Protein AF-A0A6P7G5J9-F1 (afdb_monomer_lite)

Radius of gyration: 32.7 Å; chains: 1; bounding box: 78×94×92 Å

Foldseek 3Di:
DVVCCVVCVVVVVVVVVVVVVVCVVVVVVVVVPPDDDDDDDDDDDDPPDDDDPDPVPPPPDDDPVQWDADPPPRDIDGDDPPDDDPVPPDDQFQDQAPVQRDGHSCNPVCCCPVVVPPDDPAPPLVAPVVVVVDPADWFQQQPPRDTHRCQLVVCVPPVCVPPLNVVLVVDDPPDPVNVVSSVLRRLNRQLVVLLVSHHDAPDDDPDAHWFAQLQSSHTDGPVCNVVCCVPPVPPDPDPDPRQLSRQLSNDDAAPLADPCCSRPQLSPDDSDQLSVQQRHFPLLRLLLVVVCVVQVVDSVCSVVNNVLSSLLSQLLVLLCVVDVQRDHSLSCLQLVNLVSSLVSQCVSQVPDPLAGPNLPSLVSSLVSLLSSLVSQLVVCVVVVVVVSNVSSVNSNVCSVPPSVPSHNVSSVVNVVVCVVPDDDDDDDPVVVVVLQVVLLVLLLVLLVVLLVPNDPVSLVVNVVSLLVNQCVVVVHDSVQRVQFDVVQVVPKAADDPVVLVVDDPVSNVVSVFKIWTWTQDDPRDTDITIDGPSSVSRPDDCVSVD

Organism: NCBI:txid50390

Sequence (546 aa):
MVLETALVANLASRDFVYRSRLSDVEEKYTEVTEGQRKEPDEYMLPSNIIMHHSFAERNADIDIDEYQLCVSCNFLYKNEAGHICEHFQNTAINDLCCVCGILTEDLENHLKNAHNQCSDLGIIVQQSEISHKYSTKHHYCFYCGKLQTKLARHLERQHSDENEVKEALEFVKGSSDRRKIFYGIQKQGDFINAKNGNVVGVRRSSMGNKIPCPYCKGFYSKNNLRTHVKKYCSQVHREQNVQLLSRRILSNYHENACEILREEIFPSMRDDDITANITHDNLVIAYANQLATKYSSSRHHYNMIRNRMRHISRVLTKMKKISNTISDTQSIFDPQHFDFFIQAVHRIAGFTNGKFSVPSFGPSSVTLFSQLGDVLETEAIKRKDIVLEQNVQRFLKLLRTTSNSLINKVAIANRTQIQRTQKVMLPFTHDVRLLFTKLEEKIASLANKIKLKFTKNTWVELTKLMLVKLMVYNRKRPGDVEKAQIIEYRNLQIIDETSVRQLDETEQIYAQNYGRFITRGKLNSPASVLVSKLDMESIPNRSWCK

pLDDT: mean 74.74, std 23.93, range [23.45, 98.44]

Structure (mmCIF, N/CA/C/O backbone):
data_AF-A0A6P7G5J9-F1
#
_entry.id   AF-A0A6P7G5J9-F1
#
loop_
_atom_site.group_PDB
_atom_site.id
_atom_site.type_symbol
_atom_site.label_atom_id
_atom_site.label_alt_id
_atom_site.label_comp_id
_atom_site.label_asym_id
_atom_site.label_entity_id
_atom_site.label_seq_id
_atom_site.pdbx_PDB_ins_code
_atom_site.Cartn_x
_atom_site.Cartn_y
_atom_site.Cartn_z
_atom_site.occupancy
_atom_site.B_iso_or_equiv
_atom_site.auth_seq_id
_atom_site.auth_comp_id
_atom_site.auth_asym_id
_atom_site.auth_atom_id
_atom_site.pdbx_PDB_model_num
ATOM 1 N N . MET A 1 1 ? -5.760 -2.734 44.493 1.00 25.33 1 MET A N 1
ATOM 2 C CA . MET A 1 1 ? -4.994 -1.466 44.474 1.00 25.33 1 MET A CA 1
ATOM 3 C C . MET A 1 1 ? -4.680 -0.901 43.083 1.00 25.33 1 MET A C 1
ATOM 5 O O . MET A 1 1 ? -5.258 0.125 42.762 1.00 25.33 1 MET A O 1
ATOM 9 N N . VAL A 1 2 ? -3.830 -1.500 42.224 1.00 26.70 2 VAL A N 1
ATOM 10 C CA . VAL A 1 2 ? -3.481 -0.917 40.885 1.00 26.70 2 VAL A CA 1
ATOM 11 C C . VAL A 1 2 ? -4.652 -0.951 39.876 1.00 26.70 2 VAL A C 1
ATOM 13 O O . VAL A 1 2 ? -4.775 -0.087 39.010 1.00 26.70 2 VAL A O 1
ATOM 16 N N . LEU A 1 3 ? -5.548 -1.937 40.004 1.00 29.89 3 LEU A N 1
ATOM 17 C CA . LEU A 1 3 ? -6.787 -2.055 39.219 1.00 29.89 3 LEU A CA 1
ATOM 18 C C . LEU A 1 3 ? -7.848 -1.023 39.638 1.00 29.89 3 LEU A C 1
ATOM 20 O O . LEU A 1 3 ? -8.469 -0.419 38.767 1.00 29.89 3 LEU A O 1
ATOM 24 N N . GLU A 1 4 ? -7.984 -0.771 40.942 1.00 30.89 4 GLU A N 1
ATOM 25 C CA . GLU A 1 4 ? -8.872 0.260 41.504 1.00 30.89 4 GLU A CA 1
ATOM 26 C C . GLU A 1 4 ? -8.406 1.657 41.097 1.00 30.89 4 GLU A C 1
ATOM 28 O O . GLU A 1 4 ? -9.198 2.431 40.575 1.00 30.89 4 GLU A O 1
ATOM 33 N N . THR A 1 5 ? -7.104 1.956 41.188 1.00 28.61 5 THR A N 1
ATOM 34 C CA . THR A 1 5 ? -6.581 3.271 40.770 1.00 28.61 5 THR A CA 1
ATOM 35 C C . THR A 1 5 ? -6.750 3.527 39.273 1.00 28.61 5 THR A C 1
ATOM 37 O O . THR A 1 5 ? -6.959 4.669 38.886 1.00 28.61 5 THR A O 1
ATOM 40 N N . ALA A 1 6 ? -6.718 2.507 38.409 1.00 30.70 6 ALA A N 1
ATOM 41 C CA . ALA A 1 6 ? -6.893 2.686 36.963 1.00 30.70 6 ALA A CA 1
ATOM 42 C C . ALA A 1 6 ? -8.366 2.801 36.518 1.00 30.70 6 ALA A C 1
ATOM 44 O O . ALA A 1 6 ? -8.647 3.443 35.497 1.00 30.70 6 ALA A O 1
ATOM 45 N N . LEU A 1 7 ? -9.295 2.172 37.250 1.00 32.47 7 LEU A N 1
ATOM 46 C CA . LEU A 1 7 ? -10.739 2.297 37.022 1.00 32.47 7 LEU A CA 1
ATOM 47 C C . LEU A 1 7 ? -11.252 3.628 37.583 1.00 32.47 7 LEU A C 1
ATOM 49 O O . LEU A 1 7 ? -11.865 4.394 36.841 1.00 32.47 7 LEU A O 1
ATOM 53 N N . VAL A 1 8 ? -10.871 3.956 38.821 1.00 30.95 8 VAL A N 1
ATOM 54 C CA . VAL A 1 8 ? -11.158 5.242 39.465 1.00 30.95 8 VAL A CA 1
ATOM 55 C C . VAL A 1 8 ? -10.492 6.385 38.699 1.00 30.95 8 VAL A C 1
ATOM 57 O O . VAL A 1 8 ? -11.146 7.382 38.451 1.00 30.95 8 VAL A O 1
ATOM 60 N N . ALA A 1 9 ? -9.266 6.254 38.172 1.00 29.17 9 ALA A N 1
ATOM 61 C CA . ALA A 1 9 ? -8.671 7.312 37.338 1.00 29.17 9 ALA A CA 1
ATOM 62 C C . ALA A 1 9 ? -9.374 7.501 35.978 1.00 29.17 9 ALA A C 1
ATOM 64 O O . ALA A 1 9 ? -9.425 8.622 35.470 1.00 29.17 9 ALA A O 1
ATOM 65 N N . ASN A 1 10 ? -9.943 6.451 35.370 1.00 33.97 10 ASN A N 1
ATOM 66 C CA . ASN A 1 10 ? -10.743 6.590 34.139 1.00 33.97 10 ASN A CA 1
ATOM 67 C C . ASN A 1 10 ? -12.134 7.190 34.399 1.00 33.97 10 ASN A C 1
ATOM 69 O O . ASN A 1 10 ? -12.691 7.835 33.512 1.00 33.97 10 ASN A O 1
ATOM 73 N N . LEU A 1 11 ? -12.693 6.984 35.591 1.00 35.09 11 LEU A N 1
ATOM 74 C CA . LEU A 1 11 ? -13.977 7.552 36.006 1.00 35.09 11 LEU A CA 1
ATOM 75 C C . LEU A 1 11 ? -13.805 8.988 36.539 1.00 35.09 11 LEU A C 1
ATOM 77 O O . LEU A 1 11 ? -14.493 9.896 36.080 1.00 35.09 11 LEU A O 1
ATOM 81 N N . ALA A 1 12 ? -12.794 9.242 37.369 1.00 27.94 12 ALA A N 1
ATOM 82 C CA . ALA A 1 12 ? -12.431 10.559 37.892 1.00 27.94 12 ALA A CA 1
ATOM 83 C C . ALA A 1 12 ? -11.918 11.516 36.804 1.00 27.94 12 ALA A C 1
ATOM 85 O O . ALA A 1 12 ? -12.222 12.702 36.848 1.00 27.94 12 ALA A O 1
ATOM 86 N N . SER A 1 13 ? -11.215 11.034 35.768 1.00 30.17 13 SER A N 1
ATOM 87 C CA . SER A 1 13 ? -10.865 11.880 34.609 1.00 30.17 13 SER A CA 1
ATOM 88 C C . SER A 1 13 ? -12.082 12.282 33.765 1.00 30.17 13 SER A C 1
ATOM 90 O O . SER A 1 13 ? -12.022 13.295 33.066 1.00 30.17 13 SER A O 1
ATOM 92 N N . ARG A 1 14 ? -13.200 11.542 33.842 1.00 41.03 14 ARG A N 1
ATOM 93 C CA . ARG A 1 14 ? -14.474 11.930 33.215 1.00 41.03 14 ARG A CA 1
ATOM 94 C C . ARG A 1 14 ? -15.211 12.980 34.043 1.00 41.03 14 ARG A C 1
ATOM 96 O O . ARG A 1 14 ? -15.737 13.910 33.440 1.00 41.03 14 ARG A O 1
ATOM 103 N N . ASP A 1 15 ? -15.194 12.872 35.371 1.00 30.28 15 ASP A N 1
ATOM 104 C CA . ASP A 1 15 ? -15.881 13.822 36.257 1.00 30.28 15 ASP A CA 1
ATOM 105 C C . ASP A 1 15 ? -15.082 15.127 36.452 1.00 30.28 15 ASP A C 1
ATOM 107 O O . ASP A 1 15 ? -15.649 16.215 36.421 1.00 30.28 15 ASP A O 1
ATOM 111 N N . PHE A 1 16 ? -13.746 15.064 36.507 1.00 27.28 16 PHE A N 1
ATOM 112 C CA . PHE A 1 16 ? -12.875 16.240 36.644 1.00 27.28 16 PHE A CA 1
ATOM 113 C C . PHE A 1 16 ? -12.896 17.146 35.405 1.00 27.28 16 PHE A C 1
ATOM 115 O O . PHE A 1 16 ? -12.942 18.363 35.543 1.00 27.28 16 PHE A O 1
ATOM 122 N N . VAL A 1 17 ? -12.929 16.591 34.185 1.00 31.56 17 VAL A N 1
ATOM 123 C CA . VAL A 1 17 ? -12.989 17.386 32.936 1.00 31.56 17 VAL A CA 1
ATOM 124 C C . VAL A 1 17 ? -14.381 17.992 32.714 1.00 31.56 17 VAL A C 1
ATOM 126 O O . VAL A 1 17 ? -14.508 19.019 32.047 1.00 31.56 17 VAL A O 1
ATOM 129 N N . TYR A 1 18 ? -15.423 17.373 33.274 1.00 29.59 18 TYR A N 1
ATOM 130 C CA . TYR A 1 18 ? -16.791 17.883 33.211 1.00 29.59 18 TYR A CA 1
ATOM 131 C C . TYR A 1 18 ? -17.035 18.968 34.271 1.00 29.59 18 TYR A C 1
ATOM 133 O O . TYR A 1 18 ? -17.567 20.022 33.936 1.00 29.59 18 TYR A O 1
ATOM 141 N N . ARG A 1 19 ? -16.561 18.770 35.513 1.00 29.03 19 ARG A N 1
ATOM 142 C CA . ARG A 1 19 ? -16.667 19.760 36.600 1.00 29.03 19 ARG A CA 1
ATOM 143 C C . ARG A 1 19 ? -15.769 20.981 36.402 1.00 29.03 19 ARG A C 1
ATOM 145 O O . ARG A 1 19 ? -16.263 22.083 36.575 1.00 29.03 19 ARG A O 1
ATOM 152 N N . SER A 1 20 ? -14.519 20.818 35.954 1.00 28.30 20 SER A N 1
ATOM 153 C CA . SER A 1 20 ? -13.619 21.965 35.696 1.00 28.30 20 SER A CA 1
ATOM 154 C C . SER A 1 20 ? -14.135 22.896 34.593 1.00 28.30 20 SER A C 1
ATOM 156 O O . SER A 1 20 ? -13.982 24.104 34.679 1.00 28.30 20 SER A O 1
ATOM 158 N N . ARG A 1 21 ? -14.820 22.362 33.572 1.00 30.83 21 ARG A N 1
ATOM 159 C CA . ARG A 1 21 ? -15.440 23.185 32.518 1.00 30.83 21 ARG A CA 1
ATOM 160 C C . ARG A 1 21 ? -16.740 23.867 32.934 1.00 30.83 21 ARG A C 1
ATOM 162 O O . ARG A 1 21 ? -17.117 24.826 32.274 1.00 30.83 21 ARG A O 1
ATOM 169 N N . LEU A 1 22 ? -17.434 23.359 33.949 1.00 29.91 22 LEU A N 1
ATOM 170 C CA . LEU A 1 22 ? -18.639 23.988 34.494 1.00 29.91 22 LEU A CA 1
ATOM 171 C C . LEU A 1 22 ? -18.270 25.059 35.527 1.00 29.91 22 LEU A C 1
ATOM 173 O O . LEU A 1 22 ? -18.801 26.160 35.441 1.00 29.91 22 LEU A O 1
ATOM 177 N N . SER A 1 23 ? -17.284 24.800 36.394 1.00 29.84 23 SER A N 1
ATOM 178 C CA . SER A 1 23 ? -16.774 25.795 37.346 1.00 29.84 23 SER A CA 1
ATOM 179 C C . SER A 1 23 ? -16.110 26.985 36.647 1.00 29.84 23 SER A C 1
ATOM 181 O O . SER A 1 23 ? -16.425 28.119 36.977 1.00 29.84 23 SER A O 1
ATOM 183 N N . ASP A 1 24 ? -15.297 26.753 35.605 1.00 32.69 24 ASP A N 1
ATOM 184 C CA . ASP A 1 24 ? -14.649 27.830 34.828 1.00 32.69 24 ASP A CA 1
ATOM 185 C C . ASP A 1 24 ? -15.654 28.703 34.045 1.00 32.69 24 ASP A C 1
ATOM 187 O O . ASP A 1 24 ? -15.318 29.804 33.597 1.00 32.69 24 ASP A O 1
ATOM 191 N N . VAL A 1 25 ? -16.868 28.192 33.810 1.00 34.28 25 VAL A N 1
ATOM 192 C CA . VAL A 1 25 ? -17.956 28.910 33.132 1.00 34.28 25 VAL A CA 1
ATOM 193 C C . VAL A 1 25 ? -18.819 29.655 34.147 1.00 34.28 25 VAL A C 1
ATOM 195 O O . VAL A 1 25 ? -19.170 30.799 33.887 1.00 34.28 25 VAL A O 1
ATOM 198 N N . GLU A 1 26 ? -19.112 29.065 35.304 1.00 33.50 26 GLU A N 1
ATOM 199 C CA . GLU A 1 26 ? -19.877 29.724 36.368 1.00 33.50 26 GLU A CA 1
ATOM 200 C C . GLU A 1 26 ? -19.078 30.852 37.043 1.00 33.50 26 GLU A C 1
ATOM 202 O O . GLU A 1 26 ? -19.619 31.941 37.209 1.00 33.50 26 GLU A O 1
ATOM 207 N N . GLU A 1 27 ? -17.780 30.659 37.310 1.00 34.12 27 GLU A N 1
ATOM 208 C CA . GLU A 1 27 ? -16.900 31.658 37.947 1.00 34.12 27 GLU A CA 1
ATOM 209 C C . GLU A 1 27 ? -16.652 32.879 37.035 1.00 34.12 27 GLU A C 1
ATOM 211 O O . GLU A 1 27 ? -16.650 34.023 37.485 1.00 34.12 27 GLU A O 1
ATOM 216 N N . LYS A 1 28 ? -16.584 32.668 35.710 1.00 36.25 28 LYS A N 1
ATOM 217 C CA . LYS A 1 28 ? -16.512 33.759 34.718 1.00 36.25 28 LYS A CA 1
ATOM 218 C C . LYS A 1 28 ? -17.828 34.501 34.508 1.00 36.25 28 LYS A C 1
ATOM 220 O O . LYS A 1 28 ? -17.805 35.619 34.000 1.00 36.25 28 LYS A O 1
ATOM 225 N N . TYR A 1 29 ? -18.965 33.891 34.838 1.00 31.86 29 TYR A N 1
ATOM 226 C CA . TYR A 1 29 ? -20.268 34.548 34.739 1.00 31.86 29 TYR A CA 1
ATOM 227 C C . TYR A 1 29 ? -20.590 35.372 35.990 1.00 31.86 29 TYR A C 1
ATOM 229 O O . TYR A 1 29 ? -21.236 36.410 35.861 1.00 31.86 29 TYR A O 1
ATOM 237 N N . THR A 1 30 ? -20.102 34.975 37.170 1.00 33.25 30 THR A N 1
ATOM 238 C CA . THR A 1 30 ? -20.261 35.742 38.416 1.00 33.25 30 THR A CA 1
ATOM 239 C C . THR A 1 30 ? -19.283 36.915 38.530 1.00 33.25 30 THR A C 1
ATOM 241 O O . THR A 1 30 ? -19.698 37.990 38.962 1.00 33.25 30 THR A O 1
ATOM 244 N N . GLU A 1 31 ? -18.034 36.785 38.060 1.00 34.66 31 GLU A N 1
ATOM 245 C CA . GLU A 1 31 ? -17.060 37.898 38.061 1.00 34.66 31 GLU A CA 1
ATOM 246 C C . GLU A 1 31 ? -17.440 39.056 37.116 1.00 34.66 31 GLU A C 1
ATOM 248 O O . GLU A 1 31 ? -17.003 40.189 37.309 1.00 34.66 31 GLU A O 1
ATOM 253 N N . VAL A 1 32 ? -18.285 38.811 36.107 1.00 36.47 32 VAL A N 1
ATOM 254 C CA . VAL A 1 32 ? -18.705 39.835 35.126 1.00 36.47 32 VAL A CA 1
ATOM 255 C C . VAL A 1 32 ? -19.954 40.609 35.584 1.00 36.47 32 VAL A C 1
ATOM 257 O O . VAL A 1 32 ? -20.278 41.653 35.017 1.00 36.47 32 VAL A O 1
ATOM 260 N N . THR A 1 33 ? -20.645 40.163 36.639 1.00 35.53 33 THR A N 1
ATOM 261 C CA . THR A 1 33 ? -21.880 40.809 37.131 1.00 35.53 33 THR A CA 1
ATOM 262 C C . THR A 1 33 ? -21.692 41.811 38.275 1.00 35.53 33 THR A C 1
ATOM 264 O O . THR A 1 33 ? -22.635 42.535 38.593 1.00 35.53 33 THR A O 1
ATOM 267 N N . GLU A 1 34 ? -20.491 41.949 38.842 1.00 36.06 34 GLU A N 1
ATOM 268 C CA . GLU A 1 34 ? -20.187 42.936 39.892 1.00 36.06 34 GLU A CA 1
ATOM 269 C C . GLU A 1 34 ? -19.208 44.011 39.396 1.00 36.06 34 GLU A C 1
ATOM 271 O O . GLU A 1 34 ? -18.063 44.101 39.827 1.00 36.06 34 GLU A O 1
ATOM 276 N N . GLY A 1 35 ? -19.640 44.863 38.463 1.00 32.00 35 GLY A N 1
ATOM 277 C CA . GLY A 1 35 ? -18.758 45.935 38.002 1.00 32.00 35 GLY A CA 1
ATOM 278 C C . GLY A 1 35 ? -19.313 46.848 36.921 1.00 32.00 35 GLY A C 1
ATOM 279 O O . GLY A 1 35 ? -18.953 46.726 35.762 1.00 32.00 35 GLY A O 1
ATOM 280 N N . GLN A 1 36 ? -20.079 47.849 37.356 1.00 31.75 36 GLN A N 1
ATOM 281 C CA . GLN A 1 36 ? -20.297 49.140 36.686 1.00 31.75 36 GLN A CA 1
ATOM 282 C C . GLN A 1 36 ? -21.256 49.203 35.479 1.00 31.75 36 GLN A C 1
ATOM 284 O O . GLN A 1 36 ? -20.957 48.851 34.343 1.00 31.75 36 GLN A O 1
ATOM 289 N N . ARG A 1 37 ? -22.400 49.846 35.755 1.00 32.28 37 ARG A N 1
ATOM 290 C CA . ARG A 1 37 ? -23.293 50.511 34.798 1.00 32.28 37 ARG A CA 1
ATOM 291 C C . ARG A 1 37 ? -22.551 51.593 34.000 1.00 32.28 37 ARG A C 1
ATOM 293 O O . ARG A 1 37 ? -22.003 52.507 34.616 1.00 32.28 37 ARG A O 1
ATOM 300 N N . LYS A 1 38 ? -22.688 51.581 32.670 1.00 28.38 38 LYS A N 1
ATOM 301 C CA . LYS A 1 38 ? -22.804 52.783 31.821 1.00 28.38 38 LYS A CA 1
ATOM 302 C C . LYS A 1 38 ? -23.778 52.510 30.668 1.00 28.38 38 LYS A C 1
ATOM 304 O O . LYS A 1 38 ? -23.776 51.428 30.094 1.00 28.38 38 LYS A O 1
ATOM 309 N N . GLU A 1 39 ? -24.626 53.498 30.417 1.00 27.94 39 GLU A N 1
ATOM 310 C CA . GLU A 1 39 ? -25.693 53.557 29.409 1.00 27.94 39 GLU A CA 1
ATOM 311 C C . GLU A 1 39 ? -25.165 54.176 28.080 1.00 27.94 39 GLU A C 1
ATOM 313 O O . GLU A 1 39 ? -23.980 54.517 28.029 1.00 27.94 39 GLU A O 1
ATOM 318 N N . PRO A 1 40 ? -25.949 54.252 26.982 1.00 39.34 40 PRO A N 1
ATOM 319 C CA . PRO A 1 40 ? -25.679 53.486 25.764 1.00 39.34 40 PRO A CA 1
ATOM 320 C C . PRO A 1 40 ? -25.424 54.367 24.531 1.00 39.34 40 PRO A C 1
ATOM 322 O O . PRO A 1 40 ? -26.175 55.300 24.308 1.00 39.34 40 PRO A O 1
ATOM 325 N N . ASP A 1 41 ? -24.457 54.013 23.680 1.00 27.33 41 ASP A N 1
ATOM 326 C CA . ASP A 1 41 ? -24.485 54.374 22.255 1.00 27.33 41 ASP A CA 1
ATOM 327 C C . ASP A 1 41 ? -23.618 53.393 21.437 1.00 27.33 41 ASP A C 1
ATOM 329 O O . ASP A 1 41 ? -22.476 53.095 21.785 1.00 27.33 41 ASP A O 1
ATOM 333 N N . GLU A 1 42 ? -24.233 52.853 20.381 1.00 33.66 42 GLU A N 1
ATOM 334 C CA . GLU A 1 42 ? -23.673 52.064 19.269 1.00 33.66 42 GLU A CA 1
ATOM 335 C C . GLU A 1 42 ? -22.773 50.849 19.582 1.00 33.66 42 GLU A C 1
ATOM 337 O O . GLU A 1 42 ? -21.563 50.865 19.374 1.00 33.66 42 GLU A O 1
ATOM 342 N N . TYR A 1 43 ? -23.395 49.705 19.894 1.00 26.80 43 TYR A N 1
ATOM 343 C CA . TYR A 1 43 ? -22.827 48.394 19.549 1.00 26.80 43 TYR A CA 1
ATOM 344 C C . TYR A 1 43 ? -23.906 47.479 18.962 1.00 26.80 43 TYR A C 1
ATOM 346 O O . TYR A 1 43 ? -24.894 47.146 19.616 1.00 26.80 43 TYR A O 1
ATOM 354 N N . MET A 1 44 ? -23.701 47.054 17.711 1.00 25.59 44 MET A N 1
ATOM 355 C CA . MET A 1 44 ? -24.477 45.988 17.080 1.00 25.59 44 MET A CA 1
ATOM 356 C C . MET A 1 44 ? -24.366 44.695 17.899 1.00 25.59 44 MET A C 1
ATOM 358 O O . MET A 1 44 ? -23.289 44.113 18.033 1.00 25.59 44 MET A O 1
ATOM 362 N N . LEU A 1 45 ? -25.505 44.231 18.410 1.00 24.92 45 LEU A N 1
ATOM 363 C CA . LEU A 1 45 ? -25.679 42.903 18.992 1.00 24.92 45 LEU A CA 1
ATOM 364 C C . LEU A 1 45 ? -25.407 41.804 17.943 1.00 24.92 45 LEU A C 1
ATOM 366 O O . LEU A 1 45 ? -25.917 41.894 16.824 1.00 24.92 45 LEU A O 1
ATOM 370 N N . PRO A 1 46 ? -24.690 40.718 18.289 1.00 25.41 46 PRO A N 1
ATOM 371 C CA . PRO A 1 46 ? -24.696 39.488 17.506 1.00 25.41 46 PRO A CA 1
ATOM 372 C C . PRO A 1 46 ? -26.079 38.830 17.605 1.00 25.41 46 PRO A C 1
ATOM 374 O O . PRO A 1 46 ? -26.530 38.468 18.691 1.00 25.41 46 PRO A O 1
ATOM 377 N N . SER A 1 47 ? -26.734 38.649 16.462 1.00 27.33 47 SER A N 1
ATOM 378 C CA . SER A 1 47 ? -28.113 38.171 16.273 1.00 27.33 47 SER A CA 1
ATOM 379 C C . SER A 1 47 ? -28.397 36.708 16.676 1.00 27.33 47 SER A C 1
ATOM 381 O O . SER A 1 47 ? -29.160 36.031 15.996 1.00 27.33 47 SER A O 1
ATOM 383 N N . ASN A 1 48 ? -27.814 36.188 17.759 1.00 26.70 48 ASN A N 1
ATOM 384 C CA . ASN A 1 48 ? -27.892 34.762 18.115 1.00 26.70 48 ASN A CA 1
ATOM 385 C C . ASN A 1 48 ? -28.612 34.435 19.430 1.00 26.70 48 ASN A C 1
ATOM 387 O O . ASN A 1 48 ? -28.432 33.333 19.940 1.00 26.70 48 ASN A O 1
ATOM 391 N N . ILE A 1 49 ? -29.453 35.320 19.972 1.00 28.86 49 ILE A N 1
ATOM 392 C CA . ILE A 1 49 ? -30.372 34.954 21.064 1.00 28.86 49 ILE A CA 1
ATOM 393 C C . ILE A 1 49 ? -31.697 35.712 20.906 1.00 28.86 49 ILE A C 1
ATOM 395 O O . ILE A 1 49 ? -31.964 36.658 21.634 1.00 28.86 49 ILE A O 1
ATOM 399 N N . ILE A 1 50 ? -32.544 35.294 19.961 1.00 23.45 50 ILE A N 1
ATOM 400 C CA . ILE A 1 50 ? -34.000 35.473 20.067 1.00 23.45 50 ILE A CA 1
ATOM 401 C C . ILE A 1 50 ? -34.668 34.176 19.602 1.00 23.45 50 ILE A C 1
ATOM 403 O O . ILE A 1 50 ? -34.539 33.764 18.456 1.00 23.45 50 ILE A O 1
ATOM 407 N N . MET A 1 51 ? -35.326 33.534 20.568 1.00 23.80 51 MET A N 1
ATOM 408 C CA . MET A 1 51 ? -36.478 32.633 20.479 1.00 23.80 51 MET A CA 1
ATOM 409 C C . MET A 1 51 ? -36.788 31.944 19.140 1.00 23.80 51 MET A C 1
ATOM 411 O O . MET A 1 51 ? -37.261 32.572 18.205 1.00 23.80 51 MET A O 1
ATOM 415 N N . HIS A 1 52 ? -36.805 30.610 19.168 1.00 23.91 52 HIS A N 1
ATOM 416 C CA . HIS A 1 52 ? -38.011 29.878 18.762 1.00 23.91 52 HIS A CA 1
ATOM 417 C C . HIS A 1 52 ? -38.190 28.637 19.642 1.00 23.91 52 HIS A C 1
ATOM 419 O O . HIS A 1 52 ? -37.938 27.500 19.258 1.00 23.91 52 HIS A O 1
ATOM 425 N N . HIS A 1 53 ? -38.686 28.887 20.852 1.00 24.97 53 HIS A N 1
ATOM 426 C CA . HIS A 1 53 ? -39.240 27.882 21.757 1.00 24.97 53 HIS A CA 1
ATOM 427 C C . HIS A 1 53 ? -40.667 27.442 21.337 1.00 24.97 53 HIS A C 1
ATOM 429 O O . HIS A 1 53 ? -41.420 26.955 22.167 1.00 24.97 53 HIS A O 1
ATOM 435 N N . SER A 1 54 ? -41.065 27.608 20.064 1.00 26.06 54 SER A N 1
ATOM 436 C CA . SER A 1 54 ? -42.451 27.378 19.597 1.00 26.06 54 SER A CA 1
ATOM 437 C C . SER A 1 54 ? -42.609 26.460 18.376 1.00 26.06 54 SER A C 1
ATOM 439 O O . SER A 1 54 ? -43.693 26.390 17.798 1.00 26.06 54 SER A O 1
ATOM 441 N N . PHE A 1 55 ? -41.566 25.724 17.974 1.00 25.36 55 PHE A N 1
ATOM 442 C CA . PHE A 1 55 ? -41.684 24.739 16.883 1.00 25.36 55 PHE A CA 1
ATOM 443 C C . PHE A 1 55 ? -41.763 23.280 17.363 1.00 25.36 55 PHE A C 1
ATOM 445 O O . PHE A 1 55 ? -42.160 22.402 16.602 1.00 25.36 55 PHE A O 1
ATOM 452 N N . ALA A 1 56 ? -41.431 23.022 18.633 1.00 26.08 56 ALA A N 1
ATOM 453 C CA . ALA A 1 56 ? -41.388 21.677 19.213 1.00 26.08 56 ALA A CA 1
ATOM 454 C C . ALA A 1 56 ? -42.771 21.091 19.569 1.00 26.08 56 ALA A C 1
ATOM 456 O O . ALA A 1 56 ? -42.853 19.917 19.909 1.00 26.08 56 ALA A O 1
ATOM 457 N N . GLU A 1 57 ? -43.854 21.864 19.451 1.00 26.27 57 GLU A N 1
ATOM 458 C CA . GLU A 1 57 ? -45.209 21.416 19.816 1.00 26.27 57 GLU A CA 1
ATOM 459 C C . GLU A 1 57 ? -46.118 21.096 18.617 1.00 26.27 57 GLU A C 1
ATOM 461 O O . GLU A 1 57 ? -47.308 20.870 18.803 1.00 26.27 57 GLU A O 1
ATOM 466 N N . ARG A 1 58 ? -45.603 21.049 17.377 1.00 30.78 58 ARG A N 1
ATOM 467 C CA . ARG A 1 58 ? -46.464 20.840 16.191 1.00 30.78 58 ARG A CA 1
ATOM 468 C C . ARG A 1 58 ? -46.230 19.603 15.331 1.00 30.78 58 ARG A C 1
ATOM 470 O O . ARG A 1 58 ? -46.914 19.475 14.329 1.00 30.78 58 ARG A O 1
ATOM 477 N N . ASN A 1 59 ? -45.365 18.667 15.714 1.00 30.77 59 ASN A N 1
ATOM 478 C CA . ASN A 1 59 ? -45.116 17.474 14.892 1.00 30.77 59 ASN A CA 1
ATOM 479 C C . ASN A 1 59 ? -45.049 16.184 15.722 1.00 30.77 59 ASN A C 1
ATOM 481 O O . ASN A 1 59 ? -44.026 15.504 15.749 1.00 30.77 59 ASN A O 1
ATOM 485 N N . ALA A 1 60 ? -46.144 15.869 16.415 1.00 31.27 60 ALA A N 1
ATOM 486 C CA . ALA A 1 60 ? -46.290 14.622 17.165 1.00 31.27 60 ALA A CA 1
ATOM 487 C C . ALA A 1 60 ? -46.583 13.387 16.286 1.00 31.27 60 ALA A C 1
ATOM 489 O O . ALA A 1 60 ? -46.507 12.282 16.801 1.00 31.27 60 ALA A O 1
ATOM 490 N N . ASP A 1 61 ? -46.816 13.537 14.978 1.00 34.91 61 ASP A N 1
ATOM 491 C CA . ASP A 1 61 ? -47.128 12.418 14.077 1.00 34.91 61 ASP A CA 1
ATOM 492 C C . ASP A 1 61 ? -46.401 12.580 12.731 1.00 34.91 61 ASP A C 1
ATOM 494 O O . ASP A 1 61 ? -46.984 13.014 11.739 1.00 34.91 61 ASP A O 1
ATOM 498 N N . ILE A 1 62 ? -45.098 12.276 12.685 1.00 37.94 62 ILE A N 1
ATOM 499 C CA . ILE A 1 62 ? -44.364 12.182 11.413 1.00 37.94 62 ILE A CA 1
ATOM 500 C C . ILE A 1 62 ? -44.132 10.708 11.090 1.00 37.94 62 ILE A C 1
ATOM 502 O O . ILE A 1 62 ? -43.302 10.048 11.717 1.00 37.94 62 ILE A O 1
ATOM 506 N N . ASP A 1 63 ? -44.853 10.217 10.085 1.00 40.03 63 ASP A N 1
ATOM 507 C CA . ASP A 1 63 ? -44.616 8.916 9.472 1.00 40.03 63 ASP A CA 1
ATOM 508 C C . ASP A 1 63 ? -43.332 8.971 8.622 1.00 40.03 63 ASP A C 1
ATOM 510 O O . ASP A 1 63 ? -43.211 9.750 7.672 1.00 40.03 63 ASP A O 1
ATOM 514 N N . ILE A 1 64 ? -42.325 8.184 9.010 1.00 38.59 64 ILE A N 1
ATOM 515 C CA . ILE A 1 64 ? -40.976 8.193 8.414 1.00 38.59 64 ILE A CA 1
ATOM 516 C C . ILE A 1 64 ? -40.997 7.689 6.962 1.00 38.59 64 ILE A C 1
ATOM 518 O O . ILE A 1 64 ? -40.095 8.019 6.188 1.00 38.59 64 ILE A O 1
ATOM 522 N N . ASP A 1 65 ? -42.041 6.961 6.566 1.00 44.00 65 ASP A N 1
ATOM 523 C CA . ASP A 1 65 ? -42.183 6.427 5.213 1.00 44.00 65 ASP A CA 1
ATOM 524 C C . ASP A 1 65 ? -42.554 7.508 4.167 1.00 44.00 65 ASP A C 1
ATOM 526 O O . ASP A 1 65 ? -42.426 7.272 2.963 1.00 44.00 65 ASP A O 1
ATOM 530 N N . GLU A 1 66 ? -42.912 8.731 4.593 1.00 37.84 66 GLU A N 1
ATOM 531 C CA . GLU A 1 66 ? -43.183 9.879 3.707 1.00 37.84 66 GLU A CA 1
ATOM 532 C C . GLU A 1 66 ? -41.934 10.713 3.347 1.00 37.84 66 GLU A C 1
ATOM 534 O O . GLU A 1 66 ? -42.058 11.722 2.648 1.00 37.84 66 GLU A O 1
ATOM 539 N N . TYR A 1 67 ? -40.728 10.335 3.795 1.00 46.41 67 TYR A N 1
ATOM 540 C CA . TYR A 1 67 ? -39.507 11.140 3.622 1.00 46.41 67 TYR A CA 1
ATOM 541 C C . TYR A 1 67 ? -38.401 10.409 2.849 1.00 46.41 67 TYR A C 1
ATOM 543 O O . TYR A 1 67 ? -38.112 9.236 3.076 1.00 46.41 67 TYR A O 1
ATOM 551 N N . GLN A 1 68 ? -37.725 11.126 1.947 1.00 44.31 68 GLN A N 1
ATOM 552 C CA . GLN A 1 68 ? -36.633 10.610 1.122 1.00 44.31 68 GLN A CA 1
ATOM 553 C C . GLN A 1 68 ? -35.332 11.396 1.354 1.00 44.31 68 GLN A C 1
ATOM 555 O O . GLN A 1 68 ? -35.341 12.601 1.603 1.00 44.31 68 GLN A O 1
ATOM 560 N N . LEU A 1 69 ? -34.189 10.701 1.289 1.00 40.50 69 LEU A N 1
ATOM 561 C CA . LEU A 1 69 ? -32.858 11.286 1.485 1.00 40.50 69 LEU A CA 1
ATOM 562 C C . LEU A 1 69 ? -32.254 11.714 0.140 1.00 40.50 69 LEU A C 1
ATOM 564 O O . LEU A 1 69 ? -32.072 10.891 -0.760 1.00 40.50 69 LEU A O 1
ATOM 568 N N . CYS A 1 70 ? -31.885 12.988 0.010 1.00 42.12 70 CYS A N 1
ATOM 569 C CA . CYS A 1 70 ? -31.183 13.486 -1.171 1.00 42.12 70 CYS A CA 1
ATOM 570 C C . CYS A 1 70 ? -29.719 13.012 -1.178 1.00 42.12 70 CYS A C 1
ATOM 572 O O . CYS A 1 70 ? -28.936 13.389 -0.309 1.00 42.12 70 CYS A O 1
ATOM 574 N N . VAL A 1 71 ? -29.320 12.214 -2.175 1.00 37.56 71 VAL A N 1
ATOM 575 C CA . VAL A 1 71 ? -27.988 11.569 -2.232 1.00 37.56 71 VAL A CA 1
ATOM 576 C C . VAL A 1 71 ? -26.839 12.572 -2.434 1.00 37.56 71 VAL A C 1
ATOM 578 O O . VAL A 1 71 ? -25.688 12.268 -2.132 1.00 37.56 71 VAL A O 1
ATOM 581 N N . SER A 1 72 ? -27.138 13.769 -2.937 1.00 38.66 72 SER A N 1
ATOM 582 C CA . SER A 1 72 ? -26.153 14.813 -3.241 1.00 38.66 72 SER A CA 1
ATOM 583 C C . SER A 1 72 ? -25.886 15.767 -2.072 1.00 38.66 72 SER A C 1
ATOM 585 O O . SER A 1 72 ? -24.735 16.150 -1.877 1.00 38.66 72 SER A O 1
ATOM 587 N N . CYS A 1 73 ? -26.896 16.132 -1.271 1.00 42.97 73 CYS A N 1
ATOM 588 C CA . CYS A 1 73 ? -26.735 17.062 -0.136 1.00 42.97 73 CYS A CA 1
ATOM 589 C C . CYS A 1 73 ? -27.012 16.446 1.247 1.00 42.97 73 CYS A C 1
ATOM 591 O O . CYS A 1 73 ? -26.771 17.097 2.260 1.00 42.97 73 CYS A O 1
ATOM 593 N N . ASN A 1 74 ? -27.463 15.188 1.303 1.00 36.84 74 ASN A N 1
ATOM 594 C CA . ASN A 1 74 ? -27.725 14.430 2.530 1.00 36.84 74 ASN A CA 1
ATOM 595 C C . ASN A 1 74 ? -28.836 15.010 3.437 1.00 36.84 74 ASN A C 1
ATOM 597 O O . ASN A 1 74 ? -28.849 14.749 4.639 1.00 36.84 74 ASN A O 1
ATOM 601 N N . PHE A 1 75 ? -29.775 15.773 2.865 1.00 40.19 75 PHE A N 1
ATOM 602 C CA . PHE A 1 75 ? -30.942 16.335 3.558 1.00 40.19 75 PHE A CA 1
ATOM 603 C C . PHE A 1 75 ? -32.201 15.473 3.327 1.00 40.19 75 PHE A C 1
ATOM 605 O O . PHE A 1 75 ? -32.366 14.902 2.243 1.00 40.19 75 PHE A O 1
ATOM 612 N N . LEU A 1 76 ? -33.071 15.365 4.339 1.00 35.69 76 LEU A N 1
ATOM 613 C CA . LEU A 1 76 ? -34.355 14.645 4.287 1.00 35.69 76 LEU A CA 1
ATOM 614 C C . LEU A 1 76 ? -35.471 15.590 3.825 1.00 35.69 76 LEU A C 1
ATOM 616 O O . LEU A 1 76 ? -35.631 16.666 4.396 1.00 35.69 76 LEU A O 1
ATOM 620 N N . TYR A 1 77 ? -36.251 15.187 2.823 1.00 49.00 77 TYR A N 1
ATOM 621 C CA . TYR A 1 77 ? -37.392 15.958 2.314 1.00 49.00 77 TYR A CA 1
ATOM 622 C C . TYR A 1 77 ? -38.632 15.075 2.153 1.00 49.00 77 TYR A C 1
ATOM 624 O O . TYR A 1 77 ? -38.520 13.853 2.047 1.00 49.00 77 TYR A O 1
ATOM 632 N N . LYS A 1 78 ? -39.814 15.698 2.171 1.00 45.91 78 LYS A N 1
ATOM 633 C CA . LYS A 1 78 ? -41.107 15.013 2.088 1.00 45.91 78 LYS A CA 1
ATOM 634 C C . LYS A 1 78 ? -41.413 14.629 0.636 1.00 45.91 78 LYS A C 1
ATOM 636 O O . LYS A 1 78 ? -41.148 15.407 -0.279 1.00 45.91 78 LYS A O 1
ATOM 641 N N . ASN A 1 79 ? -41.907 13.417 0.421 1.00 46.12 79 ASN A N 1
ATOM 642 C CA . ASN A 1 79 ? -41.975 12.772 -0.886 1.00 46.12 79 ASN A CA 1
ATOM 643 C C . ASN A 1 79 ? -43.212 13.234 -1.683 1.00 46.12 79 ASN A C 1
ATOM 645 O O . ASN A 1 79 ? -44.162 12.482 -1.879 1.00 46.12 79 ASN A O 1
ATOM 649 N N . GLU A 1 80 ? -43.217 14.492 -2.125 1.00 44.34 80 GLU A N 1
ATOM 650 C CA . GLU A 1 80 ? -44.227 15.020 -3.047 1.00 44.34 80 GLU A CA 1
ATOM 651 C C . GLU A 1 80 ? -43.704 14.957 -4.489 1.00 44.34 80 GLU A C 1
ATOM 653 O O . GLU A 1 80 ? -42.550 15.295 -4.779 1.00 44.34 80 GLU A O 1
ATOM 658 N N . ALA A 1 81 ? -44.545 14.477 -5.409 1.00 38.31 81 ALA A N 1
ATOM 659 C CA . ALA A 1 81 ? -44.174 14.269 -6.804 1.00 38.31 81 ALA A CA 1
ATOM 660 C C . ALA A 1 81 ? -43.726 15.592 -7.453 1.00 38.31 81 ALA A C 1
ATOM 662 O O . ALA A 1 81 ? -44.547 16.458 -7.743 1.00 38.31 81 ALA A O 1
ATOM 663 N N . GLY A 1 82 ? -42.418 15.724 -7.700 1.00 47.78 82 GLY A N 1
ATOM 664 C CA . GLY A 1 82 ? -41.825 16.880 -8.380 1.00 47.78 82 GLY A CA 1
ATOM 665 C C . GLY A 1 82 ? -40.887 17.758 -7.544 1.00 47.78 82 GLY A C 1
ATOM 666 O O . GLY A 1 82 ? -40.532 18.836 -8.014 1.00 47.78 82 GLY A O 1
ATOM 667 N N . HIS A 1 83 ? -40.451 17.339 -6.349 1.00 43.12 83 HIS A N 1
ATOM 668 C CA . HIS A 1 83 ? -39.530 18.149 -5.542 1.00 43.12 83 HIS A CA 1
ATOM 669 C C . HIS A 1 83 ? -38.151 18.337 -6.215 1.00 43.12 83 HIS A C 1
ATOM 671 O O . HIS A 1 83 ? -37.402 17.382 -6.431 1.00 43.12 83 HIS A O 1
ATOM 677 N N . ILE A 1 84 ? -37.802 19.591 -6.523 1.00 45.62 84 ILE A N 1
ATOM 678 C CA . ILE A 1 84 ? -36.478 20.018 -6.995 1.00 45.62 84 ILE A CA 1
ATOM 679 C C . ILE A 1 84 ? -35.778 20.699 -5.816 1.00 45.62 84 ILE A C 1
ATOM 681 O O . ILE A 1 84 ? -36.278 21.673 -5.266 1.00 45.62 84 ILE A O 1
ATOM 685 N N . CYS A 1 85 ? -34.620 20.175 -5.417 1.00 40.53 85 CYS A N 1
ATOM 686 C CA . CYS A 1 85 ? -33.849 20.666 -4.274 1.00 40.53 85 CYS A CA 1
ATOM 687 C C . CYS A 1 85 ? -33.385 22.123 -4.486 1.00 40.53 85 CYS A C 1
ATOM 689 O O . CYS A 1 85 ? -32.503 22.382 -5.305 1.00 40.53 85 CYS A O 1
ATOM 691 N N . GLU A 1 86 ? -33.921 23.071 -3.712 1.00 40.38 86 GLU A N 1
ATOM 692 C CA . GLU A 1 86 ? -33.591 24.507 -3.813 1.00 40.38 86 GLU A CA 1
ATOM 693 C C . GLU A 1 86 ? -32.119 24.834 -3.479 1.00 40.38 86 GLU A C 1
ATOM 695 O O . GLU A 1 86 ? -31.593 25.856 -3.919 1.00 40.38 86 GLU A O 1
ATOM 700 N N . HIS A 1 87 ? -31.390 23.939 -2.792 1.00 40.75 87 HIS A N 1
ATOM 701 C CA . HIS A 1 87 ? -29.936 24.083 -2.582 1.00 40.75 87 HIS A CA 1
ATOM 702 C C . HIS A 1 87 ? -29.115 23.984 -3.878 1.00 40.75 87 HIS A C 1
ATOM 704 O O . HIS A 1 87 ? -27.923 24.290 -3.871 1.00 40.75 87 HIS A O 1
ATOM 710 N N . PHE A 1 88 ? -29.728 23.571 -4.990 1.00 32.53 88 PHE A N 1
ATOM 711 C CA . PHE A 1 88 ? -29.060 23.469 -6.284 1.00 32.53 88 PHE A CA 1
ATOM 712 C C . PHE A 1 88 ? -28.986 24.799 -7.049 1.00 32.53 88 PHE A C 1
ATOM 714 O O . PHE A 1 88 ? -28.308 24.857 -8.070 1.00 32.53 88 PHE A O 1
ATOM 721 N N . GLN A 1 89 ? -29.651 25.870 -6.593 1.00 35.28 89 GLN A N 1
ATOM 722 C CA . GLN A 1 89 ? -29.754 27.091 -7.401 1.00 35.28 89 GLN A CA 1
ATOM 723 C C . GLN A 1 89 ? -28.776 28.222 -7.070 1.00 35.28 89 GLN A C 1
ATOM 725 O O . GLN A 1 89 ? -28.709 29.138 -7.876 1.00 35.28 89 GLN A O 1
ATOM 730 N N . ASN A 1 90 ? -27.995 28.209 -5.977 1.00 35.59 90 ASN A N 1
ATOM 731 C CA . ASN A 1 90 ? -27.215 29.418 -5.636 1.00 35.59 90 ASN A CA 1
ATOM 732 C C . ASN A 1 90 ? -25.920 29.240 -4.821 1.00 35.59 90 ASN A C 1
ATOM 734 O O . ASN A 1 90 ? -25.598 30.068 -3.972 1.00 35.59 90 ASN A O 1
ATOM 738 N N . THR A 1 91 ? -25.104 28.223 -5.102 1.00 32.12 91 THR A N 1
ATOM 739 C CA . THR A 1 91 ? -23.692 28.268 -4.671 1.00 32.12 91 THR A CA 1
ATOM 740 C C . THR A 1 91 ? -22.781 27.795 -5.795 1.00 32.12 91 THR A C 1
ATOM 742 O O . THR A 1 91 ? -23.044 26.768 -6.409 1.00 32.12 91 THR A O 1
ATOM 745 N N . ALA A 1 92 ? -21.732 28.562 -6.099 1.00 40.28 92 ALA A N 1
ATOM 746 C CA . ALA A 1 92 ? -20.672 28.138 -7.006 1.00 40.28 92 ALA A CA 1
ATOM 747 C C . ALA A 1 92 ? -19.981 26.909 -6.390 1.00 40.28 92 ALA A C 1
ATOM 749 O O . ALA A 1 92 ? -19.218 27.023 -5.428 1.00 40.28 92 ALA A O 1
ATOM 750 N N . ILE A 1 93 ? -20.350 25.717 -6.860 1.00 41.81 93 ILE A N 1
ATOM 751 C CA . ILE A 1 93 ? -19.832 24.448 -6.351 1.00 41.81 93 ILE A CA 1
ATOM 752 C C . ILE A 1 93 ? -18.490 24.193 -7.031 1.00 41.81 93 ILE A C 1
ATOM 754 O O . ILE A 1 93 ? -18.422 23.941 -8.230 1.00 41.81 93 ILE A O 1
ATOM 758 N N . ASN A 1 94 ? -17.418 24.233 -6.242 1.00 45.06 94 ASN A N 1
ATOM 759 C CA . ASN A 1 94 ? -16.136 23.692 -6.669 1.00 45.06 94 ASN A CA 1
ATOM 760 C C . ASN A 1 94 ? -16.238 22.164 -6.670 1.00 45.06 94 ASN A C 1
ATOM 762 O O . ASN A 1 94 ? -16.362 21.543 -5.613 1.00 45.06 94 ASN A O 1
ATOM 766 N N . ASP A 1 95 ? -16.138 21.559 -7.842 1.00 45.97 95 ASP A N 1
ATOM 767 C CA . ASP A 1 95 ? -16.137 20.120 -8.036 1.00 45.97 95 ASP A CA 1
ATOM 768 C C . ASP A 1 95 ? -14.762 19.517 -7.720 1.00 45.97 95 ASP A C 1
ATOM 770 O O . ASP A 1 95 ? -13.709 20.044 -8.088 1.00 45.97 95 ASP A O 1
ATOM 774 N N . LEU A 1 96 ? -14.749 18.375 -7.028 1.00 40.53 96 LEU A N 1
ATOM 775 C CA . LEU A 1 96 ? -13.521 17.668 -6.669 1.00 40.53 96 LEU A CA 1
ATOM 776 C C . LEU A 1 96 ? -13.072 16.752 -7.814 1.00 40.53 96 LEU A C 1
ATOM 778 O O . LEU A 1 96 ? -13.678 15.711 -8.074 1.00 40.53 96 LEU A O 1
ATOM 782 N N . CYS A 1 97 ? -11.942 17.068 -8.443 1.00 44.09 97 CYS A N 1
ATOM 783 C CA . CYS A 1 97 ? -11.351 16.205 -9.455 1.00 44.09 97 CYS A CA 1
ATOM 784 C C . CYS A 1 97 ? -10.937 14.853 -8.857 1.00 44.09 97 CYS A C 1
ATOM 786 O O . CYS A 1 97 ? -10.025 14.760 -8.037 1.00 44.09 97 CYS A O 1
ATOM 788 N N . CYS A 1 98 ? -11.553 13.762 -9.312 1.00 39.31 98 CYS A N 1
ATOM 789 C CA . CYS A 1 98 ? -11.275 12.411 -8.816 1.00 39.31 98 CYS A CA 1
ATOM 790 C C . CYS A 1 98 ? -9.881 11.872 -9.204 1.00 39.31 98 CYS A C 1
ATOM 792 O O . CYS A 1 98 ? -9.441 10.843 -8.682 1.00 39.31 98 CYS A O 1
ATOM 794 N N . VAL A 1 99 ? -9.183 12.552 -10.121 1.00 40.22 99 VAL A N 1
ATOM 795 C CA . VAL A 1 99 ? -7.853 12.164 -10.613 1.00 40.22 99 VAL A CA 1
ATOM 796 C C . VAL A 1 99 ? -6.742 12.776 -9.758 1.00 40.22 99 VAL A C 1
ATOM 798 O O . VAL A 1 99 ? -5.786 12.076 -9.414 1.00 40.22 99 VAL A O 1
ATOM 801 N N . CYS A 1 100 ? -6.863 14.053 -9.382 1.00 45.66 100 CYS A N 1
ATOM 802 C CA . CYS A 1 100 ? -5.826 14.779 -8.638 1.00 45.66 100 CYS A CA 1
ATOM 803 C C . CYS A 1 100 ? -6.273 15.356 -7.284 1.00 45.66 100 CYS A C 1
ATOM 805 O O . CYS A 1 100 ? -5.420 15.781 -6.508 1.00 45.66 100 CYS A O 1
ATOM 807 N N . GLY A 1 101 ? -7.566 15.320 -6.959 1.00 37.72 101 GLY A N 1
ATOM 808 C CA . GLY A 1 101 ? -8.121 15.802 -5.691 1.00 37.72 101 GLY A CA 1
ATOM 809 C C . GLY A 1 101 ? -8.201 17.326 -5.567 1.00 37.72 101 GLY A C 1
ATOM 810 O O . GLY A 1 101 ? -8.302 17.825 -4.450 1.00 37.72 101 GLY A O 1
ATOM 811 N N . ILE A 1 102 ? -8.119 18.060 -6.681 1.00 47.94 102 ILE A N 1
ATOM 812 C CA . ILE A 1 102 ? -8.249 19.524 -6.721 1.00 47.94 102 ILE A CA 1
ATOM 813 C C . ILE A 1 102 ? -9.733 19.894 -6.803 1.00 47.94 102 ILE A C 1
ATOM 815 O O . ILE A 1 102 ? -10.455 19.329 -7.619 1.00 47.94 102 ILE A O 1
ATOM 819 N N . LEU A 1 103 ? -10.167 20.829 -5.957 1.00 43.34 103 LEU A N 1
ATOM 820 C CA . LEU A 1 103 ? -11.478 21.480 -6.038 1.00 43.34 103 LEU A CA 1
ATOM 821 C C . LEU A 1 103 ? -11.416 22.580 -7.106 1.00 43.34 103 LEU A C 1
ATOM 823 O O . LEU A 1 103 ? -10.542 23.443 -7.029 1.00 43.34 103 LEU A O 1
ATOM 827 N N . THR A 1 104 ? -12.295 22.537 -8.104 1.00 53.78 104 THR A N 1
ATOM 828 C CA . THR A 1 104 ? -12.291 23.456 -9.252 1.00 53.78 104 THR A CA 1
ATOM 829 C C . THR A 1 104 ? -13.712 23.800 -9.694 1.00 53.78 104 THR A C 1
ATOM 831 O O . THR A 1 104 ? -14.580 22.939 -9.677 1.00 53.78 104 THR A O 1
ATOM 834 N N . GLU A 1 105 ? -13.948 25.053 -10.084 1.00 60.69 105 GLU A N 1
ATOM 835 C CA . GLU A 1 105 ? -15.256 25.548 -10.559 1.00 60.69 105 GLU A CA 1
ATOM 836 C C . GLU A 1 105 ? -15.657 24.982 -11.933 1.00 60.69 105 GLU A C 1
ATOM 838 O O . GLU A 1 105 ? -16.834 24.959 -12.271 1.00 60.69 105 GLU A O 1
ATOM 843 N N . ASP A 1 106 ? -14.687 24.502 -12.720 1.00 68.81 106 ASP A N 1
ATOM 844 C CA . ASP A 1 106 ? -14.900 23.956 -14.063 1.00 68.81 106 ASP A CA 1
ATOM 845 C C . ASP A 1 106 ? -14.151 22.625 -14.199 1.00 68.81 106 ASP A C 1
ATOM 847 O O . ASP A 1 106 ? -13.033 22.529 -14.726 1.00 68.81 106 ASP A O 1
ATOM 851 N N . LEU A 1 107 ? -14.771 21.576 -13.650 1.00 53.19 107 LEU A N 1
ATOM 852 C CA . LEU A 1 107 ? -14.213 20.227 -13.642 1.00 53.19 107 LEU A CA 1
ATOM 853 C C . LEU A 1 107 ? -13.963 19.709 -15.057 1.00 53.19 107 LEU A C 1
ATOM 855 O O . LEU A 1 107 ? -12.988 18.992 -15.274 1.00 53.19 107 LEU A O 1
ATOM 859 N N . GLU A 1 108 ? -14.806 20.060 -16.024 1.00 52.91 108 GLU A N 1
ATOM 860 C CA . GLU A 1 108 ? -14.694 19.540 -17.381 1.00 52.91 108 GLU A CA 1
ATOM 861 C C . GLU A 1 108 ? -13.491 20.144 -18.116 1.00 52.91 108 GLU A C 1
ATOM 863 O O . GLU A 1 108 ? -12.705 19.416 -18.731 1.00 52.91 108 GLU A O 1
ATOM 868 N N . ASN A 1 109 ? -13.277 21.455 -17.990 1.00 63.31 109 ASN A N 1
ATOM 869 C CA . ASN A 1 109 ? -12.110 22.132 -18.548 1.00 63.31 109 ASN A CA 1
ATOM 870 C C . ASN A 1 109 ? -10.823 21.783 -17.787 1.00 63.31 109 ASN A C 1
ATOM 872 O O . ASN A 1 109 ? -9.758 21.660 -18.391 1.00 63.31 109 ASN A O 1
ATOM 876 N N . HIS A 1 110 ? -10.903 21.545 -16.474 1.00 63.31 110 HIS A N 1
ATOM 877 C CA . HIS A 1 110 ? -9.795 20.997 -15.693 1.00 63.31 110 HIS A CA 1
ATOM 878 C C . HIS A 1 110 ? -9.433 19.571 -16.142 1.00 63.31 110 HIS A C 1
ATOM 880 O O . HIS A 1 110 ? -8.258 19.272 -16.356 1.00 63.31 110 HIS A O 1
ATOM 886 N N . LEU A 1 111 ? -10.419 18.688 -16.333 1.00 48.91 111 LEU A N 1
ATOM 887 C CA . LEU A 1 111 ? -10.209 17.332 -16.850 1.00 48.91 111 LEU A CA 1
ATOM 888 C C . LEU A 1 111 ? -9.646 17.357 -18.274 1.00 48.91 111 LEU A C 1
ATOM 890 O O . LEU A 1 111 ? -8.751 16.572 -18.577 1.00 48.91 111 LEU A O 1
ATOM 894 N N . LYS A 1 112 ? -10.092 18.289 -19.121 1.00 54.84 112 LYS A N 1
ATOM 895 C CA . LYS A 1 112 ? -9.472 18.528 -20.426 1.00 54.84 112 LYS A CA 1
ATOM 896 C C . LYS A 1 112 ? -8.046 19.050 -20.230 1.00 54.84 112 LYS A C 1
ATOM 898 O O . LYS A 1 112 ? -7.099 18.311 -20.411 1.00 54.84 112 LYS A O 1
ATOM 903 N N . ASN A 1 113 ? -7.806 20.251 -19.734 1.00 60.50 113 ASN A N 1
ATOM 904 C CA . ASN A 1 113 ? -6.463 20.846 -19.783 1.00 60.50 113 ASN A CA 1
ATOM 905 C C . ASN A 1 113 ? -5.415 20.190 -18.862 1.00 60.50 113 ASN A C 1
ATOM 907 O O . ASN A 1 113 ? -4.239 20.130 -19.225 1.00 60.50 113 ASN A O 1
ATOM 911 N N . ALA A 1 114 ? -5.806 19.679 -17.690 1.00 54.78 114 ALA A N 1
ATOM 912 C CA . ALA A 1 114 ? -4.888 19.045 -16.736 1.00 54.78 114 ALA A CA 1
ATOM 913 C C . ALA A 1 114 ? -4.796 17.515 -16.895 1.00 54.78 114 ALA A C 1
ATOM 915 O O . ALA A 1 114 ? -3.807 16.913 -16.460 1.00 54.78 114 ALA A O 1
ATOM 916 N N . HIS A 1 115 ? -5.799 16.882 -17.519 1.00 60.91 115 HIS A N 1
ATOM 917 C CA . HIS A 1 115 ? -5.897 15.428 -17.680 1.00 60.91 115 HIS A CA 1
ATOM 918 C C . HIS A 1 115 ? -6.161 14.972 -19.133 1.00 60.91 115 HIS A C 1
ATOM 920 O O . HIS A 1 115 ? -6.575 13.827 -19.318 1.00 60.91 115 HIS A O 1
ATOM 926 N N . ASN A 1 116 ? -5.841 15.804 -20.145 1.00 42.34 116 ASN A N 1
ATOM 927 C CA . ASN A 1 116 ? -6.091 15.628 -21.601 1.00 42.34 116 ASN A CA 1
ATOM 928 C C . ASN A 1 116 ? -5.478 14.384 -22.282 1.00 42.34 116 ASN A C 1
ATOM 930 O O . ASN A 1 116 ? -5.319 14.343 -23.498 1.00 42.34 116 ASN A O 1
ATOM 934 N N . GLN A 1 117 ? -5.131 13.346 -21.527 1.00 39.75 117 GLN A N 1
ATOM 935 C CA . GLN A 1 117 ? -4.711 12.042 -22.036 1.00 39.75 117 GLN A CA 1
ATOM 936 C C . GLN A 1 117 ? -5.372 10.891 -21.268 1.00 39.75 117 GLN A C 1
ATOM 938 O O . GLN A 1 117 ? -4.747 9.870 -21.005 1.00 39.75 117 GLN A O 1
ATOM 943 N N . CYS A 1 118 ? -6.646 11.030 -20.898 1.00 31.55 118 CYS A N 1
ATOM 944 C CA . CYS A 1 118 ? -7.443 9.901 -20.413 1.00 31.55 118 CYS A CA 1
ATOM 945 C C . CYS A 1 118 ? -8.434 9.418 -21.484 1.00 31.55 118 CYS A C 1
ATOM 947 O O . CYS A 1 118 ? -9.603 9.172 -21.208 1.00 31.55 118 CYS A O 1
ATOM 949 N N . SER A 1 119 ? -7.968 9.300 -22.728 1.00 26.91 119 SER A N 1
ATOM 950 C CA . SER A 1 119 ? -8.614 8.458 -23.732 1.00 26.91 119 SER A CA 1
ATOM 951 C C . SER A 1 119 ? -8.128 7.026 -23.522 1.00 26.91 119 SER A C 1
ATOM 953 O O . SER A 1 119 ? -6.947 6.747 -23.709 1.00 26.91 119 SER A O 1
ATOM 955 N N . ASP A 1 120 ? -9.034 6.150 -23.093 1.00 30.52 120 ASP A N 1
ATOM 956 C CA . ASP A 1 120 ? -8.925 4.693 -23.178 1.00 30.52 120 ASP A CA 1
ATOM 957 C C . ASP A 1 120 ? -7.545 4.094 -22.868 1.00 30.52 120 ASP A C 1
ATOM 959 O O . ASP A 1 120 ? -6.823 3.615 -23.742 1.00 30.52 120 ASP A O 1
ATOM 963 N N . LEU A 1 121 ? -7.237 4.003 -21.570 1.00 33.12 121 LEU A N 1
ATOM 964 C CA . LEU A 1 121 ? -6.216 3.102 -21.028 1.00 33.12 121 LEU A CA 1
ATOM 965 C C . LEU A 1 121 ? -6.692 1.643 -21.162 1.00 33.12 121 LEU A C 1
ATOM 967 O O . LEU A 1 121 ? -7.082 0.949 -20.214 1.00 33.12 121 LEU A O 1
ATOM 971 N N . GLY A 1 122 ? -6.688 1.194 -22.415 1.00 29.86 122 GLY A N 1
ATOM 972 C CA . GLY A 1 122 ? -6.245 -0.132 -22.779 1.00 29.86 122 GLY A CA 1
ATOM 973 C C . GLY A 1 122 ? -4.842 -0.346 -22.226 1.00 29.86 122 GLY A C 1
ATOM 974 O O . GLY A 1 122 ? -4.069 0.604 -22.223 1.00 29.86 122 GLY A O 1
ATOM 975 N N . ILE A 1 123 ? -4.488 -1.547 -21.775 1.00 31.48 123 ILE A N 1
ATOM 976 C CA . ILE A 1 123 ? -3.094 -1.984 -21.668 1.00 31.48 123 ILE A CA 1
ATOM 977 C C . ILE A 1 123 ? -2.334 -1.315 -22.828 1.00 31.48 123 ILE A C 1
ATOM 979 O O . ILE A 1 123 ? -2.769 -1.472 -23.976 1.00 31.48 123 ILE A O 1
ATOM 983 N N . ILE A 1 124 ? -1.236 -0.591 -22.578 1.00 30.89 124 ILE A N 1
ATOM 984 C CA . ILE A 1 124 ? -0.259 -0.351 -23.646 1.00 30.89 124 ILE A CA 1
ATOM 985 C C . ILE A 1 124 ? 0.379 -1.721 -23.910 1.00 30.89 124 ILE A C 1
ATOM 987 O O . ILE A 1 124 ? 1.502 -2.019 -23.526 1.00 30.89 124 ILE A O 1
ATOM 991 N N . VAL A 1 125 ? -0.407 -2.613 -24.518 1.00 34.91 125 VAL A N 1
ATOM 992 C CA . VAL A 1 125 ? 0.093 -3.610 -25.433 1.00 34.91 125 VAL A CA 1
ATOM 993 C C . VAL A 1 125 ? 0.454 -2.686 -26.565 1.00 34.91 125 VAL A C 1
ATOM 995 O O . VAL A 1 125 ? -0.442 -2.194 -27.257 1.00 34.91 125 VAL A O 1
ATOM 998 N N . GLN A 1 126 ? 1.741 -2.360 -26.705 1.00 30.83 126 GLN A N 1
ATOM 999 C CA . GLN A 1 126 ? 2.209 -1.957 -28.019 1.00 30.83 126 GLN A CA 1
ATOM 1000 C C . GLN A 1 126 ? 1.554 -2.955 -28.958 1.00 30.83 126 GLN A C 1
ATOM 1002 O O . GLN A 1 126 ? 1.711 -4.163 -28.752 1.00 30.83 126 GLN A O 1
ATOM 1007 N N . GLN A 1 127 ? 0.721 -2.485 -29.894 1.00 33.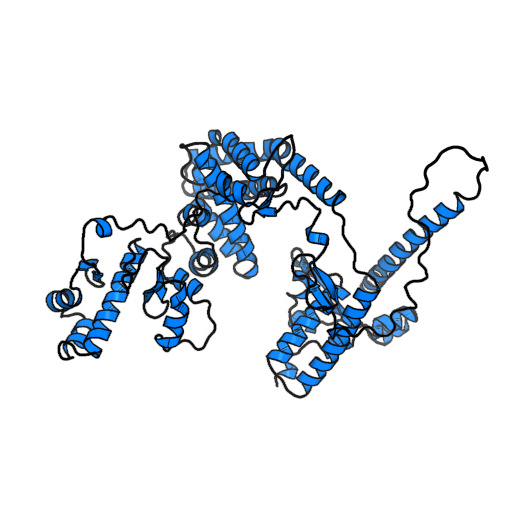97 127 GLN A N 1
ATOM 1008 C CA . GLN A 1 127 ? 0.366 -3.331 -31.017 1.00 33.97 127 GLN A CA 1
ATOM 1009 C C . GLN A 1 127 ? 1.668 -3.997 -31.401 1.00 33.97 127 GLN A C 1
ATOM 1011 O O . GLN A 1 127 ? 2.637 -3.300 -31.698 1.00 33.97 127 GLN A O 1
ATOM 1016 N N . SER A 1 128 ? 1.719 -5.326 -31.330 1.00 36.22 128 SER A N 1
ATOM 1017 C CA . SER A 1 128 ? 2.798 -6.024 -31.996 1.00 36.22 128 SER A CA 1
ATOM 1018 C C . SER A 1 128 ? 2.849 -5.376 -33.379 1.00 36.22 128 SER A C 1
ATOM 1020 O O . SER A 1 128 ? 1.802 -5.327 -34.043 1.00 36.22 128 SER A O 1
ATOM 1022 N N . GLU A 1 129 ? 3.992 -4.838 -33.798 1.00 36.38 129 GLU A N 1
ATOM 1023 C CA . GLU A 1 129 ? 4.172 -4.293 -35.154 1.00 36.38 129 GLU A CA 1
ATOM 1024 C C . GLU A 1 129 ? 3.684 -5.314 -36.211 1.00 36.38 129 GLU A C 1
ATOM 1026 O O . GLU A 1 129 ? 3.242 -4.981 -37.306 1.00 36.38 129 GLU A O 1
ATOM 1031 N N . ILE A 1 130 ? 3.638 -6.587 -35.811 1.00 38.53 130 ILE A N 1
ATOM 1032 C CA . ILE A 1 130 ? 3.047 -7.756 -36.461 1.00 38.53 130 ILE A CA 1
ATOM 1033 C C . ILE A 1 130 ? 1.568 -7.570 -36.865 1.00 38.53 130 ILE A C 1
ATOM 1035 O O . ILE A 1 130 ? 1.176 -8.028 -37.935 1.00 38.53 130 ILE A O 1
ATOM 1039 N N . SER A 1 131 ? 0.736 -6.893 -36.064 1.00 39.09 131 SER A N 1
ATOM 1040 C CA . SER A 1 131 ? -0.694 -6.685 -36.366 1.00 39.09 131 SER A CA 1
ATOM 1041 C C . SER A 1 131 ? -0.936 -5.683 -37.499 1.00 39.09 131 SER A C 1
ATOM 1043 O O . SER A 1 131 ? -1.958 -5.774 -38.173 1.00 39.09 131 SER A O 1
ATOM 1045 N N . HIS A 1 132 ? 0.029 -4.792 -37.753 1.00 40.59 132 HIS A N 1
ATOM 1046 C CA . HIS A 1 132 ? 0.053 -3.925 -38.932 1.00 40.59 132 HIS A CA 1
ATOM 1047 C C . HIS A 1 132 ? 0.759 -4.574 -40.134 1.00 40.59 132 HIS A C 1
ATOM 1049 O O . HIS A 1 132 ? 0.528 -4.159 -41.265 1.00 40.59 132 HIS A O 1
ATOM 1055 N N . LYS A 1 133 ? 1.571 -5.619 -39.915 1.00 38.12 133 LYS A N 1
ATOM 1056 C CA . LYS A 1 133 ? 2.323 -6.321 -40.970 1.00 38.12 133 LYS A CA 1
ATOM 1057 C C . LYS A 1 133 ? 1.545 -7.447 -41.668 1.00 38.12 133 LYS A C 1
ATOM 1059 O O . LYS A 1 133 ? 1.897 -7.802 -42.788 1.00 38.12 133 LYS A O 1
ATOM 1064 N N . TYR A 1 134 ? 0.501 -8.014 -41.049 1.00 39.44 134 TYR A N 1
ATOM 1065 C CA . TYR A 1 134 ? -0.214 -9.174 -41.605 1.00 39.44 134 TYR A CA 1
ATOM 1066 C C . TYR A 1 134 ? -1.746 -9.096 -41.465 1.00 39.44 134 TYR A C 1
ATOM 1068 O O . TYR A 1 134 ? -2.286 -8.988 -40.368 1.00 39.44 134 TYR A O 1
ATOM 1076 N N . SER A 1 135 ? -2.463 -9.277 -42.582 1.00 50.41 135 SER A N 1
ATOM 1077 C CA . SER A 1 135 ? -3.941 -9.287 -42.677 1.00 50.41 135 SER A CA 1
ATOM 1078 C C . SER A 1 135 ? -4.625 -10.461 -41.926 1.00 50.41 135 SER A C 1
ATOM 1080 O O . SER A 1 135 ? -5.810 -10.419 -41.573 1.00 50.41 135 SER A O 1
ATOM 1082 N N . THR A 1 136 ? -3.882 -11.530 -41.611 1.00 60.16 136 THR A N 1
ATOM 1083 C CA . THR A 1 136 ? -4.399 -12.759 -40.978 1.00 60.16 136 THR A CA 1
ATOM 1084 C C . THR A 1 136 ? -3.917 -12.944 -39.537 1.00 60.16 136 THR A C 1
ATOM 1086 O O . THR A 1 136 ? -2.760 -12.675 -39.220 1.00 60.16 136 THR A O 1
ATOM 1089 N N . LYS A 1 137 ? -4.788 -13.473 -38.657 1.00 70.31 137 LYS A N 1
ATOM 1090 C CA . LYS A 1 137 ? -4.427 -13.804 -37.266 1.00 70.31 137 LYS A CA 1
ATOM 1091 C C . LYS A 1 137 ? -3.329 -14.869 -37.235 1.00 70.31 137 LYS A C 1
ATOM 1093 O O . LYS A 1 137 ? -3.466 -15.903 -37.882 1.00 70.31 137 LYS A O 1
ATOM 1098 N N . HIS A 1 138 ? -2.291 -14.613 -36.450 1.00 81.88 138 HIS A N 1
ATOM 1099 C CA . HIS A 1 138 ? -1.233 -15.569 -36.148 1.00 81.88 138 HIS A CA 1
ATOM 1100 C C . HIS A 1 138 ? -1.368 -16.020 -34.694 1.00 81.88 138 HIS A C 1
ATOM 1102 O O . HIS A 1 138 ? -1.615 -15.196 -33.816 1.00 81.88 138 HIS A O 1
ATOM 1108 N N . HIS A 1 139 ? -1.212 -17.317 -34.463 1.00 85.44 139 HIS A N 1
ATOM 1109 C CA . HIS A 1 139 ? -1.243 -17.941 -33.147 1.00 85.44 139 HIS A CA 1
ATOM 1110 C C . HIS A 1 139 ? 0.144 -18.429 -32.771 1.00 85.44 139 HIS A C 1
ATOM 1112 O O . HIS A 1 139 ? 0.882 -18.926 -33.623 1.00 85.44 139 HIS A O 1
ATOM 1118 N N . TYR A 1 140 ? 0.499 -18.286 -31.503 1.00 89.00 140 TYR A N 1
ATOM 1119 C CA . TYR A 1 140 ? 1.798 -18.719 -31.009 1.00 89.00 140 TYR A CA 1
ATOM 1120 C C . TYR A 1 140 ? 1.766 -20.223 -30.738 1.00 89.00 140 TYR A C 1
ATOM 1122 O O . TYR A 1 140 ? 0.888 -20.708 -30.026 1.00 89.00 140 TYR A O 1
ATOM 1130 N N . CYS A 1 141 ? 2.684 -20.982 -31.336 1.00 92.19 141 CYS A N 1
ATOM 1131 C CA . CYS A 1 141 ? 2.787 -22.411 -31.069 1.00 92.19 141 CYS A CA 1
ATOM 1132 C C . CYS A 1 141 ? 3.381 -22.641 -29.677 1.00 92.19 141 CYS A C 1
ATOM 1134 O O . CYS A 1 141 ? 4.482 -22.177 -29.394 1.00 92.19 141 CYS A O 1
ATOM 1136 N N . PHE A 1 142 ? 2.666 -23.385 -28.832 1.00 89.50 142 PHE A N 1
ATOM 1137 C CA . PHE A 1 142 ? 3.103 -23.717 -27.476 1.00 89.50 142 PHE A CA 1
ATOM 1138 C C . PHE A 1 142 ? 4.426 -24.507 -27.447 1.00 89.50 142 PHE A C 1
ATOM 1140 O O . PHE A 1 142 ? 5.252 -24.255 -26.578 1.00 89.50 142 PHE A O 1
ATOM 1147 N N . TYR A 1 143 ? 4.651 -25.402 -28.416 1.00 92.38 143 TYR A N 1
ATOM 1148 C CA . TYR A 1 143 ? 5.804 -26.312 -28.421 1.00 92.38 143 TYR A CA 1
ATOM 1149 C C . TYR A 1 143 ? 7.077 -25.703 -29.023 1.00 92.38 143 TYR A C 1
ATOM 1151 O O . TYR A 1 143 ? 8.153 -25.842 -28.456 1.00 92.38 143 TYR A O 1
ATOM 1159 N N . CYS A 1 144 ? 6.983 -25.018 -30.171 1.00 90.88 144 CYS A N 1
ATOM 1160 C CA . CYS A 1 144 ? 8.164 -24.468 -30.857 1.00 90.88 144 CYS A CA 1
ATOM 1161 C C . CYS A 1 144 ? 8.301 -22.942 -30.786 1.00 90.88 144 CYS A C 1
ATOM 1163 O O . CYS A 1 144 ? 9.236 -22.391 -31.365 1.00 90.88 144 CYS A O 1
ATOM 1165 N N . GLY A 1 145 ? 7.349 -22.241 -30.165 1.00 87.00 145 GLY A N 1
ATOM 1166 C CA . GLY A 1 145 ? 7.380 -20.785 -30.020 1.00 87.00 145 GLY A CA 1
ATOM 1167 C C . GLY A 1 145 ? 7.240 -19.986 -31.324 1.00 87.00 145 GLY A C 1
ATOM 1168 O O . GLY A 1 145 ? 7.489 -18.782 -31.342 1.00 87.00 145 GLY A O 1
ATOM 1169 N N . LYS A 1 146 ? 6.859 -20.626 -32.439 1.00 88.88 146 LYS A N 1
ATOM 1170 C CA . LYS A 1 146 ? 6.691 -19.962 -33.745 1.00 88.88 146 LYS A CA 1
ATOM 1171 C C . LYS A 1 146 ? 5.261 -19.451 -33.932 1.00 88.88 146 LYS A C 1
ATOM 1173 O O . LYS A 1 146 ? 4.300 -20.142 -33.595 1.00 88.88 146 LYS A O 1
ATOM 1178 N N . LEU A 1 147 ? 5.113 -18.272 -34.539 1.00 87.50 147 LEU A N 1
ATOM 1179 C CA . LEU A 1 147 ? 3.814 -17.723 -34.944 1.00 87.50 147 LEU A CA 1
ATOM 1180 C C . LEU A 1 147 ? 3.291 -18.425 -36.205 1.00 87.50 147 LEU A C 1
ATOM 1182 O O . LEU A 1 147 ? 4.003 -18.544 -37.198 1.00 87.50 147 LEU A O 1
ATOM 1186 N N . GLN A 1 148 ? 2.037 -18.877 -36.176 1.00 88.94 148 GLN A N 1
ATOM 1187 C CA . GLN A 1 148 ? 1.426 -19.686 -37.233 1.00 88.94 148 GLN A CA 1
ATOM 1188 C C . GLN A 1 148 ? 0.015 -19.201 -37.573 1.00 88.94 148 GLN A C 1
ATOM 1190 O O . GLN A 1 148 ? -0.815 -18.997 -36.691 1.00 88.94 148 GLN A O 1
ATOM 1195 N N . THR A 1 149 ? -0.307 -19.086 -38.863 1.00 84.88 149 THR A N 1
ATOM 1196 C CA . THR A 1 149 ? -1.673 -18.758 -39.320 1.00 84.88 149 THR A CA 1
ATOM 1197 C C . THR A 1 149 ? -2.624 -19.953 -39.247 1.00 84.88 149 THR A C 1
ATOM 1199 O O . THR A 1 149 ? -3.815 -19.795 -38.992 1.00 84.88 149 THR A O 1
ATOM 1202 N N . LYS A 1 150 ? -2.109 -21.169 -39.464 1.00 88.81 150 LYS A N 1
ATOM 1203 C CA . LYS A 1 150 ? -2.870 -22.430 -39.444 1.00 88.81 150 LYS A CA 1
ATOM 1204 C C . LYS A 1 150 ? -2.290 -23.378 -38.396 1.00 88.81 150 LYS A C 1
ATOM 1206 O O . LYS A 1 150 ? -1.728 -24.414 -38.746 1.00 88.81 150 LYS A O 1
ATOM 1211 N N . LEU A 1 151 ? -2.431 -23.013 -37.118 1.00 88.06 151 LEU A N 1
ATOM 1212 C CA . LEU A 1 151 ? -1.790 -23.716 -36.000 1.00 88.06 151 LEU A CA 1
ATOM 1213 C C . LEU A 1 151 ? -2.100 -25.221 -35.970 1.00 88.06 151 LEU A C 1
ATOM 1215 O O . LEU A 1 151 ? -1.172 -26.006 -35.857 1.00 88.06 151 LEU A O 1
ATOM 1219 N N . ALA A 1 152 ? -3.354 -25.640 -36.172 1.00 87.88 152 ALA A N 1
ATOM 1220 C CA . ALA A 1 152 ? -3.710 -27.066 -36.198 1.00 87.88 152 ALA A CA 1
ATOM 1221 C C . ALA A 1 152 ? -2.896 -27.862 -37.238 1.00 87.88 152 ALA A C 1
ATOM 1223 O O . ALA A 1 152 ? -2.313 -28.889 -36.922 1.00 87.88 152 ALA A O 1
ATOM 1224 N N . ARG A 1 153 ? -2.760 -27.339 -38.465 1.00 90.56 153 ARG A N 1
ATOM 1225 C CA . ARG A 1 153 ? -1.950 -27.974 -39.519 1.00 90.56 153 ARG A CA 1
ATOM 1226 C C . ARG A 1 153 ? -0.465 -28.009 -39.162 1.00 90.56 153 ARG A C 1
ATOM 1228 O O . ARG A 1 153 ? 0.234 -28.935 -39.552 1.00 90.56 153 ARG A O 1
ATOM 1235 N N . HIS A 1 154 ? 0.022 -26.971 -38.490 1.00 93.44 154 HIS A N 1
ATOM 1236 C CA . HIS A 1 154 ? 1.399 -26.924 -38.018 1.00 93.44 154 HIS A CA 1
ATOM 1237 C C . HIS A 1 154 ? 1.652 -27.992 -36.944 1.00 93.44 154 HIS A C 1
ATOM 1239 O O . HIS A 1 154 ? 2.619 -28.738 -37.073 1.00 93.44 154 HIS A O 1
ATOM 1245 N N . LEU A 1 155 ? 0.754 -28.122 -35.961 1.00 92.75 155 LEU A N 1
ATOM 1246 C CA . LEU A 1 155 ? 0.826 -29.147 -34.917 1.00 92.75 155 LEU A CA 1
ATOM 1247 C C . LEU A 1 155 ? 0.847 -30.557 -35.521 1.00 92.75 155 LEU A C 1
ATOM 1249 O O . LEU A 1 155 ? 1.735 -31.335 -35.205 1.00 92.75 155 LEU A O 1
ATOM 1253 N N . GLU A 1 156 ? -0.038 -30.842 -36.481 1.00 92.25 156 GLU A N 1
ATOM 1254 C CA . GLU A 1 156 ? -0.085 -32.142 -37.171 1.00 92.25 156 GLU A CA 1
ATOM 1255 C C . GLU A 1 156 ? 1.211 -32.499 -37.917 1.00 92.25 156 GLU A C 1
ATOM 1257 O O . GLU A 1 156 ? 1.507 -33.673 -38.095 1.00 92.25 156 GLU A O 1
ATOM 1262 N N . ARG A 1 157 ? 1.963 -31.503 -38.401 1.00 92.88 157 ARG A N 1
ATOM 1263 C CA . ARG A 1 157 ? 3.148 -31.719 -39.250 1.00 92.88 157 ARG A CA 1
ATOM 1264 C C . ARG A 1 157 ? 4.470 -31.691 -38.501 1.00 92.88 157 ARG A C 1
ATOM 1266 O O . ARG A 1 157 ? 5.456 -32.184 -39.032 1.00 92.88 157 ARG A O 1
ATOM 1273 N N . GLN A 1 158 ? 4.535 -30.973 -37.388 1.00 93.00 158 GLN A N 1
ATOM 1274 C CA . GLN A 1 158 ? 5.792 -30.666 -36.692 1.00 93.00 158 GLN A CA 1
ATOM 1275 C C . GLN A 1 158 ? 5.791 -31.156 -35.245 1.00 93.00 158 GLN A C 1
ATOM 1277 O O . GLN A 1 158 ? 6.851 -31.240 -34.640 1.00 93.00 158 GLN A O 1
ATOM 1282 N N . HIS A 1 159 ? 4.611 -31.455 -34.700 1.00 94.94 159 HIS A N 1
ATOM 1283 C CA . HIS A 1 159 ? 4.401 -31.823 -33.304 1.00 94.94 159 HIS A CA 1
ATOM 1284 C C . HIS A 1 159 ? 3.465 -33.035 -33.186 1.00 94.94 159 HIS A C 1
ATOM 1286 O O . HIS A 1 159 ? 2.752 -33.164 -32.199 1.00 94.94 159 HIS A O 1
ATOM 1292 N N . SER A 1 160 ? 3.445 -33.924 -34.189 1.00 92.00 160 SER A N 1
ATOM 1293 C CA . SER A 1 160 ? 2.618 -35.142 -34.183 1.00 92.00 160 SER A CA 1
ATOM 1294 C C . SER A 1 160 ? 2.959 -36.096 -33.042 1.00 92.00 160 SER A C 1
ATOM 1296 O O . SER A 1 160 ? 2.133 -36.927 -32.683 1.00 92.00 160 SER A O 1
ATOM 1298 N N . ASP A 1 161 ? 4.164 -35.976 -32.485 1.00 92.75 161 ASP A N 1
ATOM 1299 C CA . ASP A 1 161 ? 4.648 -36.838 -31.414 1.00 92.75 161 ASP A CA 1
ATOM 1300 C C . ASP A 1 161 ? 4.240 -36.383 -30.010 1.00 92.75 161 ASP A C 1
ATOM 1302 O O . ASP A 1 161 ? 4.336 -37.175 -29.071 1.00 92.75 161 ASP A O 1
ATOM 1306 N N . GLU A 1 162 ? 3.738 -35.155 -29.870 1.00 94.31 162 GLU A N 1
ATOM 1307 C CA . GLU A 1 162 ? 3.285 -34.599 -28.596 1.00 94.31 162 GLU A CA 1
ATOM 1308 C C . GLU A 1 162 ? 1.991 -35.273 -28.130 1.00 94.31 162 GLU A C 1
ATOM 1310 O O . GLU A 1 162 ? 1.060 -35.450 -28.916 1.00 94.31 162 GLU A O 1
ATOM 1315 N N . ASN A 1 163 ? 1.892 -35.601 -26.839 1.00 94.00 163 ASN A N 1
ATOM 1316 C CA . ASN A 1 163 ? 0.773 -36.384 -26.295 1.00 94.00 163 ASN A CA 1
ATOM 1317 C C . ASN A 1 163 ? -0.606 -35.758 -26.583 1.00 94.00 163 ASN A C 1
ATOM 1319 O O . ASN A 1 163 ? -1.492 -36.448 -27.080 1.00 94.00 163 ASN A O 1
ATOM 1323 N N . GLU A 1 164 ? -0.778 -34.449 -26.352 1.00 91.88 164 GLU A N 1
ATOM 1324 C CA . GLU A 1 164 ? -2.048 -33.754 -26.638 1.00 91.88 164 GLU A CA 1
ATOM 1325 C C . GLU A 1 164 ? -2.357 -33.715 -28.151 1.00 91.88 164 GLU A C 1
ATOM 1327 O O . GLU A 1 164 ? -3.516 -33.712 -28.565 1.00 91.88 164 GLU A O 1
ATOM 1332 N N . VAL A 1 165 ? -1.332 -33.698 -29.013 1.00 92.56 165 VAL A N 1
ATOM 1333 C CA . VAL A 1 165 ? -1.522 -33.726 -30.472 1.00 92.56 165 VAL A CA 1
ATOM 1334 C C . VAL A 1 165 ? -1.891 -35.134 -30.934 1.00 92.56 165 VAL A C 1
ATOM 1336 O O . VAL A 1 165 ? -2.796 -35.258 -31.756 1.00 92.56 165 VAL A O 1
ATOM 1339 N N . LYS A 1 166 ? -1.266 -36.182 -30.382 1.00 94.69 166 LYS A N 1
ATOM 1340 C CA . LYS A 1 166 ? -1.636 -37.587 -30.622 1.00 94.69 166 LYS A CA 1
ATOM 1341 C C . LYS A 1 166 ? -3.089 -37.850 -30.250 1.00 94.69 166 LYS A C 1
ATOM 1343 O O . LYS A 1 166 ? -3.841 -38.320 -31.097 1.00 94.69 166 LYS A O 1
ATOM 1348 N N . GLU A 1 167 ? -3.504 -37.430 -29.056 1.00 93.88 167 GLU A N 1
ATOM 1349 C CA . GLU A 1 167 ? -4.898 -37.522 -28.605 1.00 93.88 167 GLU A CA 1
ATOM 1350 C C . GLU A 1 167 ? -5.844 -36.821 -29.594 1.00 93.88 167 GLU A C 1
ATOM 1352 O O . GLU A 1 167 ? -6.851 -37.376 -30.025 1.00 93.88 167 GLU A O 1
ATOM 1357 N N . ALA A 1 168 ? -5.498 -35.614 -30.057 1.00 91.31 168 ALA A N 1
ATOM 1358 C CA . ALA A 1 168 ? -6.301 -34.911 -31.057 1.00 91.31 168 ALA A CA 1
ATOM 1359 C C . ALA A 1 168 ? -6.358 -35.631 -32.420 1.00 91.31 168 ALA A C 1
ATOM 1361 O O . ALA A 1 168 ? -7.345 -35.485 -33.151 1.00 91.31 168 ALA A O 1
ATOM 1362 N N . LEU A 1 169 ? -5.304 -36.363 -32.790 1.00 91.06 169 LEU A N 1
ATOM 1363 C CA . LEU A 1 169 ? -5.196 -37.104 -34.047 1.00 91.06 169 LEU A CA 1
ATOM 1364 C C . LEU A 1 169 ? -6.020 -38.400 -34.055 1.00 91.06 169 LEU A C 1
ATOM 1366 O O . LEU A 1 169 ? -6.437 -38.802 -35.142 1.00 91.06 169 LEU A O 1
ATOM 1370 N N . GLU A 1 170 ? -6.311 -38.990 -32.890 1.00 93.62 170 GLU A N 1
ATOM 1371 C CA . GLU A 1 170 ? -7.214 -40.148 -32.744 1.00 93.62 170 GLU A CA 1
ATOM 1372 C C . GLU A 1 170 ? -8.650 -39.816 -33.175 1.00 93.62 170 GLU A C 1
ATOM 1374 O O . GLU A 1 170 ? -9.377 -40.655 -33.708 1.00 93.62 170 GLU A O 1
ATOM 1379 N N . PHE A 1 171 ? -9.058 -38.557 -33.017 1.00 91.12 171 PHE A N 1
ATOM 1380 C CA . PHE A 1 171 ? -10.364 -38.087 -33.456 1.00 91.12 171 PHE A CA 1
ATOM 1381 C C . PHE A 1 171 ? -10.394 -37.747 -34.955 1.00 91.12 171 PHE A C 1
ATOM 1383 O O . PHE A 1 171 ? -9.491 -37.115 -35.520 1.00 91.12 171 PHE A O 1
ATOM 1390 N N . VAL A 1 172 ? -11.526 -38.042 -35.603 1.00 88.56 172 VAL A N 1
ATOM 1391 C CA . VAL A 1 172 ? -11.766 -37.716 -37.019 1.00 88.56 172 VAL A CA 1
ATOM 1392 C C . VAL A 1 172 ? -11.581 -36.213 -37.281 1.00 88.56 172 VAL A C 1
ATOM 1394 O O . VAL A 1 172 ? -11.971 -35.359 -36.470 1.00 88.56 172 VAL A O 1
ATOM 1397 N N . LYS A 1 173 ? -10.985 -35.867 -38.432 1.00 86.44 173 LYS A N 1
ATOM 1398 C CA . LYS A 1 173 ? -10.801 -34.474 -38.873 1.00 86.44 173 LYS A CA 1
ATOM 1399 C C . LYS A 1 173 ? -12.138 -33.724 -38.856 1.00 86.44 173 LYS A C 1
ATOM 1401 O O . LYS A 1 173 ? -13.122 -34.182 -39.419 1.00 86.44 173 LYS A O 1
ATOM 1406 N N . GLY A 1 174 ? -12.161 -32.554 -38.213 1.00 75.81 174 GLY A N 1
ATOM 1407 C CA . GLY A 1 174 ? -13.355 -31.699 -38.105 1.00 75.81 174 GLY A CA 1
ATOM 1408 C C . GLY A 1 174 ? -14.279 -31.995 -36.915 1.00 75.81 174 GLY A C 1
ATOM 1409 O O . GLY A 1 174 ? -15.148 -31.171 -36.611 1.00 75.81 174 GLY A O 1
ATOM 1410 N N . SER A 1 175 ? -14.065 -33.098 -36.190 1.00 84.81 175 SER A N 1
ATOM 1411 C CA . SER A 1 175 ? -14.838 -33.428 -34.985 1.00 84.81 175 SER A CA 1
ATOM 1412 C C . SER A 1 175 ? -14.768 -32.322 -33.921 1.00 84.81 175 SER A C 1
ATOM 1414 O O . SER A 1 175 ? -13.859 -31.480 -33.896 1.00 84.81 175 SER A O 1
ATOM 1416 N N . SER A 1 176 ? -15.782 -32.265 -33.051 1.00 78.62 176 SER A N 1
ATOM 1417 C CA . SER A 1 176 ? -15.803 -31.271 -31.974 1.00 78.62 176 SER A CA 1
ATOM 1418 C C . SER A 1 176 ? -14.667 -31.489 -30.976 1.00 78.62 176 SER A C 1
ATOM 1420 O O . SER A 1 176 ? -14.117 -30.503 -30.490 1.00 78.62 176 SER A O 1
ATOM 1422 N N . ASP A 1 177 ? -14.320 -32.735 -30.666 1.00 82.81 177 ASP A N 1
ATOM 1423 C CA . ASP A 1 177 ? -13.346 -33.049 -29.616 1.00 82.81 177 ASP A CA 1
ATOM 1424 C C . ASP A 1 177 ? -11.912 -32.782 -30.075 1.00 82.81 177 ASP A C 1
ATOM 1426 O O . ASP A 1 177 ? -11.185 -32.062 -29.389 1.00 82.81 177 ASP A O 1
ATOM 1430 N N . ARG A 1 178 ? -11.575 -33.126 -31.327 1.00 87.06 178 ARG A N 1
ATOM 1431 C CA . ARG A 1 178 ? -10.325 -32.684 -31.972 1.00 87.06 178 ARG A CA 1
ATOM 1432 C C . ARG A 1 178 ? -10.140 -31.171 -31.920 1.00 87.06 178 ARG A C 1
ATOM 1434 O O . ARG A 1 178 ? -9.060 -30.666 -31.619 1.00 87.06 178 ARG A O 1
ATOM 1441 N N . ARG A 1 179 ? -11.208 -30.420 -32.219 1.00 83.94 179 ARG A N 1
ATOM 1442 C CA . ARG A 1 179 ? -11.179 -28.951 -32.171 1.00 83.94 179 ARG A CA 1
ATOM 1443 C C . ARG A 1 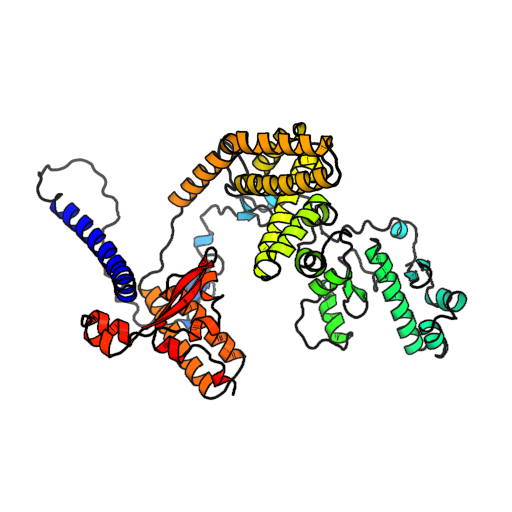179 ? -10.962 -28.432 -30.754 1.00 83.94 179 ARG A C 1
ATOM 1445 O O . ARG A 1 179 ? -10.242 -27.450 -30.602 1.00 83.94 179 ARG A O 1
ATOM 1452 N N . LYS A 1 180 ? -11.557 -29.056 -29.731 1.00 83.69 180 LYS A N 1
ATOM 1453 C CA . LYS A 1 180 ? -11.369 -28.653 -28.327 1.00 83.69 180 LYS A CA 1
ATOM 1454 C C . LYS A 1 180 ? -9.907 -28.793 -27.898 1.00 83.69 180 LYS A C 1
ATOM 1456 O O . LYS A 1 180 ? -9.390 -27.839 -27.320 1.00 83.69 180 LYS A O 1
ATOM 1461 N N . ILE A 1 181 ? -9.251 -29.909 -28.229 1.00 84.81 181 ILE A N 1
ATOM 1462 C CA . ILE A 1 181 ? -7.853 -30.170 -27.846 1.00 84.81 181 ILE A CA 1
ATOM 1463 C C . ILE A 1 181 ? -6.909 -29.160 -28.511 1.00 84.81 181 ILE A C 1
ATOM 1465 O O . ILE A 1 181 ? -6.218 -28.409 -27.823 1.00 84.81 181 ILE A O 1
ATOM 1469 N N . PHE A 1 182 ? -6.972 -29.013 -29.841 1.00 87.31 182 PHE A N 1
ATOM 1470 C CA . PHE A 1 182 ? -6.157 -28.014 -30.550 1.00 87.31 182 PHE A CA 1
ATOM 1471 C C . PHE A 1 182 ? -6.425 -26.580 -30.090 1.00 87.31 182 PHE A C 1
ATOM 1473 O O . PHE A 1 182 ? -5.508 -25.761 -30.036 1.00 87.31 182 PHE A O 1
ATOM 1480 N N . TYR A 1 183 ? -7.667 -26.260 -29.726 1.00 87.25 183 TYR A N 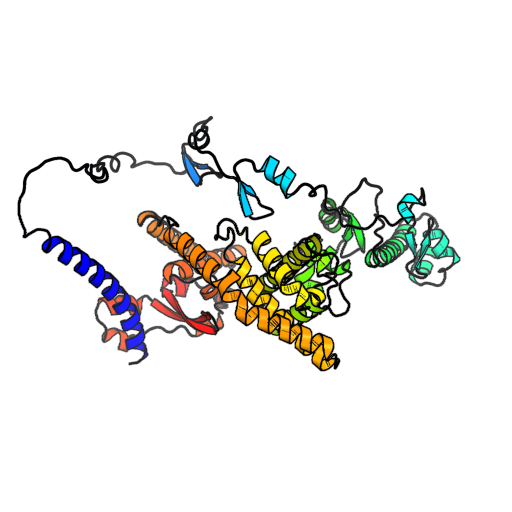1
ATOM 1481 C CA . TYR A 1 183 ? -8.000 -24.950 -29.181 1.00 87.25 183 TYR A CA 1
ATOM 1482 C C . TYR A 1 183 ? -7.453 -24.743 -27.759 1.00 87.25 183 TYR A C 1
ATOM 1484 O O . TYR A 1 183 ? -7.138 -23.612 -27.386 1.00 87.25 183 TYR A O 1
ATOM 1492 N N . GLY A 1 184 ? -7.305 -25.814 -26.976 1.00 85.12 184 GLY A N 1
ATOM 1493 C CA . GLY A 1 184 ? -6.575 -25.822 -25.710 1.00 85.12 184 GLY A CA 1
ATOM 1494 C C . GLY A 1 184 ? -5.109 -25.438 -25.907 1.00 85.12 184 GLY A C 1
ATOM 1495 O O . GLY A 1 184 ? -4.677 -24.424 -25.355 1.00 85.12 184 GLY A O 1
ATOM 1496 N N . ILE A 1 185 ? -4.397 -26.165 -26.774 1.00 88.81 185 ILE A N 1
ATOM 1497 C CA . ILE A 1 185 ? -2.990 -25.896 -27.132 1.00 88.81 185 ILE A CA 1
ATOM 1498 C C . ILE A 1 185 ? -2.826 -24.457 -27.640 1.00 88.81 185 ILE A C 1
ATOM 1500 O O . ILE A 1 185 ? -1.932 -23.728 -27.208 1.00 88.81 185 ILE A O 1
ATOM 1504 N N . GLN A 1 186 ? -3.736 -24.003 -28.508 1.00 88.25 186 GLN A N 1
ATOM 1505 C CA . GLN A 1 186 ? -3.730 -22.635 -29.026 1.00 88.25 186 GLN A CA 1
ATOM 1506 C C . GLN A 1 186 ? -3.798 -21.591 -27.905 1.00 88.25 186 GLN A C 1
ATOM 1508 O O . GLN A 1 186 ? -3.005 -20.653 -27.891 1.00 88.25 186 GLN A O 1
ATOM 1513 N N . LYS A 1 187 ? -4.732 -21.736 -26.953 1.00 86.56 187 LYS A N 1
ATOM 1514 C CA . LYS A 1 187 ? -4.853 -20.796 -25.827 1.00 86.56 187 LYS A CA 1
ATOM 1515 C C . LYS A 1 187 ? -3.607 -20.792 -24.951 1.00 86.56 187 LYS A C 1
ATOM 1517 O O . LYS A 1 187 ? -3.244 -19.732 -24.454 1.00 86.56 187 LYS A O 1
ATOM 1522 N N . GLN A 1 188 ? -2.978 -21.949 -24.741 1.00 87.75 188 GLN A N 1
ATOM 1523 C CA . GLN A 1 188 ? -1.741 -22.035 -23.967 1.00 87.75 188 GLN A CA 1
ATOM 1524 C C . GLN A 1 188 ? -0.603 -21.276 -24.657 1.00 87.75 188 GLN A C 1
ATOM 1526 O O . GLN A 1 188 ? 0.053 -20.457 -24.017 1.00 87.75 188 GLN A O 1
ATOM 1531 N N . GLY A 1 189 ? -0.415 -21.490 -25.960 1.00 87.62 189 GLY A N 1
ATOM 1532 C CA . GLY A 1 189 ? 0.593 -20.779 -26.740 1.00 87.62 189 GLY A CA 1
ATOM 1533 C C . GLY A 1 189 ? 0.338 -19.270 -26.787 1.00 87.62 189 GLY A C 1
ATOM 1534 O O . GLY A 1 189 ? 1.218 -18.484 -26.438 1.00 87.62 189 GLY A O 1
ATOM 1535 N N . ASP A 1 190 ? -0.887 -18.847 -27.111 1.00 85.38 190 ASP A N 1
ATOM 1536 C CA . ASP A 1 190 ? -1.264 -17.426 -27.135 1.00 85.38 190 ASP A CA 1
ATOM 1537 C C . ASP A 1 190 ? -1.086 -16.755 -25.755 1.00 85.38 190 ASP A C 1
ATOM 1539 O O . ASP A 1 190 ? -0.744 -15.575 -25.672 1.00 85.38 190 ASP A O 1
ATOM 1543 N N . PHE A 1 191 ? -1.276 -17.498 -24.661 1.00 85.25 191 PHE A N 1
ATOM 1544 C CA . PHE A 1 191 ? -1.031 -17.023 -23.298 1.00 85.25 191 PHE A CA 1
ATOM 1545 C C . PHE A 1 191 ? 0.453 -16.830 -22.971 1.00 85.25 191 PHE A C 1
ATOM 1547 O O . PHE A 1 191 ? 0.795 -15.841 -22.325 1.00 85.25 191 PHE A O 1
ATOM 1554 N N . ILE A 1 192 ? 1.339 -17.711 -23.444 1.00 84.06 192 ILE A N 1
ATOM 1555 C CA . ILE A 1 192 ? 2.792 -17.507 -23.325 1.00 84.06 192 ILE A CA 1
ATOM 1556 C C . ILE A 1 192 ? 3.214 -16.262 -24.108 1.00 84.06 192 ILE A C 1
ATOM 1558 O O . ILE A 1 192 ? 3.913 -15.405 -23.573 1.00 84.06 192 ILE A O 1
ATOM 1562 N N . ASN A 1 193 ? 2.726 -16.113 -25.341 1.00 83.00 193 ASN A N 1
ATOM 1563 C CA . ASN A 1 193 ? 3.025 -14.946 -26.171 1.00 83.00 193 ASN A CA 1
ATOM 1564 C C . ASN A 1 193 ? 2.597 -13.630 -25.503 1.00 83.00 193 ASN A C 1
ATOM 1566 O O . ASN A 1 193 ? 3.307 -12.627 -25.553 1.00 83.00 193 ASN A O 1
ATOM 1570 N N . ALA A 1 194 ? 1.455 -13.655 -24.815 1.00 78.81 194 ALA A N 1
ATOM 1571 C CA . ALA A 1 194 ? 0.934 -12.506 -24.092 1.00 78.81 194 ALA A CA 1
ATOM 1572 C C . ALA A 1 194 ? 1.783 -12.104 -22.879 1.00 78.81 194 ALA A C 1
ATOM 1574 O O . ALA A 1 194 ? 1.892 -10.911 -22.605 1.00 78.81 194 ALA A O 1
ATOM 1575 N N . LYS A 1 195 ? 2.428 -13.053 -22.185 1.00 73.50 195 LYS A N 1
ATOM 1576 C CA . LYS A 1 195 ? 3.400 -12.730 -21.122 1.00 73.50 195 LYS A CA 1
ATOM 1577 C C . LYS A 1 195 ? 4.613 -11.968 -21.658 1.00 73.50 195 LYS A C 1
ATOM 1579 O O . LYS A 1 195 ? 5.155 -11.116 -20.963 1.00 73.50 195 LYS A O 1
ATOM 1584 N N . ASN A 1 196 ? 4.965 -12.207 -22.918 1.00 69.69 196 ASN A N 1
ATOM 1585 C CA . ASN A 1 196 ? 6.033 -11.503 -23.628 1.00 69.69 196 ASN A CA 1
ATOM 1586 C C . ASN A 1 196 ? 5.551 -10.201 -24.298 1.00 69.69 196 ASN A C 1
ATOM 1588 O O . ASN A 1 196 ? 6.246 -9.653 -25.147 1.00 69.69 196 ASN A O 1
ATOM 1592 N N . GLY A 1 197 ? 4.356 -9.711 -23.946 1.00 65.56 197 GLY A N 1
ATOM 1593 C CA . GLY A 1 197 ? 3.810 -8.443 -24.435 1.00 65.56 197 GLY A CA 1
ATOM 1594 C C . GLY A 1 197 ? 2.912 -8.543 -25.672 1.00 65.56 197 GLY A C 1
ATOM 1595 O O . GLY A 1 197 ? 2.408 -7.518 -26.112 1.00 65.56 197 GLY A O 1
ATOM 1596 N N . ASN A 1 198 ? 2.643 -9.737 -26.219 1.00 68.56 198 ASN A N 1
ATOM 1597 C CA . ASN A 1 198 ? 1.878 -9.902 -27.466 1.00 68.56 198 ASN A CA 1
ATOM 1598 C C . ASN A 1 198 ? 0.542 -10.639 -27.257 1.00 68.56 198 ASN A C 1
ATOM 1600 O O . ASN A 1 198 ? 0.481 -11.869 -27.233 1.00 68.56 198 ASN A O 1
ATOM 1604 N N . VAL A 1 199 ? -0.566 -9.898 -27.143 1.00 64.94 199 VAL A N 1
ATOM 1605 C CA . VAL A 1 199 ? -1.892 -10.472 -26.842 1.00 64.94 199 VAL A CA 1
ATOM 1606 C C . VAL A 1 199 ? -2.673 -10.846 -28.108 1.00 64.94 199 VAL A C 1
ATOM 1608 O O . VAL A 1 199 ? -3.084 -9.980 -28.882 1.00 64.94 199 VAL A O 1
ATOM 1611 N N . VAL A 1 200 ? -3.005 -12.132 -28.272 1.00 60.50 200 VAL A N 1
ATOM 1612 C CA . VAL A 1 200 ? -3.888 -12.616 -29.351 1.00 60.50 200 VAL A CA 1
ATOM 1613 C C . VAL A 1 200 ? -5.280 -12.943 -28.798 1.00 60.50 200 VAL A C 1
ATOM 1615 O O . VAL A 1 200 ? -5.485 -13.870 -28.020 1.00 60.50 200 VAL A O 1
ATOM 1618 N N . GLY A 1 201 ? -6.283 -12.156 -29.198 1.00 55.62 201 GLY A N 1
ATOM 1619 C CA . GLY A 1 201 ? -7.661 -12.315 -28.725 1.00 55.62 201 GLY A CA 1
ATOM 1620 C C . GLY A 1 201 ? -8.462 -13.416 -29.434 1.00 55.62 201 GLY A C 1
ATOM 1621 O O . GLY A 1 201 ? -8.460 -13.502 -30.668 1.00 55.62 201 GLY A O 1
ATOM 1622 N N . VAL A 1 202 ? -9.275 -14.156 -28.666 1.00 54.16 202 VAL A N 1
ATOM 1623 C CA . VAL A 1 202 ? -10.153 -15.237 -29.160 1.00 54.16 202 VAL A CA 1
ATOM 1624 C C . VAL A 1 202 ? -11.110 -14.765 -30.268 1.00 54.16 202 VAL A C 1
ATOM 1626 O O . VAL A 1 202 ? -11.160 -15.362 -31.341 1.00 54.16 202 VAL A O 1
ATOM 1629 N N . ARG A 1 203 ? -11.828 -13.650 -30.071 1.00 53.34 203 ARG A N 1
ATOM 1630 C CA . ARG A 1 203 ? -12.700 -13.034 -31.098 1.00 53.34 203 ARG A CA 1
ATOM 1631 C C . ARG A 1 203 ? -12.034 -11.806 -31.729 1.00 53.34 203 ARG A C 1
ATOM 1633 O O . ARG A 1 203 ? -11.262 -11.112 -31.060 1.00 53.34 203 ARG A O 1
ATOM 1640 N N . ARG A 1 204 ? -12.276 -11.563 -33.030 1.00 48.25 204 ARG A N 1
ATOM 1641 C CA . ARG A 1 204 ? -11.985 -10.262 -33.669 1.00 48.25 204 ARG A CA 1
ATOM 1642 C C . ARG A 1 204 ? -13.001 -9.273 -33.103 1.00 48.25 204 ARG A C 1
ATOM 1644 O O . ARG A 1 204 ? -14.195 -9.491 -33.234 1.00 48.25 204 ARG A O 1
ATOM 1651 N N . SER A 1 205 ? -12.523 -8.260 -32.410 1.00 41.50 205 SER A N 1
ATOM 1652 C CA . SER A 1 205 ? -13.324 -7.135 -31.940 1.00 41.50 205 SER A CA 1
ATOM 1653 C C . SER A 1 205 ? -12.421 -5.914 -31.995 1.00 41.50 205 SER A C 1
ATOM 1655 O O . SER A 1 205 ? -11.204 -6.071 -31.829 1.00 41.50 205 SER A O 1
ATOM 1657 N N . SER A 1 206 ? -13.019 -4.749 -32.232 1.00 42.53 206 SER A N 1
ATOM 1658 C CA . SER A 1 206 ? -12.391 -3.436 -32.092 1.00 42.53 206 SER A CA 1
ATOM 1659 C C . SER A 1 206 ? -11.705 -3.287 -30.727 1.00 42.53 206 SER A C 1
ATOM 1661 O O . SER A 1 206 ? -11.983 -4.056 -29.796 1.00 42.53 206 SER A O 1
ATOM 1663 N N . MET A 1 207 ? -10.745 -2.357 -30.680 1.00 43.94 207 MET A N 1
ATOM 1664 C CA . MET A 1 207 ? -9.845 -2.067 -29.560 1.00 43.94 207 MET A CA 1
ATOM 1665 C C . MET A 1 207 ? -10.506 -2.268 -28.191 1.00 43.94 207 MET A C 1
ATOM 1667 O O . MET A 1 207 ? -11.592 -1.764 -27.922 1.00 43.94 207 MET A O 1
ATOM 1671 N N . GLY A 1 208 ? -9.849 -3.034 -27.319 1.00 50.97 208 GLY A N 1
ATOM 1672 C CA . GLY A 1 208 ? -10.324 -3.219 -25.955 1.00 50.97 208 GLY A CA 1
ATOM 1673 C C . GLY A 1 208 ? -9.452 -4.154 -25.125 1.00 50.97 208 GLY A C 1
ATOM 1674 O O . GLY A 1 208 ? -8.941 -5.157 -25.625 1.00 50.97 208 GLY A O 1
ATOM 1675 N N . ASN A 1 209 ? -9.350 -3.824 -23.835 1.00 69.19 209 ASN A N 1
ATOM 1676 C CA . ASN A 1 209 ? -8.683 -4.563 -22.760 1.00 69.19 209 ASN A CA 1
ATOM 1677 C C . ASN A 1 209 ? -9.101 -6.043 -22.701 1.00 69.19 209 ASN A C 1
ATOM 1679 O O . ASN A 1 209 ? -10.086 -6.407 -22.040 1.00 69.19 209 ASN A O 1
ATOM 1683 N N . LYS A 1 210 ? -8.358 -6.908 -23.402 1.00 78.44 210 LYS A N 1
ATOM 1684 C CA . LYS A 1 210 ? -8.504 -8.364 -23.319 1.00 78.44 210 LYS A CA 1
ATOM 1685 C C . LYS A 1 210 ? -7.609 -8.903 -22.217 1.00 78.44 210 LYS A C 1
ATOM 1687 O O . LYS A 1 210 ? -6.431 -8.583 -22.158 1.00 78.44 210 LYS A O 1
ATOM 1692 N N . ILE A 1 211 ? -8.178 -9.753 -21.376 1.00 83.19 211 ILE A N 1
ATOM 1693 C CA . ILE A 1 211 ? -7.502 -10.354 -20.230 1.00 83.19 211 ILE A CA 1
ATOM 1694 C C . ILE A 1 211 ? -7.735 -11.876 -20.243 1.00 83.19 211 ILE A C 1
ATOM 1696 O O . ILE A 1 211 ? -8.781 -12.330 -20.731 1.00 83.19 211 ILE A O 1
ATOM 1700 N N . PRO A 1 212 ? -6.774 -12.693 -19.780 1.00 87.06 212 PRO A N 1
ATOM 1701 C CA . PRO A 1 212 ? -6.877 -14.141 -19.867 1.00 87.06 212 PRO A CA 1
ATOM 1702 C C . PRO A 1 212 ? -7.847 -14.692 -18.828 1.00 87.06 212 PRO A C 1
ATOM 1704 O O . PRO A 1 212 ? -7.911 -14.235 -17.688 1.00 87.06 212 PRO A O 1
ATOM 1707 N N . CYS A 1 213 ? -8.585 -15.730 -19.183 1.00 86.69 213 CYS A N 1
ATOM 1708 C CA . CYS A 1 213 ? -9.315 -16.504 -18.197 1.00 86.69 213 CYS A CA 1
ATOM 1709 C C . CYS A 1 213 ? -8.329 -17.261 -17.291 1.00 86.69 213 CYS A C 1
ATOM 1711 O O . CYS A 1 213 ? -7.502 -17.999 -17.827 1.00 86.69 213 CYS A O 1
ATOM 1713 N N . PRO A 1 214 ? -8.429 -17.150 -15.951 1.00 85.75 214 PRO A N 1
ATOM 1714 C CA . PRO A 1 214 ? -7.541 -17.862 -15.027 1.00 85.75 214 PRO A CA 1
ATOM 1715 C C . PRO A 1 214 ? -7.607 -19.390 -15.151 1.00 85.75 214 PRO A C 1
ATOM 1717 O O . PRO A 1 214 ? -6.663 -20.066 -14.766 1.00 85.75 214 PRO A O 1
ATOM 1720 N N . TYR A 1 215 ? -8.687 -19.928 -15.728 1.00 85.56 215 TYR A N 1
ATOM 1721 C CA . TYR A 1 215 ? -8.908 -21.371 -15.848 1.00 85.56 215 TYR A CA 1
ATOM 1722 C C . TYR A 1 215 ? -8.548 -21.906 -17.235 1.00 85.56 215 TYR A C 1
ATOM 1724 O O . TYR A 1 215 ? -7.802 -22.869 -17.353 1.00 85.56 215 TYR A O 1
ATOM 1732 N N . CYS A 1 216 ? -9.046 -21.276 -18.307 1.00 85.94 216 CYS A N 1
ATOM 1733 C CA . CYS A 1 216 ? -8.814 -21.773 -19.668 1.00 85.94 216 CYS A CA 1
ATOM 1734 C C . CYS A 1 216 ? -7.705 -21.038 -20.433 1.00 85.94 216 CYS A C 1
ATOM 1736 O O . CYS A 1 216 ? -7.480 -21.361 -21.596 1.00 85.94 216 CYS A O 1
ATOM 1738 N N . LYS A 1 217 ? -7.068 -20.019 -19.834 1.00 85.94 217 LYS A N 1
ATOM 1739 C CA . LYS A 1 217 ? -5.998 -19.175 -20.413 1.00 85.94 217 LYS A CA 1
ATOM 1740 C C . LYS A 1 217 ? -6.365 -18.403 -21.694 1.00 85.94 217 LYS A C 1
ATOM 1742 O O . LYS A 1 217 ? -5.571 -17.615 -22.190 1.00 85.94 217 LYS A O 1
ATOM 1747 N N . GLY A 1 218 ? -7.587 -18.554 -22.209 1.00 84.69 218 GLY A N 1
ATOM 1748 C CA . GLY A 1 218 ? -8.074 -17.807 -23.372 1.00 84.69 218 GLY A CA 1
ATOM 1749 C C . GLY A 1 218 ? -8.328 -16.331 -23.059 1.00 84.69 218 GLY A C 1
ATOM 1750 O O . GLY A 1 218 ? -8.762 -15.999 -21.958 1.00 84.69 218 GLY A O 1
ATOM 1751 N N . PHE A 1 219 ? -8.103 -15.451 -24.036 1.00 84.00 219 PHE A N 1
ATOM 1752 C CA . PHE A 1 219 ? -8.284 -14.003 -23.892 1.00 84.00 219 PHE A CA 1
ATOM 1753 C C . PHE A 1 219 ? -9.700 -13.549 -24.240 1.00 84.00 219 PHE A C 1
ATOM 1755 O O . PHE A 1 219 ? -10.160 -13.705 -25.377 1.00 84.00 219 PHE A O 1
ATOM 1762 N N . TYR A 1 220 ? -10.355 -12.907 -23.275 1.00 83.88 220 TYR A N 1
ATOM 1763 C CA . TYR A 1 220 ? -11.710 -12.367 -23.393 1.00 83.88 220 TYR A CA 1
ATOM 1764 C C . TYR A 1 220 ? -11.714 -10.887 -23.016 1.00 83.88 220 TYR A C 1
ATOM 1766 O O . TYR A 1 220 ? -10.826 -10.422 -22.306 1.00 83.88 220 TYR A O 1
ATOM 1774 N N . SER A 1 221 ? -12.712 -10.127 -23.470 1.00 84.12 221 SER A N 1
ATOM 1775 C CA . SER A 1 221 ? -12.866 -8.750 -22.995 1.00 84.12 221 SER A CA 1
ATOM 1776 C C . SER A 1 221 ? -13.132 -8.731 -21.487 1.00 84.12 221 SER A C 1
ATOM 1778 O O . SER A 1 221 ? -13.838 -9.597 -20.959 1.00 84.12 221 SER A O 1
ATOM 1780 N N . LYS A 1 222 ? -12.599 -7.717 -20.794 1.00 81.06 222 LYS A N 1
ATOM 1781 C CA . LYS A 1 222 ? -12.752 -7.531 -19.340 1.00 81.06 222 LYS A CA 1
ATOM 1782 C C . LYS A 1 222 ? -14.206 -7.650 -18.855 1.00 81.06 222 LYS A C 1
ATOM 1784 O O . LYS A 1 222 ? -14.458 -8.274 -17.823 1.00 81.06 222 LYS A O 1
ATOM 1789 N N . ASN A 1 223 ? -15.151 -7.118 -19.632 1.00 82.44 223 ASN A N 1
ATOM 1790 C CA . ASN A 1 223 ? -16.585 -7.132 -19.316 1.00 82.44 223 ASN A CA 1
ATOM 1791 C C . ASN A 1 223 ? -17.218 -8.524 -19.485 1.00 82.44 223 ASN A C 1
ATOM 1793 O O . ASN A 1 223 ? -18.095 -8.903 -18.714 1.00 82.44 223 ASN A O 1
ATOM 1797 N N . ASN A 1 224 ? -16.738 -9.325 -20.441 1.00 84.44 224 ASN A N 1
ATOM 1798 C CA . ASN A 1 224 ? -17.315 -10.638 -20.740 1.00 84.44 224 ASN A CA 1
ATOM 1799 C C . ASN A 1 224 ? -16.649 -11.785 -19.975 1.00 84.44 224 ASN A C 1
ATOM 1801 O O . ASN A 1 224 ? -17.176 -12.899 -19.976 1.00 84.44 224 ASN A O 1
ATOM 1805 N N . LEU A 1 225 ? -15.512 -11.543 -19.313 1.00 85.25 225 LEU A N 1
ATOM 1806 C CA . LEU A 1 225 ? -14.760 -12.595 -18.633 1.00 85.25 225 LEU A CA 1
ATOM 1807 C C . LEU A 1 225 ? -15.582 -13.291 -17.534 1.00 85.25 225 LEU A C 1
ATOM 1809 O O . LEU A 1 225 ? -15.561 -14.517 -17.443 1.00 85.25 225 LEU A O 1
ATOM 1813 N N . ARG A 1 226 ? -16.353 -12.537 -16.735 1.00 85.06 226 ARG A N 1
ATOM 1814 C CA . ARG A 1 226 ? -17.201 -13.109 -15.671 1.00 85.06 226 ARG A CA 1
ATOM 1815 C C . ARG A 1 226 ? -18.252 -14.060 -16.246 1.00 85.06 226 ARG A C 1
ATOM 1817 O O . ARG A 1 226 ? -18.417 -15.173 -15.753 1.00 85.06 226 ARG A O 1
ATOM 1824 N N . THR A 1 227 ? -18.925 -13.637 -17.315 1.00 85.31 227 THR A N 1
ATOM 1825 C CA . THR A 1 227 ? -19.924 -14.450 -18.019 1.00 85.31 227 THR A CA 1
ATOM 1826 C C . THR A 1 227 ? -19.289 -15.678 -18.660 1.00 85.31 227 THR A C 1
ATOM 1828 O O . THR A 1 227 ? -19.869 -16.760 -18.600 1.00 85.31 227 THR A O 1
ATOM 1831 N N . HIS A 1 228 ? -18.088 -15.535 -19.233 1.00 86.25 228 HIS A N 1
ATOM 1832 C CA . HIS A 1 228 ? -17.339 -16.656 -19.789 1.00 86.25 228 HIS A CA 1
ATOM 1833 C C . HIS A 1 228 ? -17.040 -17.713 -18.723 1.00 86.25 228 HIS A C 1
ATOM 1835 O O . HIS A 1 228 ? -17.388 -18.874 -18.923 1.00 86.25 228 HIS A O 1
ATOM 1841 N N . VAL A 1 229 ? -16.456 -17.309 -17.590 1.00 85.19 229 VAL A N 1
ATOM 1842 C CA . VAL A 1 229 ? -16.126 -18.236 -16.502 1.00 85.19 229 VAL A CA 1
ATOM 1843 C C . VAL A 1 229 ? -17.377 -18.949 -16.002 1.00 85.19 229 VAL A C 1
ATOM 1845 O O . VAL A 1 229 ? -17.378 -20.171 -15.936 1.00 85.19 229 VAL A O 1
ATOM 1848 N N . LYS A 1 230 ? -18.466 -18.210 -15.750 1.00 82.38 230 LYS A N 1
ATOM 1849 C CA . LYS A 1 230 ? -19.724 -18.788 -15.254 1.00 82.38 230 LYS A CA 1
ATOM 1850 C C . LYS A 1 230 ? -20.333 -19.822 -16.211 1.00 82.38 230 LYS A C 1
ATOM 1852 O O . LYS A 1 230 ? -20.910 -20.795 -15.747 1.00 82.38 230 LYS A O 1
ATOM 1857 N N . LYS A 1 231 ? -20.261 -19.592 -17.527 1.00 82.50 231 LYS A N 1
ATOM 1858 C CA . LYS A 1 231 ? -20.925 -20.444 -18.531 1.00 82.50 231 LYS A CA 1
ATOM 1859 C C . LYS A 1 231 ? -20.058 -21.592 -19.046 1.00 82.50 231 LYS A C 1
ATOM 1861 O O . LYS A 1 231 ? -20.601 -22.628 -19.403 1.00 82.50 231 LYS A O 1
ATOM 1866 N N . TYR A 1 232 ? -18.742 -21.395 -19.144 1.00 81.38 232 TYR A N 1
ATOM 1867 C CA . TYR A 1 232 ? -17.857 -22.281 -19.912 1.00 81.38 232 TYR A CA 1
ATOM 1868 C C . TYR A 1 232 ? -16.637 -22.790 -19.133 1.00 81.38 232 TYR A C 1
ATOM 1870 O O . TYR A 1 232 ? -15.875 -23.587 -19.674 1.00 81.38 232 TYR A O 1
ATOM 1878 N N . CYS A 1 233 ? -16.409 -22.333 -17.897 1.00 81.00 233 CYS A N 1
ATOM 1879 C CA . CYS A 1 233 ? -15.345 -22.849 -17.034 1.00 81.00 233 CYS A CA 1
ATOM 1880 C C . CYS A 1 233 ? -15.981 -23.517 -15.812 1.00 81.00 233 CYS A C 1
ATOM 1882 O O . CYS A 1 233 ? -16.240 -22.881 -14.795 1.00 81.00 233 CYS A O 1
ATOM 1884 N N . SER A 1 234 ? -16.254 -24.813 -15.940 1.00 56.78 234 SER A N 1
ATOM 1885 C CA . SER A 1 234 ? -17.071 -25.656 -15.054 1.00 56.78 234 SER A CA 1
ATOM 1886 C C . SER A 1 234 ? -16.449 -25.979 -13.678 1.00 56.78 234 SER A C 1
ATOM 1888 O O . SER A 1 234 ? -16.714 -27.031 -13.112 1.00 56.78 234 SER A O 1
ATOM 1890 N N . GLN A 1 235 ? -15.638 -25.085 -13.100 1.00 57.75 235 GLN A N 1
ATOM 1891 C CA . GLN A 1 235 ? -14.929 -25.329 -11.830 1.00 57.75 235 GLN A CA 1
ATOM 1892 C C . GLN A 1 235 ? -15.128 -24.244 -10.753 1.00 57.75 235 GLN A C 1
ATOM 1894 O O . GLN A 1 235 ? -14.383 -24.205 -9.777 1.00 57.75 235 GLN A O 1
ATOM 1899 N N . VAL A 1 236 ? -16.112 -23.340 -10.879 1.00 54.78 236 VAL A N 1
ATOM 1900 C CA . VAL A 1 236 ? -16.182 -22.161 -9.990 1.00 54.78 236 VAL A CA 1
ATOM 1901 C C . VAL A 1 236 ? -17.587 -21.905 -9.442 1.00 54.78 236 VAL A C 1
ATOM 1903 O O . VAL A 1 236 ? -18.402 -21.233 -10.065 1.00 54.78 236 VAL A O 1
ATOM 1906 N N . HIS A 1 237 ? -17.835 -22.372 -8.216 1.00 50.81 237 HIS A N 1
ATOM 1907 C CA . HIS A 1 237 ? -19.011 -22.009 -7.407 1.00 50.81 237 HIS A CA 1
ATOM 1908 C C . HIS A 1 237 ? -18.760 -20.829 -6.449 1.00 50.81 237 HIS A C 1
ATOM 1910 O O . HIS A 1 237 ? -19.626 -20.499 -5.643 1.00 50.81 237 HIS A O 1
ATOM 1916 N N . ARG A 1 238 ? -17.582 -20.186 -6.491 1.00 56.41 238 ARG A N 1
ATOM 1917 C CA . ARG A 1 238 ? -17.258 -19.061 -5.597 1.00 56.41 238 ARG A CA 1
ATOM 1918 C C . ARG A 1 238 ? -17.299 -17.726 -6.328 1.00 56.41 238 ARG A C 1
ATOM 1920 O O . ARG A 1 238 ? -16.761 -17.586 -7.423 1.00 56.41 238 ARG A O 1
ATOM 1927 N N . GLU A 1 239 ? -17.872 -16.726 -5.668 1.00 55.03 239 GLU A N 1
ATOM 1928 C CA . GLU A 1 239 ? -17.766 -15.317 -6.047 1.00 55.03 239 GLU A CA 1
ATOM 1929 C C . GLU A 1 239 ? -16.317 -14.842 -5.879 1.00 55.03 239 GLU A C 1
ATOM 1931 O O . GLU A 1 239 ? -15.928 -14.270 -4.865 1.00 55.03 239 GLU A O 1
ATOM 1936 N N . GLN A 1 240 ? -15.474 -15.139 -6.864 1.00 65.62 240 GLN A N 1
ATOM 1937 C CA . GLN A 1 240 ? -14.107 -14.639 -6.927 1.00 65.62 240 GLN A CA 1
ATOM 1938 C C . GLN A 1 240 ? -14.038 -13.466 -7.899 1.00 65.62 240 GLN A C 1
ATOM 1940 O O . GLN A 1 240 ? -14.703 -13.446 -8.938 1.00 65.62 240 GLN A O 1
ATOM 1945 N N . ASN A 1 241 ? -13.202 -12.478 -7.581 1.00 80.25 241 ASN A N 1
ATOM 1946 C CA . ASN A 1 241 ? -12.906 -11.395 -8.507 1.00 80.25 241 ASN A CA 1
ATOM 1947 C C . ASN A 1 241 ? -12.024 -11.936 -9.646 1.00 80.25 241 ASN A C 1
ATOM 1949 O O . ASN A 1 241 ? -10.796 -11.906 -9.586 1.00 80.25 241 ASN A O 1
ATOM 1953 N N . VAL A 1 242 ? -12.675 -12.460 -10.687 1.00 83.00 242 VAL A N 1
ATOM 1954 C CA . VAL A 1 242 ? -12.030 -13.119 -11.833 1.00 83.00 242 VAL A CA 1
ATOM 1955 C C . VAL A 1 242 ? -11.040 -12.190 -12.547 1.00 83.00 242 VAL A C 1
ATOM 1957 O O . VAL A 1 242 ? -10.042 -12.657 -13.087 1.00 83.00 242 VAL A O 1
ATOM 1960 N N . GLN A 1 243 ? -11.263 -10.873 -12.513 1.00 82.38 243 GLN A N 1
ATOM 1961 C CA . GLN A 1 243 ? -10.334 -9.900 -13.096 1.00 82.38 243 GLN A CA 1
ATOM 1962 C C . GLN A 1 243 ? -9.017 -9.824 -12.309 1.00 82.38 243 GLN A C 1
ATOM 1964 O O . GLN A 1 243 ? -7.956 -9.733 -12.920 1.00 82.38 243 GLN A O 1
ATOM 1969 N N . LEU A 1 244 ? -9.057 -9.914 -10.974 1.00 81.62 244 LEU A N 1
ATOM 1970 C CA . LEU A 1 244 ? -7.838 -9.985 -10.157 1.00 81.62 244 LEU A CA 1
ATOM 1971 C C . LEU A 1 244 ? -7.061 -11.280 -10.418 1.00 81.62 244 LEU A C 1
ATOM 1973 O O . LEU A 1 244 ? -5.845 -11.239 -10.580 1.00 81.62 244 LEU A O 1
ATOM 1977 N N . LEU A 1 245 ? -7.755 -12.417 -10.514 1.00 83.62 245 LEU A N 1
ATOM 1978 C CA . LEU A 1 245 ? -7.127 -13.705 -10.838 1.00 83.62 245 LEU A CA 1
ATOM 1979 C C . LEU A 1 245 ? -6.504 -13.706 -12.237 1.00 83.62 245 LEU A C 1
ATOM 1981 O O . LEU A 1 245 ? -5.405 -14.210 -12.435 1.00 83.62 245 LEU A O 1
ATOM 1985 N N . SER A 1 246 ? -7.198 -13.100 -13.196 1.00 83.94 246 SER A N 1
ATOM 1986 C CA . SER A 1 246 ? -6.704 -12.904 -14.555 1.00 83.94 246 SER A CA 1
ATOM 1987 C C . SER A 1 246 ? -5.396 -12.111 -14.583 1.00 83.94 246 SER A C 1
ATOM 1989 O O . SER A 1 246 ? -4.454 -12.492 -15.273 1.00 83.94 246 SER A O 1
ATOM 1991 N N . ARG A 1 247 ? -5.306 -11.044 -13.779 1.00 80.69 247 ARG A N 1
ATOM 1992 C CA . ARG A 1 247 ? -4.069 -10.270 -13.639 1.00 80.69 247 ARG A CA 1
ATOM 1993 C C . ARG A 1 247 ? -2.942 -11.124 -13.072 1.00 80.69 247 ARG A C 1
ATOM 1995 O O . ARG A 1 247 ? -1.903 -11.191 -13.704 1.00 80.69 247 ARG A O 1
ATOM 2002 N N . ARG A 1 248 ? -3.171 -11.858 -11.973 1.00 82.62 248 ARG A N 1
ATOM 2003 C CA . ARG A 1 248 ? -2.155 -12.742 -11.355 1.00 82.62 248 ARG A CA 1
ATOM 2004 C C . ARG A 1 248 ? -1.461 -13.658 -12.361 1.00 82.62 248 ARG A C 1
ATOM 2006 O O . ARG A 1 248 ? -0.251 -13.828 -12.291 1.00 82.62 248 ARG A O 1
ATOM 2013 N N . ILE A 1 249 ? -2.220 -14.240 -13.290 1.00 80.81 249 ILE A N 1
ATOM 2014 C CA . ILE A 1 249 ? -1.663 -15.193 -14.254 1.00 80.81 249 ILE A CA 1
ATOM 2015 C C . ILE A 1 249 ? -0.955 -14.515 -15.436 1.00 80.81 249 ILE A C 1
ATOM 2017 O O . ILE A 1 249 ? -0.004 -15.085 -15.966 1.00 80.81 249 ILE A O 1
ATOM 2021 N N . LEU A 1 250 ? -1.402 -13.328 -15.862 1.00 74.12 250 LEU A N 1
ATOM 2022 C CA . LEU A 1 250 ? -0.852 -12.635 -17.033 1.00 74.12 250 LEU A CA 1
ATOM 2023 C C . LEU A 1 250 ? 0.461 -11.916 -16.727 1.00 74.12 250 LEU A C 1
ATOM 2025 O O . LEU A 1 250 ? 1.262 -11.693 -17.629 1.00 74.12 250 LEU A O 1
ATOM 2029 N N . SER A 1 251 ? 0.650 -11.508 -15.477 1.00 69.50 251 SER A N 1
ATOM 2030 C CA . SER A 1 251 ? 1.629 -10.490 -15.148 1.00 69.50 251 SER A CA 1
ATOM 2031 C C . SER A 1 251 ? 3.074 -10.872 -15.444 1.00 69.50 251 SER A C 1
ATOM 2033 O O . SER A 1 251 ? 3.603 -11.853 -14.919 1.00 69.50 251 SER A O 1
ATOM 2035 N N . ASN A 1 252 ? 3.721 -10.006 -16.217 1.00 73.75 252 ASN A N 1
ATOM 2036 C CA . ASN A 1 252 ? 5.163 -9.935 -16.360 1.00 73.75 252 ASN A CA 1
ATOM 2037 C C . ASN A 1 252 ? 5.672 -8.869 -15.378 1.00 73.75 252 ASN A C 1
ATOM 2039 O O . ASN A 1 252 ? 5.555 -7.673 -15.634 1.00 73.75 252 ASN A O 1
ATOM 2043 N N . TYR A 1 253 ? 6.095 -9.305 -14.193 1.00 83.50 253 TYR A N 1
ATOM 2044 C CA . TYR A 1 253 ? 6.700 -8.442 -13.174 1.00 83.50 253 TYR A CA 1
ATOM 2045 C C . TYR A 1 253 ? 8.176 -8.789 -13.044 1.00 83.50 253 TYR A C 1
ATOM 2047 O O . TYR A 1 253 ? 8.523 -9.969 -13.181 1.00 83.50 253 TYR A O 1
ATOM 2055 N N . HIS A 1 254 ? 8.988 -7.795 -12.669 1.00 86.06 254 HIS A N 1
ATOM 2056 C CA . HIS A 1 254 ? 10.422 -7.947 -12.419 1.00 86.06 254 HIS A CA 1
ATOM 2057 C C . HIS A 1 254 ? 10.752 -9.255 -11.696 1.00 86.06 254 HIS A C 1
ATOM 2059 O O . HIS A 1 254 ? 10.100 -9.571 -10.702 1.00 86.06 254 HIS A O 1
ATOM 2065 N N . GLU A 1 255 ? 11.762 -10.005 -12.143 1.00 87.19 255 GLU A N 1
ATOM 2066 C CA . GLU A 1 255 ? 12.162 -11.312 -11.585 1.00 87.19 255 GLU A CA 1
ATOM 2067 C C . GLU A 1 255 ? 12.351 -11.290 -10.057 1.00 87.19 255 GLU A C 1
ATOM 2069 O O . GLU A 1 255 ? 11.816 -12.143 -9.350 1.00 87.19 255 GLU A O 1
ATOM 2074 N N . ASN A 1 256 ? 12.958 -10.222 -9.539 1.00 90.50 256 ASN A N 1
ATOM 2075 C CA . ASN A 1 256 ? 13.172 -10.011 -8.106 1.00 90.50 256 ASN A CA 1
ATOM 2076 C C . ASN A 1 256 ? 11.895 -9.767 -7.278 1.00 90.50 256 ASN A C 1
ATOM 2078 O O . ASN A 1 256 ? 11.982 -9.717 -6.055 1.00 90.50 256 ASN A O 1
ATOM 2082 N N . ALA A 1 257 ? 10.712 -9.588 -7.875 1.00 92.69 257 ALA A N 1
ATOM 2083 C CA . ALA A 1 257 ? 9.474 -9.398 -7.115 1.00 92.69 257 ALA A CA 1
ATOM 2084 C C . ALA A 1 257 ? 9.081 -10.681 -6.361 1.00 92.69 257 ALA A C 1
ATOM 2086 O O . ALA A 1 257 ? 8.915 -11.737 -6.977 1.00 92.69 257 ALA A O 1
ATOM 2087 N N . CYS A 1 258 ? 8.881 -10.592 -5.041 1.00 93.00 258 CYS A N 1
ATOM 2088 C CA . CYS A 1 258 ? 8.483 -11.748 -4.236 1.00 93.00 258 CYS A CA 1
ATOM 2089 C C . CYS A 1 258 ? 7.028 -12.180 -4.501 1.00 93.00 258 CYS A C 1
ATOM 2091 O O . CYS A 1 258 ? 6.226 -11.428 -5.063 1.00 93.00 258 CYS A O 1
ATOM 2093 N N . GLU A 1 259 ? 6.665 -13.385 -4.057 1.00 91.00 259 GLU A N 1
ATOM 2094 C CA . GLU A 1 259 ? 5.333 -13.978 -4.255 1.00 91.00 259 GLU A CA 1
ATOM 2095 C C . GLU A 1 259 ? 4.200 -13.058 -3.773 1.00 91.00 259 GLU A C 1
ATOM 2097 O O . GLU A 1 259 ? 3.255 -12.795 -4.513 1.00 91.00 259 GLU A O 1
ATOM 2102 N N . ILE A 1 260 ? 4.345 -12.441 -2.593 1.00 92.12 260 ILE A N 1
ATOM 2103 C CA . ILE A 1 260 ? 3.361 -11.482 -2.058 1.00 92.12 260 ILE A CA 1
ATOM 2104 C C . ILE A 1 260 ? 3.154 -10.315 -3.037 1.00 92.12 260 ILE A C 1
ATOM 2106 O O . ILE A 1 260 ? 2.014 -9.902 -3.280 1.00 92.12 260 ILE A O 1
ATOM 2110 N N . LEU A 1 261 ? 4.233 -9.775 -3.620 1.00 92.25 261 LEU A N 1
ATOM 2111 C CA . LEU A 1 261 ? 4.110 -8.694 -4.595 1.00 92.25 261 LEU A CA 1
ATOM 2112 C C . LEU A 1 261 ? 3.340 -9.154 -5.835 1.00 92.25 261 LEU A C 1
ATOM 2114 O O . LEU A 1 261 ? 2.408 -8.467 -6.263 1.00 92.25 261 LEU A O 1
ATOM 2118 N N . ARG A 1 262 ? 3.712 -10.319 -6.376 1.00 88.69 262 ARG A N 1
ATOM 2119 C CA . ARG A 1 262 ? 3.147 -10.887 -7.607 1.00 88.69 262 ARG A CA 1
ATOM 2120 C C . ARG A 1 262 ? 1.680 -11.275 -7.462 1.00 88.69 262 ARG A C 1
ATOM 2122 O O . ARG A 1 262 ? 0.905 -11.056 -8.389 1.00 88.69 262 ARG A O 1
ATOM 2129 N N . GLU A 1 263 ? 1.288 -11.823 -6.318 1.00 85.94 263 GLU A N 1
ATOM 2130 C CA . GLU A 1 263 ? -0.042 -12.404 -6.137 1.00 85.94 263 GLU A CA 1
ATOM 2131 C C . GLU A 1 263 ? -1.049 -11.452 -5.483 1.00 85.94 263 GLU A C 1
ATOM 2133 O O . GLU A 1 263 ? -2.239 -11.470 -5.811 1.00 85.94 263 GLU A O 1
ATOM 2138 N N . GLU A 1 264 ? -0.600 -10.582 -4.578 1.00 88.06 264 GLU A N 1
ATOM 2139 C CA . GLU A 1 264 ? -1.502 -9.805 -3.721 1.00 88.06 264 GLU A CA 1
ATOM 2140 C C . GLU A 1 264 ? -1.370 -8.290 -3.931 1.00 88.06 264 GLU A C 1
ATOM 2142 O O . GLU A 1 264 ? -2.379 -7.567 -3.933 1.00 88.06 264 GLU A O 1
ATOM 2147 N N . ILE A 1 265 ? -0.148 -7.783 -4.133 1.00 91.12 265 ILE A N 1
ATOM 2148 C CA . ILE A 1 265 ? 0.093 -6.337 -4.245 1.00 91.12 265 ILE A CA 1
ATOM 2149 C C . ILE A 1 265 ? -0.206 -5.840 -5.655 1.00 91.12 265 ILE A C 1
ATOM 2151 O O . ILE A 1 265 ? -1.165 -5.083 -5.819 1.00 91.12 265 ILE A O 1
ATOM 2155 N N . PHE A 1 266 ? 0.561 -6.268 -6.658 1.00 89.75 266 PHE A N 1
ATOM 2156 C CA . PHE A 1 266 ? 0.438 -5.755 -8.020 1.00 89.75 266 PHE A CA 1
ATOM 2157 C C . PHE A 1 266 ? -0.907 -6.049 -8.698 1.00 89.75 266 PHE A C 1
ATOM 2159 O O . PHE A 1 266 ? -1.455 -5.131 -9.309 1.00 89.75 266 PHE A O 1
ATOM 2166 N N . PRO A 1 267 ? -1.516 -7.246 -8.574 1.00 87.00 267 PRO A N 1
ATOM 2167 C CA . PRO A 1 267 ? -2.791 -7.528 -9.244 1.00 87.00 267 PRO A CA 1
ATOM 2168 C C . PRO A 1 267 ? -3.920 -6.589 -8.802 1.00 87.00 267 PRO A C 1
ATOM 2170 O O . PRO A 1 267 ? -4.822 -6.266 -9.582 1.00 87.00 267 PRO A O 1
ATOM 2173 N N . SER A 1 268 ? -3.838 -6.123 -7.553 1.00 86.81 268 SER A N 1
ATOM 2174 C CA . SER A 1 268 ? -4.783 -5.195 -6.930 1.00 86.81 268 SER A CA 1
ATOM 2175 C C . SER A 1 268 ? -4.519 -3.726 -7.284 1.00 86.81 268 SER A C 1
ATOM 2177 O O . SER A 1 268 ? -5.310 -2.861 -6.907 1.00 86.81 268 SER A O 1
ATOM 2179 N N . MET A 1 269 ? -3.416 -3.408 -7.968 1.00 87.81 269 MET A N 1
ATOM 2180 C CA . MET A 1 269 ? -3.106 -2.042 -8.392 1.00 87.81 269 MET A CA 1
ATOM 2181 C C . MET A 1 269 ? -3.913 -1.649 -9.633 1.00 87.81 269 MET A C 1
ATOM 2183 O O . MET A 1 269 ? -4.378 -2.488 -10.414 1.00 87.81 269 MET A O 1
ATOM 2187 N N . ARG A 1 270 ? -4.125 -0.341 -9.805 1.00 83.62 270 ARG A N 1
ATOM 2188 C CA . ARG A 1 270 ? -4.694 0.192 -11.046 1.00 83.62 270 ARG A CA 1
ATOM 2189 C C . ARG A 1 270 ? -3.693 -0.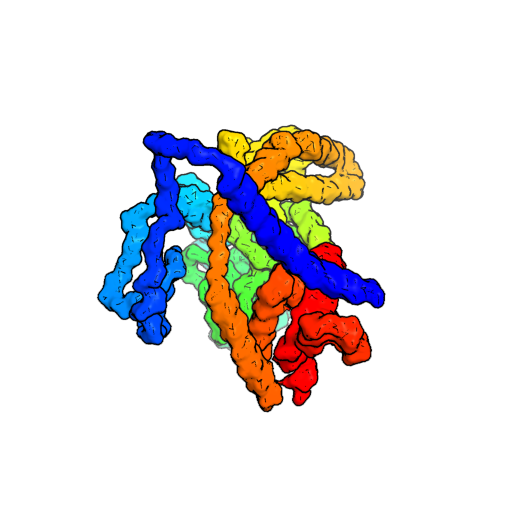033 -12.177 1.00 83.62 270 ARG A C 1
ATOM 2191 O O . ARG A 1 270 ? -2.493 0.068 -11.957 1.00 83.62 270 ARG A O 1
ATOM 2198 N N . ASP A 1 271 ? -4.215 -0.362 -13.346 1.00 76.50 271 ASP A N 1
ATOM 2199 C CA . ASP A 1 271 ? -3.425 -0.518 -14.559 1.00 76.50 271 ASP A CA 1
ATOM 2200 C C . ASP A 1 271 ? -3.310 0.865 -15.206 1.00 76.50 271 ASP A C 1
ATOM 2202 O O . ASP A 1 271 ? -4.276 1.361 -15.780 1.00 76.50 271 ASP A O 1
ATOM 2206 N N . ASP A 1 272 ? -2.213 1.555 -14.922 1.00 83.81 272 ASP A N 1
ATOM 2207 C CA . ASP A 1 272 ? -1.910 2.910 -15.376 1.00 83.81 272 ASP A CA 1
ATOM 2208 C C . ASP A 1 272 ? -0.392 3.121 -15.404 1.00 83.81 272 ASP A C 1
ATOM 2210 O O . ASP A 1 272 ? 0.365 2.324 -14.840 1.00 83.81 272 ASP A O 1
ATOM 2214 N N . ASP A 1 273 ? 0.050 4.226 -16.004 1.00 84.06 273 ASP A N 1
ATOM 2215 C CA . ASP A 1 273 ? 1.473 4.568 -16.138 1.00 84.06 273 ASP A CA 1
ATOM 2216 C C . ASP A 1 273 ? 2.205 4.594 -14.792 1.00 84.06 273 ASP A C 1
ATOM 2218 O O . ASP A 1 273 ? 3.380 4.244 -14.692 1.00 84.06 273 ASP A O 1
ATOM 2222 N N . ILE A 1 274 ? 1.491 4.955 -13.720 1.00 91.19 274 ILE A N 1
ATOM 2223 C CA . ILE A 1 274 ? 2.035 4.968 -12.362 1.00 91.19 274 ILE A CA 1
ATOM 2224 C C . ILE A 1 274 ? 2.443 3.548 -11.951 1.00 91.19 274 ILE A C 1
ATOM 2226 O O . ILE A 1 274 ? 3.536 3.356 -11.420 1.00 91.19 274 ILE A O 1
ATOM 2230 N N . THR A 1 275 ? 1.588 2.549 -12.170 1.00 89.62 275 THR A N 1
ATOM 2231 C CA . THR A 1 275 ? 1.939 1.151 -11.886 1.00 89.62 275 THR A CA 1
ATOM 2232 C C . THR A 1 275 ? 2.977 0.629 -12.876 1.00 89.62 275 THR A C 1
ATOM 2234 O O . THR A 1 275 ? 3.919 -0.036 -12.450 1.00 89.62 275 THR A O 1
ATOM 2237 N N . ALA A 1 276 ? 2.865 0.964 -14.163 1.00 85.62 276 ALA A N 1
ATOM 2238 C CA . ALA A 1 276 ? 3.812 0.515 -15.183 1.00 85.62 276 ALA A CA 1
ATOM 2239 C C . ALA A 1 276 ? 5.257 0.916 -14.835 1.00 85.62 276 ALA A C 1
ATOM 2241 O O . ALA A 1 276 ? 6.132 0.051 -14.790 1.00 85.62 276 ALA A O 1
ATOM 2242 N N . ASN A 1 277 ? 5.470 2.177 -14.440 1.00 87.12 277 ASN A N 1
ATOM 2243 C CA . ASN A 1 277 ? 6.779 2.737 -14.080 1.00 87.12 277 ASN A CA 1
ATOM 2244 C C . ASN A 1 277 ? 7.517 2.002 -12.953 1.00 87.12 277 ASN A C 1
ATOM 2246 O O . ASN A 1 277 ? 8.726 2.153 -12.836 1.00 87.12 277 ASN A O 1
ATOM 2250 N N . ILE A 1 278 ? 6.816 1.241 -12.110 1.00 91.12 278 ILE A N 1
ATOM 2251 C CA . ILE A 1 278 ? 7.400 0.608 -10.914 1.00 91.12 278 ILE A CA 1
ATOM 2252 C C . ILE A 1 278 ? 7.357 -0.917 -10.933 1.00 91.12 278 ILE A C 1
ATOM 2254 O O . ILE A 1 278 ? 7.891 -1.559 -10.034 1.00 91.12 278 ILE A O 1
ATOM 2258 N N . THR A 1 279 ? 6.723 -1.513 -11.941 1.00 88.12 279 THR A N 1
ATOM 2259 C CA . THR A 1 279 ? 6.649 -2.979 -12.084 1.00 88.12 279 THR A CA 1
ATOM 2260 C C . THR A 1 279 ? 7.992 -3.619 -12.433 1.00 88.12 279 THR A C 1
ATOM 2262 O O . THR A 1 279 ? 8.173 -4.810 -12.183 1.00 88.12 279 THR A O 1
ATOM 2265 N N . HIS A 1 280 ? 8.916 -2.821 -12.978 1.00 87.88 280 HIS A N 1
ATOM 2266 C CA . HIS A 1 280 ? 10.261 -3.218 -13.399 1.00 87.88 280 HIS A CA 1
ATOM 2267 C C . HIS A 1 280 ? 11.366 -2.328 -12.802 1.00 87.88 280 HIS A C 1
ATOM 2269 O O . HIS A 1 280 ? 12.526 -2.459 -13.174 1.00 87.88 280 HIS A O 1
ATOM 2275 N N . ASP A 1 281 ? 11.026 -1.436 -11.868 1.00 94.44 281 ASP A N 1
ATOM 2276 C CA . ASP A 1 281 ? 12.007 -0.580 -11.195 1.00 94.44 281 ASP A CA 1
ATOM 2277 C C . ASP A 1 281 ? 12.686 -1.348 -10.054 1.00 94.44 281 ASP A C 1
ATOM 2279 O O . ASP A 1 281 ? 12.062 -1.660 -9.037 1.00 94.44 281 ASP A O 1
ATOM 2283 N N . ASN A 1 282 ? 13.974 -1.648 -10.220 1.00 94.50 282 ASN A N 1
ATOM 2284 C CA . ASN A 1 282 ? 14.751 -2.461 -9.285 1.00 94.50 282 ASN A CA 1
ATOM 2285 C C . ASN A 1 282 ? 14.690 -1.966 -7.834 1.00 94.50 282 ASN A C 1
ATOM 2287 O O . ASN A 1 282 ? 14.500 -2.766 -6.913 1.00 94.50 282 ASN A O 1
ATOM 2291 N N . LEU A 1 283 ? 14.823 -0.655 -7.618 1.00 97.25 283 LEU A N 1
ATOM 2292 C CA . LEU A 1 283 ? 14.852 -0.080 -6.276 1.00 97.25 283 LEU A CA 1
ATOM 2293 C C . LEU A 1 283 ? 13.469 -0.133 -5.623 1.00 97.25 283 LEU A C 1
ATOM 2295 O O . LEU A 1 283 ? 13.343 -0.504 -4.452 1.00 97.25 283 LEU A O 1
ATOM 2299 N N . VAL A 1 284 ? 12.414 0.184 -6.377 1.00 97.62 284 VAL A N 1
ATOM 2300 C CA . VAL A 1 284 ? 11.042 0.108 -5.859 1.00 97.62 284 VAL A CA 1
ATOM 2301 C C . VAL A 1 284 ? 10.656 -1.333 -5.532 1.00 97.62 284 VAL A C 1
ATOM 2303 O O . VAL A 1 284 ? 10.012 -1.564 -4.505 1.00 97.62 284 VAL A O 1
ATOM 2306 N N . ILE A 1 285 ? 11.081 -2.306 -6.345 1.00 97.06 285 ILE A N 1
ATOM 2307 C CA . ILE A 1 285 ? 10.879 -3.736 -6.077 1.00 97.06 285 ILE A CA 1
ATOM 2308 C C . ILE A 1 285 ? 11.613 -4.166 -4.806 1.00 97.06 285 ILE A C 1
ATOM 2310 O O . ILE A 1 285 ? 10.999 -4.788 -3.937 1.00 97.06 285 ILE A O 1
ATOM 2314 N N . ALA A 1 286 ? 12.886 -3.795 -4.647 1.00 96.88 286 ALA A N 1
ATOM 2315 C CA . ALA A 1 286 ? 13.662 -4.111 -3.448 1.00 96.88 286 ALA A CA 1
ATOM 2316 C C . ALA A 1 286 ? 13.010 -3.535 -2.179 1.00 96.88 286 ALA A C 1
ATOM 2318 O O . ALA A 1 286 ? 12.801 -4.252 -1.196 1.00 96.88 286 ALA A O 1
ATOM 2319 N N . TYR A 1 287 ? 12.595 -2.266 -2.222 1.00 98.12 287 TYR A N 1
ATOM 2320 C CA . TYR A 1 287 ? 11.877 -1.618 -1.126 1.00 98.12 287 TYR A CA 1
ATOM 2321 C C . TYR A 1 287 ? 10.543 -2.315 -0.811 1.00 98.12 287 TYR A C 1
ATOM 2323 O O . TYR A 1 287 ? 10.233 -2.607 0.348 1.00 98.12 287 TYR A O 1
ATOM 2331 N N . ALA A 1 288 ? 9.749 -2.628 -1.836 1.00 97.19 288 ALA A N 1
ATOM 2332 C CA . ALA A 1 288 ? 8.462 -3.294 -1.669 1.00 97.19 288 ALA A CA 1
ATOM 2333 C C . ALA A 1 288 ? 8.609 -4.716 -1.103 1.00 97.19 288 ALA A C 1
ATOM 2335 O O . ALA A 1 288 ? 7.813 -5.104 -0.246 1.00 97.19 288 ALA A O 1
ATOM 2336 N N . ASN A 1 289 ? 9.645 -5.458 -1.506 1.00 96.44 289 ASN A N 1
ATOM 2337 C CA . ASN A 1 289 ? 9.977 -6.766 -0.944 1.00 96.44 289 ASN A CA 1
ATOM 2338 C C . ASN A 1 289 ? 10.284 -6.670 0.556 1.00 96.44 289 ASN A C 1
ATOM 2340 O O . ASN A 1 289 ? 9.730 -7.441 1.338 1.00 96.44 289 ASN A O 1
ATOM 2344 N N . GLN A 1 290 ? 11.097 -5.696 0.985 1.00 95.94 290 GLN A N 1
ATOM 2345 C CA . GLN A 1 290 ? 11.383 -5.495 2.412 1.00 95.94 290 GLN A CA 1
ATOM 2346 C C . GLN A 1 290 ? 10.109 -5.207 3.216 1.00 95.94 290 GLN A C 1
ATOM 2348 O O . GLN A 1 290 ? 9.913 -5.764 4.299 1.00 95.94 290 GLN A O 1
ATOM 2353 N N . LEU A 1 291 ? 9.206 -4.373 2.685 1.00 96.06 291 LEU A N 1
ATOM 2354 C CA . LEU A 1 291 ? 7.918 -4.114 3.329 1.00 96.06 291 LEU A CA 1
ATOM 2355 C C . LEU A 1 291 ? 7.024 -5.361 3.358 1.00 96.06 291 LEU A C 1
ATOM 2357 O O . LEU A 1 291 ? 6.352 -5.599 4.362 1.00 96.06 291 LEU A O 1
ATOM 2361 N N . ALA A 1 292 ? 7.009 -6.155 2.286 1.00 95.06 292 ALA A N 1
ATOM 2362 C CA . ALA A 1 292 ? 6.245 -7.395 2.216 1.00 95.06 292 ALA A CA 1
ATOM 2363 C C . ALA A 1 292 ? 6.720 -8.405 3.270 1.00 95.06 292 ALA A C 1
ATOM 2365 O O . ALA A 1 292 ? 5.887 -8.987 3.963 1.00 95.06 292 ALA A O 1
ATOM 2366 N N . THR A 1 293 ? 8.034 -8.537 3.468 1.00 94.12 293 THR A N 1
ATOM 2367 C CA . THR A 1 293 ? 8.614 -9.361 4.538 1.00 94.12 293 THR A CA 1
ATOM 2368 C C . THR A 1 293 ? 8.247 -8.814 5.917 1.00 94.12 293 THR A C 1
ATOM 2370 O O . THR A 1 293 ? 7.717 -9.547 6.755 1.00 94.12 293 THR A O 1
ATOM 2373 N N . LYS A 1 294 ? 8.442 -7.506 6.136 1.00 92.06 294 LYS A N 1
ATOM 2374 C CA . LYS A 1 294 ? 8.162 -6.826 7.413 1.00 92.06 294 LYS A CA 1
ATOM 2375 C C . LYS A 1 294 ? 6.697 -6.931 7.849 1.00 92.06 294 LYS A C 1
ATOM 2377 O O . LYS A 1 294 ? 6.420 -7.005 9.042 1.00 92.06 294 LYS A O 1
ATOM 2382 N N . TYR A 1 295 ? 5.759 -6.922 6.903 1.00 89.50 295 TYR A N 1
ATOM 2383 C CA . TYR A 1 295 ? 4.318 -6.971 7.174 1.00 89.50 295 TYR A CA 1
ATOM 2384 C C . TYR A 1 295 ? 3.652 -8.274 6.711 1.00 89.50 295 TYR A C 1
ATOM 2386 O O . TYR A 1 295 ? 2.430 -8.314 6.534 1.00 89.50 295 TYR A O 1
ATOM 2394 N N . SER A 1 296 ? 4.436 -9.340 6.548 1.00 84.50 296 SER A N 1
ATOM 2395 C CA . SER A 1 296 ? 3.986 -10.655 6.071 1.00 84.50 296 SER A CA 1
ATOM 2396 C C . SER A 1 296 ? 2.804 -11.207 6.877 1.00 84.50 296 SER A C 1
ATOM 2398 O O . SER A 1 296 ? 1.853 -11.735 6.306 1.00 84.50 296 SER A O 1
ATOM 2400 N N . SER A 1 297 ? 2.786 -10.979 8.192 1.00 78.81 297 SER A N 1
ATOM 2401 C CA . SER A 1 297 ? 1.736 -11.452 9.105 1.00 78.81 297 SER A CA 1
ATOM 2402 C C . SER A 1 297 ? 0.396 -10.709 8.984 1.00 78.81 297 SER A C 1
ATOM 2404 O O . SER A 1 297 ? -0.526 -10.967 9.756 1.00 78.81 297 SER A O 1
ATOM 2406 N N . SER A 1 298 ? 0.269 -9.697 8.116 1.00 79.12 298 SER A N 1
ATOM 2407 C CA . SER A 1 298 ? -0.869 -8.773 8.164 1.00 79.12 298 SER A CA 1
ATOM 2408 C C . SER A 1 298 ? -1.198 -8.112 6.822 1.00 79.12 298 SER A C 1
ATOM 2410 O O . SER A 1 298 ? -0.715 -7.020 6.514 1.00 79.12 298 SER A O 1
ATOM 2412 N N . ARG A 1 299 ? -2.151 -8.709 6.088 1.00 84.31 299 ARG A N 1
ATOM 2413 C CA . ARG A 1 299 ? -2.635 -8.239 4.769 1.00 84.31 299 ARG A CA 1
ATOM 2414 C C . ARG A 1 299 ? -3.163 -6.800 4.744 1.00 84.31 299 ARG A C 1
ATOM 2416 O O . ARG A 1 299 ? -3.128 -6.152 3.702 1.00 84.31 299 ARG A O 1
ATOM 2423 N N . HIS A 1 300 ? -3.623 -6.261 5.874 1.00 81.81 300 HIS A N 1
ATOM 2424 C CA . HIS A 1 300 ? -4.118 -4.880 5.940 1.00 81.81 300 HIS A CA 1
ATOM 2425 C C . HIS A 1 300 ? -3.043 -3.834 5.588 1.00 81.81 300 HIS A C 1
ATOM 2427 O O . HIS A 1 300 ? -3.372 -2.749 5.108 1.00 81.81 300 HIS A O 1
ATOM 2433 N N . HIS A 1 301 ? -1.756 -4.164 5.746 1.00 87.19 301 HIS A N 1
ATOM 2434 C CA . HIS A 1 301 ? -0.658 -3.292 5.326 1.00 87.19 301 HIS A CA 1
ATOM 2435 C C . HIS A 1 301 ? -0.458 -3.256 3.806 1.00 87.19 301 HIS A C 1
ATOM 2437 O O . HIS A 1 301 ? 0.197 -2.340 3.315 1.00 87.19 301 HIS A O 1
ATOM 2443 N N . TYR A 1 302 ? -1.040 -4.174 3.027 1.00 92.12 302 TYR A N 1
ATOM 2444 C CA . TYR A 1 302 ? -0.840 -4.194 1.573 1.00 92.12 302 TYR A CA 1
ATOM 2445 C C . TYR A 1 302 ? -1.372 -2.923 0.898 1.00 92.12 302 TYR A C 1
ATOM 2447 O O . TYR A 1 302 ? -0.776 -2.449 -0.066 1.00 92.12 302 TYR A O 1
ATOM 2455 N N . ASN A 1 303 ? -2.437 -2.312 1.438 1.00 91.06 303 ASN A N 1
ATOM 2456 C CA . ASN A 1 303 ? -2.905 -0.991 0.998 1.00 91.06 303 ASN A CA 1
ATOM 2457 C C . ASN A 1 303 ? -1.827 0.085 1.185 1.00 91.06 303 ASN A C 1
ATOM 2459 O O . ASN A 1 303 ? -1.597 0.898 0.293 1.00 91.06 303 ASN A O 1
ATOM 2463 N N . MET A 1 304 ? -1.143 0.072 2.329 1.00 93.69 304 MET A N 1
ATOM 2464 C CA . MET A 1 304 ? -0.056 1.005 2.610 1.00 93.69 304 MET A CA 1
ATOM 2465 C C . MET A 1 304 ? 1.126 0.774 1.663 1.00 93.69 304 MET A C 1
ATOM 2467 O O . MET A 1 304 ? 1.616 1.743 1.091 1.00 93.69 304 MET A O 1
ATOM 2471 N N . ILE A 1 305 ? 1.528 -0.479 1.424 1.00 95.81 305 ILE A N 1
ATOM 2472 C CA . ILE A 1 305 ? 2.613 -0.804 0.482 1.00 95.81 305 ILE A CA 1
ATOM 2473 C C . ILE A 1 305 ? 2.272 -0.298 -0.927 1.00 95.81 305 ILE A C 1
ATOM 2475 O O . ILE A 1 305 ? 3.050 0.464 -1.498 1.00 95.81 305 ILE A O 1
ATOM 2479 N N . ARG A 1 306 ? 1.074 -0.613 -1.446 1.00 94.94 306 ARG A N 1
ATOM 2480 C CA . ARG A 1 306 ? 0.597 -0.107 -2.747 1.00 94.94 306 ARG A CA 1
ATOM 2481 C C . ARG A 1 306 ? 0.649 1.416 -2.827 1.00 94.94 306 ARG A C 1
ATOM 2483 O O . ARG A 1 306 ? 1.141 1.965 -3.809 1.00 94.94 306 ARG A O 1
ATOM 2490 N N . ASN A 1 307 ? 0.158 2.104 -1.797 1.00 94.81 307 ASN A N 1
ATOM 2491 C CA . ASN A 1 307 ? 0.137 3.564 -1.777 1.00 94.81 307 ASN A CA 1
ATOM 2492 C C . ASN A 1 307 ? 1.547 4.160 -1.787 1.00 94.81 307 ASN A C 1
ATOM 2494 O O . ASN A 1 307 ? 1.775 5.127 -2.507 1.00 94.81 307 ASN A O 1
ATOM 2498 N N . ARG A 1 308 ? 2.499 3.568 -1.054 1.00 96.69 308 ARG A N 1
ATOM 2499 C CA . ARG A 1 308 ? 3.905 4.002 -1.051 1.00 96.69 308 ARG A CA 1
ATOM 2500 C C . ARG A 1 308 ? 4.568 3.805 -2.410 1.00 96.69 308 ARG A C 1
ATOM 2502 O O . ARG A 1 308 ? 5.148 4.746 -2.937 1.00 96.69 308 ARG A O 1
ATOM 2509 N N . MET A 1 309 ? 4.407 2.624 -3.005 1.00 96.69 309 MET A N 1
ATOM 2510 C CA . MET A 1 309 ? 4.902 2.313 -4.351 1.00 96.69 309 MET A CA 1
ATOM 2511 C C . MET A 1 309 ? 4.374 3.313 -5.390 1.00 96.69 309 MET A C 1
ATOM 2513 O O . MET A 1 309 ? 5.135 3.900 -6.157 1.00 96.69 309 MET A O 1
ATOM 2517 N N . ARG A 1 310 ? 3.067 3.597 -5.362 1.00 96.12 310 ARG A N 1
ATOM 2518 C CA . ARG A 1 310 ? 2.450 4.590 -6.254 1.00 96.12 310 ARG A CA 1
ATOM 2519 C C . ARG A 1 310 ? 2.888 6.022 -5.952 1.00 96.12 310 ARG A C 1
ATOM 2521 O O . ARG A 1 310 ? 2.958 6.832 -6.869 1.00 96.12 310 ARG A O 1
ATOM 2528 N N . HIS A 1 311 ? 3.172 6.355 -4.694 1.00 96.81 311 HIS A N 1
ATOM 2529 C CA . HIS A 1 311 ? 3.712 7.663 -4.313 1.00 96.81 311 HIS A CA 1
ATOM 2530 C C . HIS A 1 311 ? 5.084 7.896 -4.944 1.00 96.81 311 HIS A C 1
ATOM 2532 O O . HIS A 1 311 ? 5.288 8.935 -5.566 1.00 96.81 311 HIS A O 1
ATOM 2538 N N . ILE A 1 312 ? 5.981 6.913 -4.846 1.00 97.94 312 ILE A N 1
ATOM 2539 C CA . ILE A 1 312 ? 7.317 6.963 -5.458 1.00 97.94 312 ILE A CA 1
ATOM 2540 C C . ILE A 1 312 ? 7.195 7.158 -6.968 1.00 97.94 312 ILE A C 1
ATOM 2542 O O . ILE A 1 312 ? 7.783 8.080 -7.528 1.00 97.94 312 ILE A O 1
ATOM 2546 N N . SER A 1 313 ? 6.329 6.368 -7.606 1.00 96.75 313 SER A N 1
ATOM 2547 C CA . SER A 1 313 ? 6.068 6.483 -9.039 1.00 96.75 313 SER A CA 1
ATOM 2548 C C . SER A 1 313 ? 5.569 7.869 -9.463 1.00 96.75 313 SER A C 1
ATOM 2550 O O . SER A 1 313 ? 5.997 8.390 -10.491 1.00 96.75 313 SER A O 1
ATOM 2552 N N . ARG A 1 314 ? 4.698 8.519 -8.675 1.00 97.06 314 ARG A N 1
ATOM 2553 C CA . ARG A 1 314 ? 4.237 9.891 -8.969 1.00 97.06 314 ARG A CA 1
ATOM 2554 C C . ARG A 1 314 ? 5.392 10.889 -8.974 1.00 97.06 314 ARG A C 1
ATOM 2556 O O . ARG A 1 314 ? 5.436 11.745 -9.855 1.00 97.06 314 ARG A O 1
ATOM 2563 N N . VAL A 1 315 ? 6.316 10.768 -8.020 1.00 97.69 315 VAL A N 1
ATOM 2564 C CA . VAL A 1 315 ? 7.516 11.613 -7.965 1.00 97.69 315 VAL A CA 1
ATOM 2565 C C . VAL A 1 315 ? 8.413 11.334 -9.168 1.00 97.69 315 VAL A C 1
ATOM 2567 O O . VAL A 1 315 ? 8.724 12.275 -9.893 1.00 97.69 315 VAL A O 1
ATOM 2570 N N . LEU A 1 316 ? 8.723 10.064 -9.458 1.00 96.69 316 LEU A N 1
ATOM 2571 C CA . LEU A 1 316 ? 9.519 9.673 -10.628 1.00 96.69 316 LEU A CA 1
ATOM 2572 C C . LEU A 1 316 ? 8.913 10.210 -11.931 1.00 96.69 316 LEU A C 1
ATOM 2574 O O . LEU A 1 316 ? 9.593 10.864 -12.713 1.00 96.69 316 LEU A O 1
ATOM 2578 N N . THR A 1 317 ? 7.612 10.003 -12.138 1.00 96.19 317 THR A N 1
ATOM 2579 C CA . THR A 1 317 ? 6.886 10.481 -13.325 1.00 96.19 317 THR A CA 1
ATOM 2580 C C . THR A 1 317 ? 6.997 11.997 -13.461 1.00 96.19 317 THR A C 1
ATOM 2582 O O . THR A 1 317 ? 7.169 12.514 -14.563 1.00 96.19 317 THR A O 1
ATOM 2585 N N . LYS A 1 318 ? 6.898 12.740 -12.352 1.00 96.69 318 LYS A N 1
ATOM 2586 C CA . LYS A 1 318 ? 7.017 14.197 -12.398 1.00 96.69 318 LYS A CA 1
ATOM 2587 C C . LYS A 1 318 ? 8.452 14.648 -12.653 1.00 96.69 318 LYS A C 1
ATOM 2589 O O . LYS A 1 318 ? 8.628 15.599 -13.405 1.00 96.69 318 LYS A O 1
ATOM 2594 N N . MET A 1 319 ? 9.446 13.964 -12.091 1.00 96.50 319 MET A N 1
ATOM 2595 C CA . MET A 1 319 ? 10.862 14.248 -12.327 1.00 96.50 319 MET A CA 1
ATOM 2596 C C . MET A 1 319 ? 11.281 13.957 -13.772 1.00 96.50 319 MET A C 1
ATOM 2598 O O . MET A 1 319 ? 11.924 14.807 -14.376 1.00 96.50 319 MET A O 1
ATOM 2602 N N . LYS A 1 320 ? 10.803 12.860 -14.374 1.00 94.94 320 LYS A N 1
ATOM 2603 C CA . LYS A 1 320 ? 10.976 12.555 -15.810 1.00 94.94 320 LYS A CA 1
ATOM 2604 C C . LYS A 1 320 ? 10.471 13.666 -16.734 1.00 94.94 320 LYS A C 1
ATOM 2606 O O . LYS A 1 320 ? 11.002 13.876 -17.815 1.00 94.94 320 LYS A O 1
ATOM 2611 N N . LYS A 1 321 ? 9.422 14.383 -16.315 1.00 94.50 321 LYS A N 1
ATOM 2612 C CA . LYS A 1 321 ? 8.884 15.539 -17.055 1.00 94.50 321 LYS A CA 1
ATOM 2613 C C . LYS A 1 321 ? 9.700 16.820 -16.851 1.00 94.50 321 LYS A C 1
ATOM 2615 O O . LYS A 1 321 ? 9.479 17.781 -17.575 1.00 94.50 321 LYS A O 1
ATOM 2620 N N . ILE A 1 322 ? 10.552 16.874 -15.827 1.00 93.19 322 ILE A N 1
ATOM 2621 C CA . ILE A 1 322 ? 11.405 18.030 -15.519 1.00 93.19 322 ILE A CA 1
ATOM 2622 C C . ILE A 1 322 ? 12.780 17.864 -16.171 1.00 93.19 322 ILE A C 1
ATOM 2624 O O . ILE A 1 322 ? 13.289 18.832 -16.723 1.00 93.19 322 ILE A O 1
ATOM 2628 N N . SER A 1 323 ? 13.352 16.656 -16.133 1.00 91.06 323 SER A N 1
ATOM 2629 C CA . SER A 1 323 ? 14.654 16.345 -16.727 1.00 91.06 323 SER A CA 1
ATOM 2630 C C . SER A 1 323 ? 14.633 15.005 -17.463 1.00 91.06 323 SER A C 1
ATOM 2632 O O . SER A 1 323 ? 14.085 14.021 -16.965 1.00 91.06 323 SER A O 1
ATOM 2634 N N . ASN A 1 324 ? 15.290 14.964 -18.623 1.00 89.00 324 ASN A N 1
ATOM 2635 C CA . ASN A 1 324 ? 15.500 13.758 -19.426 1.00 89.00 324 ASN A CA 1
ATOM 2636 C C . ASN A 1 324 ? 16.633 12.858 -18.894 1.00 89.00 324 ASN A C 1
ATOM 2638 O O . ASN A 1 324 ? 16.725 11.706 -19.307 1.00 89.00 324 ASN A O 1
ATOM 2642 N N . THR A 1 325 ? 17.462 13.348 -17.965 1.00 90.62 325 THR A N 1
ATOM 2643 C CA . THR A 1 325 ? 18.546 12.578 -17.323 1.00 90.62 325 THR A CA 1
ATOM 2644 C C . THR A 1 325 ? 18.033 11.514 -16.348 1.00 90.62 325 THR A C 1
ATOM 2646 O O . THR A 1 325 ? 18.791 10.647 -15.918 1.00 90.62 325 THR A O 1
ATOM 2649 N N . ILE A 1 326 ? 16.749 11.571 -15.987 1.00 93.38 326 ILE A N 1
ATOM 2650 C CA . ILE A 1 326 ? 16.133 10.732 -14.959 1.00 93.38 326 ILE A CA 1
ATOM 2651 C C . ILE A 1 326 ? 15.372 9.598 -15.643 1.00 93.38 326 ILE A C 1
ATOM 2653 O O . ILE A 1 326 ? 14.323 9.816 -16.250 1.00 93.38 326 ILE A O 1
ATOM 2657 N N . SER A 1 327 ? 15.879 8.374 -15.536 1.00 91.56 327 SER A N 1
ATOM 2658 C CA . SER A 1 327 ? 15.306 7.187 -16.186 1.00 91.56 327 SER A CA 1
ATOM 2659 C C . SER A 1 327 ? 14.516 6.301 -15.218 1.00 91.56 327 SER A C 1
ATOM 2661 O O . SER A 1 327 ? 13.444 5.798 -15.571 1.00 91.56 327 SER A O 1
ATOM 2663 N N . ASP A 1 328 ? 14.993 6.151 -13.987 1.00 94.31 328 ASP A N 1
ATOM 2664 C CA . ASP A 1 328 ? 14.448 5.261 -12.960 1.00 94.31 328 ASP A CA 1
ATOM 2665 C C . ASP A 1 328 ? 14.513 5.888 -11.556 1.00 94.31 328 ASP A C 1
ATOM 2667 O O . ASP A 1 328 ? 14.995 7.007 -11.367 1.00 94.31 328 ASP A O 1
ATOM 2671 N N . THR A 1 329 ? 14.001 5.187 -10.544 1.00 96.69 329 THR A N 1
ATOM 2672 C CA . THR A 1 329 ? 14.009 5.702 -9.168 1.00 96.69 329 THR A CA 1
ATOM 2673 C C . THR A 1 329 ? 15.427 5.822 -8.603 1.00 96.69 329 THR A C 1
ATOM 2675 O O . THR A 1 329 ? 15.666 6.701 -7.779 1.00 96.69 329 THR A O 1
ATOM 2678 N N . GLN A 1 330 ? 16.377 4.992 -9.048 1.00 97.06 330 GLN A N 1
ATOM 2679 C CA . GLN A 1 330 ? 17.777 5.080 -8.623 1.00 97.06 330 GLN A CA 1
ATOM 2680 C C . GLN A 1 330 ? 18.412 6.402 -9.070 1.00 97.06 330 GLN A C 1
ATOM 2682 O O . GLN A 1 330 ? 19.052 7.070 -8.262 1.00 97.06 330 GLN A O 1
ATOM 2687 N N . SER A 1 331 ? 18.181 6.820 -10.316 1.00 96.06 331 SER A N 1
ATOM 2688 C CA . SER A 1 331 ? 18.734 8.057 -10.881 1.00 96.06 331 SER A CA 1
ATOM 2689 C C . SER A 1 331 ? 18.322 9.320 -10.115 1.00 96.06 331 SER A C 1
ATOM 2691 O O . SER A 1 331 ? 19.042 10.315 -10.143 1.00 96.06 331 SER A O 1
ATOM 2693 N N . ILE A 1 332 ? 17.215 9.287 -9.362 1.00 97.56 332 ILE A N 1
ATOM 2694 C CA . ILE A 1 332 ? 16.791 10.397 -8.492 1.00 97.56 332 ILE A CA 1
ATOM 2695 C C . ILE A 1 332 ? 17.827 10.687 -7.396 1.00 97.56 332 ILE A C 1
ATOM 2697 O O . ILE A 1 332 ? 17.966 11.838 -6.998 1.00 97.56 332 ILE A O 1
ATOM 2701 N N . PHE A 1 333 ? 18.551 9.669 -6.919 1.00 98.00 333 PHE A N 1
ATOM 2702 C CA . PHE A 1 333 ? 19.500 9.784 -5.806 1.00 98.00 333 PHE A CA 1
ATOM 2703 C C . PHE A 1 333 ? 20.854 10.386 -6.191 1.00 98.00 333 PHE A C 1
ATOM 2705 O O . PHE A 1 333 ? 21.749 10.464 -5.351 1.00 98.00 333 PHE A O 1
ATOM 2712 N N . ASP A 1 334 ? 21.018 10.841 -7.430 1.00 96.44 334 ASP A N 1
ATOM 2713 C CA . ASP A 1 334 ? 22.134 11.713 -7.766 1.00 96.44 334 ASP A CA 1
ATOM 2714 C C . ASP A 1 334 ? 21.940 13.086 -7.085 1.00 96.44 334 ASP A C 1
ATOM 2716 O O . ASP A 1 334 ? 20.887 13.711 -7.266 1.00 96.44 334 ASP A O 1
ATOM 2720 N N . PRO A 1 335 ? 22.920 13.594 -6.312 1.00 96.88 335 PRO A N 1
ATOM 2721 C CA . PRO A 1 335 ? 22.837 14.911 -5.684 1.00 96.88 335 PRO A CA 1
ATOM 2722 C C . PRO A 1 335 ? 22.481 16.048 -6.649 1.00 96.88 335 PRO A C 1
ATOM 2724 O O . PRO A 1 335 ? 21.787 16.980 -6.241 1.00 96.88 335 PRO A O 1
ATOM 2727 N N . GLN A 1 336 ? 22.882 15.964 -7.924 1.00 95.69 336 GLN A N 1
ATOM 2728 C CA . GLN A 1 336 ? 22.552 16.980 -8.931 1.00 95.69 336 GLN A CA 1
ATOM 2729 C C . GLN A 1 336 ? 21.045 17.056 -9.233 1.00 95.69 336 GLN A C 1
ATOM 2731 O O . GLN A 1 336 ? 20.545 18.075 -9.701 1.00 95.69 336 GLN A O 1
ATOM 2736 N N . HIS A 1 337 ? 20.296 15.988 -8.946 1.00 96.75 337 HIS A N 1
ATOM 2737 C CA . HIS A 1 337 ? 18.854 15.922 -9.164 1.00 96.75 337 HIS A CA 1
ATOM 2738 C C . HIS A 1 337 ? 18.032 16.370 -7.946 1.00 96.75 337 HIS A C 1
ATOM 2740 O O . HIS A 1 337 ? 16.798 16.364 -8.006 1.00 96.75 337 HIS A O 1
ATOM 2746 N N . PHE A 1 338 ? 18.675 16.790 -6.851 1.00 96.81 338 PHE A N 1
ATOM 2747 C CA . PHE A 1 338 ? 17.985 17.165 -5.616 1.00 96.81 338 PHE A CA 1
ATOM 2748 C C . PHE A 1 338 ? 16.991 18.321 -5.809 1.00 96.81 338 PHE A C 1
ATOM 2750 O O . PHE A 1 338 ? 15.841 18.238 -5.369 1.00 96.81 338 PHE A O 1
ATOM 2757 N N . ASP A 1 339 ? 17.374 19.366 -6.541 1.00 95.62 339 ASP A N 1
ATOM 2758 C CA . ASP A 1 339 ? 16.478 20.499 -6.787 1.00 95.62 339 ASP A CA 1
ATOM 2759 C C . ASP A 1 339 ? 15.296 20.109 -7.683 1.00 95.62 339 ASP A C 1
ATOM 2761 O O . ASP A 1 339 ? 14.165 20.550 -7.455 1.00 95.62 339 ASP A O 1
ATOM 2765 N N . PHE A 1 340 ? 15.503 19.207 -8.650 1.00 96.94 340 PHE A N 1
ATOM 2766 C CA . PHE A 1 340 ? 14.409 18.645 -9.448 1.00 96.94 340 PHE A CA 1
ATOM 2767 C C . PHE A 1 340 ? 13.453 17.807 -8.596 1.00 96.94 340 PHE A C 1
ATOM 2769 O O . PHE A 1 340 ? 12.242 17.835 -8.832 1.00 96.94 340 PHE A O 1
ATOM 2776 N N . PHE A 1 341 ? 13.961 17.105 -7.579 1.00 97.62 341 PHE A N 1
ATOM 2777 C CA . PHE A 1 341 ? 13.135 16.386 -6.613 1.00 97.62 341 PHE A CA 1
ATOM 2778 C C . PHE A 1 341 ? 12.252 17.352 -5.811 1.00 97.62 341 PHE A C 1
ATOM 2780 O O . PHE A 1 341 ? 11.036 17.150 -5.743 1.00 97.62 341 PHE A O 1
ATOM 2787 N N . ILE A 1 342 ? 12.816 18.437 -5.269 1.00 96.81 342 ILE A N 1
ATOM 2788 C CA . ILE A 1 342 ? 12.041 19.453 -4.538 1.00 96.81 342 ILE A CA 1
ATOM 2789 C C . ILE A 1 342 ? 10.980 20.085 -5.444 1.00 96.81 342 ILE A C 1
ATOM 2791 O O . ILE A 1 342 ? 9.804 20.137 -5.071 1.00 96.81 342 ILE A O 1
ATOM 2795 N N . GLN A 1 343 ? 11.352 20.478 -6.666 1.00 96.12 343 GLN A N 1
ATOM 2796 C CA . GLN A 1 343 ? 10.417 21.024 -7.652 1.00 96.12 343 GLN A CA 1
ATOM 2797 C C . GLN A 1 343 ? 9.290 20.038 -7.990 1.00 96.12 343 GLN A C 1
ATOM 2799 O O . GLN A 1 343 ? 8.123 20.430 -8.076 1.00 96.12 343 GLN A O 1
ATOM 2804 N N . ALA A 1 344 ? 9.601 18.750 -8.163 1.00 97.31 344 ALA A N 1
ATOM 2805 C CA . ALA A 1 344 ? 8.596 17.720 -8.403 1.00 97.31 344 ALA A CA 1
ATOM 2806 C C . ALA A 1 344 ? 7.620 17.602 -7.225 1.00 97.31 344 ALA A C 1
ATOM 2808 O O . ALA A 1 344 ? 6.405 17.582 -7.436 1.00 97.31 344 ALA A O 1
ATOM 2809 N N . VAL A 1 345 ? 8.132 17.579 -5.990 1.00 97.19 345 VAL A N 1
ATOM 2810 C CA . VAL A 1 345 ? 7.315 17.509 -4.773 1.00 97.19 345 VAL A CA 1
ATOM 2811 C C . VAL A 1 345 ? 6.410 18.732 -4.636 1.00 97.19 345 VAL A C 1
ATOM 2813 O O . VAL A 1 345 ? 5.216 18.568 -4.388 1.00 97.19 345 VAL A O 1
ATOM 2816 N N . HIS A 1 346 ? 6.938 19.940 -4.846 1.00 96.56 346 HIS A N 1
ATOM 2817 C CA . HIS A 1 346 ? 6.166 21.185 -4.815 1.00 96.56 346 HIS A CA 1
ATOM 2818 C C . HIS A 1 346 ? 5.050 21.196 -5.856 1.00 96.56 346 HIS A C 1
ATOM 2820 O O . HIS A 1 346 ? 3.903 21.497 -5.522 1.00 96.56 346 HIS A O 1
ATOM 2826 N N . ARG A 1 347 ? 5.349 20.793 -7.097 1.00 96.44 347 ARG A N 1
ATOM 2827 C CA . ARG A 1 347 ? 4.349 20.731 -8.172 1.00 96.44 347 ARG A CA 1
ATOM 2828 C C . ARG A 1 347 ? 3.242 19.717 -7.877 1.00 96.44 347 ARG A C 1
ATOM 2830 O O . ARG A 1 347 ? 2.086 20.007 -8.154 1.00 96.44 347 ARG A O 1
ATOM 2837 N N . ILE A 1 348 ? 3.564 18.542 -7.329 1.00 95.94 348 ILE A N 1
ATOM 2838 C CA . ILE A 1 348 ? 2.543 17.529 -6.998 1.00 95.94 348 ILE A CA 1
ATOM 2839 C C . ILE A 1 348 ? 1.706 17.960 -5.788 1.00 95.94 348 ILE A C 1
ATOM 2841 O O . ILE A 1 348 ? 0.499 17.743 -5.765 1.00 95.94 348 ILE A O 1
ATOM 2845 N N . ALA A 1 349 ? 2.333 18.577 -4.787 1.00 93.88 349 ALA A N 1
ATOM 2846 C CA . ALA A 1 349 ? 1.649 19.041 -3.584 1.00 93.88 349 ALA A CA 1
ATOM 2847 C C . ALA A 1 349 ? 0.837 20.336 -3.797 1.00 93.88 349 ALA A C 1
ATOM 2849 O O . ALA A 1 349 ? 0.211 20.816 -2.847 1.00 93.88 349 ALA A O 1
ATOM 2850 N N . GLY A 1 350 ? 0.859 20.909 -5.008 1.00 94.38 350 GLY A N 1
ATOM 2851 C CA . GLY A 1 350 ? 0.188 22.163 -5.343 1.00 94.38 350 GLY A CA 1
ATOM 2852 C C . GLY A 1 350 ? 0.708 23.321 -4.498 1.00 94.38 350 GLY A C 1
ATOM 2853 O O . GLY A 1 350 ? -0.077 23.958 -3.797 1.00 94.38 350 GLY A O 1
ATOM 2854 N N . PHE A 1 351 ? 2.031 23.510 -4.473 1.00 94.06 351 PHE A N 1
ATOM 2855 C CA . PHE A 1 351 ? 2.673 24.601 -3.745 1.00 94.06 351 PHE A CA 1
ATOM 2856 C C . PHE A 1 351 ? 2.549 25.921 -4.509 1.00 94.06 351 PHE A C 1
ATOM 2858 O O . PHE A 1 351 ? 3.168 26.095 -5.557 1.00 94.06 351 PHE A O 1
ATOM 2865 N N . THR A 1 352 ? 1.767 26.851 -3.970 1.00 91.88 352 THR A N 1
ATOM 2866 C CA . THR A 1 352 ? 1.521 28.181 -4.545 1.00 91.88 352 THR A CA 1
ATOM 2867 C C . THR A 1 352 ? 1.473 29.217 -3.428 1.00 91.88 352 THR A C 1
ATOM 2869 O O . THR A 1 352 ? 0.838 28.977 -2.401 1.00 91.88 352 THR A O 1
ATOM 2872 N N . ASN A 1 353 ? 2.131 30.367 -3.608 1.00 89.19 353 ASN A N 1
ATOM 2873 C CA . ASN A 1 353 ? 2.132 31.482 -2.647 1.00 89.19 353 ASN A CA 1
ATOM 2874 C C . ASN A 1 353 ? 2.461 31.053 -1.203 1.00 89.19 353 ASN A C 1
ATOM 2876 O O . ASN A 1 353 ? 1.778 31.427 -0.249 1.00 89.19 353 ASN A O 1
ATOM 2880 N N . GLY A 1 354 ? 3.479 30.202 -1.041 1.00 86.88 354 GLY A N 1
ATOM 2881 C CA . GLY A 1 354 ? 3.912 29.725 0.275 1.00 86.88 354 GLY A CA 1
ATOM 2882 C C . GLY A 1 354 ? 2.998 28.677 0.916 1.00 86.88 354 GLY A C 1
ATOM 2883 O O . GLY A 1 354 ? 3.195 28.346 2.082 1.00 86.88 354 GLY A O 1
ATOM 2884 N N . LYS A 1 355 ? 2.008 28.135 0.193 1.00 88.44 355 LYS A N 1
ATOM 2885 C CA . LYS A 1 355 ? 1.042 27.165 0.722 1.00 88.44 355 LYS A CA 1
ATOM 2886 C C . LYS A 1 355 ? 0.945 25.920 -0.157 1.00 88.44 355 LYS A C 1
ATOM 2888 O O . LYS A 1 355 ? 0.837 26.010 -1.370 1.00 88.44 355 LYS A O 1
ATOM 2893 N N . PHE A 1 356 ? 0.927 24.751 0.477 1.00 91.38 356 PHE A N 1
ATOM 2894 C CA . PHE A 1 356 ? 0.576 23.471 -0.135 1.00 91.38 356 PHE A CA 1
ATOM 2895 C C . PHE A 1 356 ? -0.935 23.237 -0.149 1.00 91.38 356 PHE A C 1
ATOM 2897 O O . PHE A 1 356 ? -1.573 23.313 0.906 1.00 91.38 356 PHE A O 1
ATOM 2904 N N . SER A 1 357 ? -1.456 22.844 -1.312 1.00 89.88 357 SER A N 1
ATOM 2905 C CA . SER A 1 357 ? -2.821 22.325 -1.488 1.00 89.88 357 SER A CA 1
ATOM 2906 C C . SER A 1 357 ? -2.987 20.928 -0.881 1.00 89.88 357 SER A C 1
ATOM 2908 O O . SER A 1 357 ? -4.022 20.611 -0.303 1.00 89.88 357 SER A O 1
ATOM 2910 N N . VAL A 1 358 ? -1.935 20.100 -0.943 1.00 91.06 358 VAL A N 1
ATOM 2911 C CA . VAL A 1 358 ? -1.879 18.774 -0.304 1.00 91.06 358 VAL A CA 1
ATOM 2912 C C . VAL A 1 358 ? -0.725 18.741 0.707 1.00 91.06 358 VAL A C 1
ATOM 2914 O O . VAL A 1 358 ? 0.362 18.238 0.400 1.00 91.06 358 VAL A O 1
ATOM 2917 N N . PRO A 1 359 ? -0.927 19.246 1.941 1.00 89.62 359 PRO A N 1
ATOM 2918 C CA . PRO A 1 359 ? 0.158 19.401 2.914 1.00 89.62 359 PRO A CA 1
ATOM 2919 C C . PRO A 1 359 ? 0.814 18.083 3.336 1.00 89.62 359 PRO A C 1
ATOM 2921 O O . PRO A 1 359 ? 1.948 18.069 3.796 1.00 89.62 359 PRO A O 1
ATOM 2924 N N . SER A 1 360 ? 0.127 16.948 3.189 1.00 90.62 360 SER A N 1
ATOM 2925 C CA . SER A 1 360 ? 0.667 15.636 3.559 1.00 90.62 360 SER A CA 1
ATOM 2926 C C . SER A 1 360 ? 1.663 15.068 2.544 1.00 90.62 360 SER A C 1
ATOM 2928 O O . SER A 1 360 ? 2.467 14.208 2.916 1.00 90.62 360 SER A O 1
ATOM 2930 N N . PHE A 1 361 ? 1.632 15.516 1.282 1.00 94.12 361 PHE A N 1
ATOM 2931 C CA . PHE A 1 361 ? 2.409 14.896 0.207 1.00 94.12 361 PHE A CA 1
ATOM 2932 C C . PHE A 1 361 ? 3.911 15.099 0.409 1.00 94.12 361 PHE A C 1
ATOM 2934 O O . PHE A 1 361 ? 4.665 14.130 0.371 1.00 94.12 361 PHE A O 1
ATOM 2941 N N . GLY A 1 362 ? 4.333 16.334 0.692 1.00 94.19 362 GLY A N 1
ATOM 2942 C CA . GLY A 1 362 ? 5.740 16.685 0.877 1.00 94.19 362 GLY A CA 1
ATOM 2943 C C . GLY A 1 362 ? 6.434 15.892 1.992 1.00 94.19 362 GLY A C 1
ATOM 2944 O O . GLY A 1 362 ? 7.376 15.156 1.694 1.00 94.19 362 GLY A O 1
ATOM 2945 N N . PRO A 1 363 ? 5.954 15.950 3.249 1.00 94.25 363 PRO A N 1
ATOM 2946 C CA . PRO A 1 363 ? 6.532 15.168 4.345 1.00 94.25 363 PRO A CA 1
ATOM 2947 C C . PRO A 1 363 ? 6.532 13.654 4.083 1.00 94.25 363 PRO A C 1
ATOM 2949 O O . PRO A 1 363 ? 7.464 12.944 4.471 1.00 94.25 363 PRO A O 1
ATOM 2952 N N . SER A 1 364 ? 5.508 13.149 3.383 1.00 95.06 364 SER A N 1
ATOM 2953 C CA . S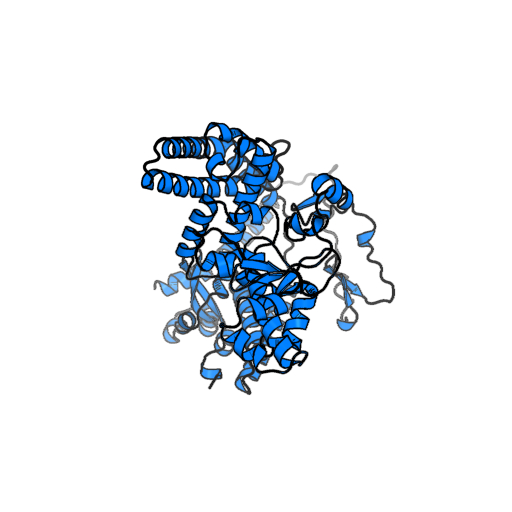ER A 1 364 ? 5.460 11.744 2.962 1.00 95.06 364 SER A CA 1
ATOM 2954 C C . SER A 1 364 ? 6.557 11.424 1.944 1.00 95.06 364 SER A C 1
ATOM 2956 O O . SER A 1 364 ? 7.226 10.407 2.097 1.00 95.06 364 SER A O 1
ATOM 2958 N N . SER A 1 365 ? 6.795 12.295 0.954 1.00 97.06 365 SER A N 1
ATOM 2959 C CA . SER A 1 365 ? 7.900 12.150 -0.004 1.00 97.06 365 SER A CA 1
ATOM 2960 C C . SER A 1 365 ? 9.247 12.113 0.708 1.00 97.06 365 SER A C 1
ATOM 2962 O O . SER A 1 365 ? 10.020 11.195 0.477 1.00 97.06 365 SER A O 1
ATOM 2964 N N . VAL A 1 366 ? 9.503 13.047 1.626 1.00 96.81 366 VAL A N 1
ATOM 2965 C CA . VAL A 1 366 ? 10.760 13.096 2.393 1.00 96.81 366 VAL A CA 1
ATOM 2966 C C . VAL A 1 366 ? 10.985 11.788 3.154 1.00 96.81 366 VAL A C 1
ATOM 2968 O O . VAL A 1 366 ? 12.044 11.176 3.055 1.00 96.81 366 VAL A O 1
ATOM 2971 N N . THR A 1 367 ? 9.959 11.309 3.861 1.00 96.31 367 THR A N 1
ATOM 2972 C CA . THR A 1 367 ? 10.045 10.061 4.632 1.00 96.31 367 THR A CA 1
ATOM 2973 C C . THR A 1 367 ? 10.292 8.849 3.731 1.00 96.31 367 THR A C 1
ATOM 2975 O O . THR A 1 367 ? 11.113 7.993 4.052 1.00 96.31 367 THR A O 1
ATOM 2978 N N . LEU A 1 368 ? 9.574 8.754 2.608 1.00 97.50 368 LEU A N 1
ATOM 2979 C CA . LEU A 1 368 ? 9.680 7.614 1.699 1.00 97.50 368 LEU A CA 1
ATOM 2980 C C . LEU A 1 368 ? 11.018 7.586 0.971 1.00 97.50 368 LEU A C 1
ATOM 2982 O O . LEU A 1 368 ? 11.635 6.531 0.911 1.00 97.50 368 LEU A O 1
ATOM 2986 N N . PHE A 1 369 ? 11.485 8.724 0.464 1.00 98.00 369 PHE A N 1
ATOM 2987 C CA . PHE A 1 369 ? 12.761 8.795 -0.242 1.00 98.00 369 PHE A CA 1
ATOM 2988 C C . PHE A 1 369 ? 13.957 8.640 0.698 1.00 98.00 369 PHE A C 1
ATOM 2990 O O . PHE A 1 369 ? 14.958 8.073 0.279 1.00 98.00 369 PHE A O 1
ATOM 2997 N N . SER A 1 370 ? 13.833 9.009 1.981 1.00 97.94 370 SER A N 1
ATOM 2998 C CA . SER A 1 370 ? 14.829 8.610 2.982 1.00 97.94 370 SER A CA 1
ATOM 2999 C C . SER A 1 370 ? 14.911 7.088 3.097 1.00 97.94 370 SER A C 1
ATOM 3001 O O . SER A 1 370 ? 15.993 6.530 2.985 1.00 97.94 370 SER A O 1
ATOM 3003 N N . GLN A 1 371 ? 13.767 6.409 3.246 1.00 98.00 371 GLN A N 1
ATOM 3004 C CA . GLN A 1 371 ? 13.737 4.946 3.355 1.00 98.00 371 GLN A CA 1
ATOM 3005 C C . GLN A 1 371 ? 14.224 4.250 2.079 1.00 98.00 371 GLN A C 1
ATOM 3007 O O . GLN A 1 371 ? 14.864 3.210 2.166 1.00 98.00 371 GLN A O 1
ATOM 3012 N N . LEU A 1 372 ? 13.913 4.790 0.895 1.00 98.00 372 LEU A N 1
ATOM 3013 C CA . LEU A 1 372 ? 14.431 4.254 -0.365 1.00 98.00 372 LEU A CA 1
ATOM 3014 C C . LEU A 1 372 ? 15.941 4.443 -0.480 1.00 98.00 372 LEU A C 1
ATOM 3016 O O . LEU A 1 372 ? 16.611 3.534 -0.957 1.00 98.00 372 LEU A O 1
ATOM 3020 N N . GLY A 1 373 ? 16.465 5.587 -0.037 1.00 98.12 373 GLY A N 1
ATOM 3021 C CA . GLY A 1 373 ? 17.902 5.829 -0.017 1.00 98.12 373 GLY A CA 1
ATOM 3022 C C . GLY A 1 373 ? 18.621 4.842 0.892 1.00 98.12 373 GLY A C 1
ATOM 3023 O O . GLY A 1 373 ? 19.597 4.255 0.453 1.00 98.12 373 GLY A O 1
ATOM 3024 N N . ASP A 1 374 ? 18.087 4.556 2.084 1.00 98.06 374 ASP A N 1
ATOM 3025 C CA . ASP A 1 374 ? 18.671 3.552 2.986 1.00 98.06 374 ASP A CA 1
ATOM 3026 C C . ASP A 1 374 ? 18.726 2.152 2.321 1.00 98.06 374 ASP A C 1
ATOM 3028 O O . ASP A 1 374 ? 19.701 1.408 2.465 1.00 98.06 374 ASP A O 1
ATOM 3032 N N . VAL A 1 375 ? 17.693 1.785 1.544 1.00 98.00 375 VAL A N 1
ATOM 3033 C CA . VAL A 1 375 ? 17.685 0.536 0.755 1.00 98.00 375 VAL A CA 1
ATOM 3034 C C . VAL A 1 375 ? 18.732 0.572 -0.355 1.00 98.00 375 VAL A C 1
ATOM 3036 O O . VAL A 1 375 ? 19.459 -0.405 -0.527 1.00 98.00 375 VAL A O 1
ATOM 3039 N N . LEU A 1 376 ? 18.815 1.673 -1.102 1.00 98.19 376 LEU A N 1
ATOM 3040 C CA . LEU A 1 376 ? 19.749 1.814 -2.215 1.00 98.19 376 LEU A CA 1
ATOM 3041 C C . LEU A 1 376 ? 21.207 1.826 -1.741 1.00 98.19 376 LEU A C 1
ATOM 3043 O O . LEU A 1 376 ? 22.037 1.153 -2.339 1.00 98.19 376 LEU A O 1
ATOM 3047 N N . GLU A 1 377 ? 21.499 2.529 -0.648 1.00 98.12 377 GLU A N 1
ATOM 3048 C CA . GLU A 1 377 ? 22.806 2.543 0.012 1.00 98.12 377 GLU A CA 1
ATOM 3049 C C . GLU A 1 377 ? 23.206 1.128 0.441 1.00 98.12 377 GLU A C 1
ATOM 3051 O O . GLU A 1 377 ? 24.293 0.660 0.110 1.00 98.12 377 GLU A O 1
ATOM 3056 N N . THR A 1 378 ? 22.292 0.393 1.085 1.00 97.56 378 THR A N 1
ATOM 3057 C CA . THR A 1 378 ? 22.528 -1.007 1.469 1.00 97.56 378 THR A CA 1
ATOM 3058 C C . THR A 1 378 ? 22.869 -1.882 0.256 1.00 97.56 378 THR A C 1
ATOM 3060 O O . THR A 1 378 ? 23.760 -2.728 0.325 1.00 97.56 378 THR A O 1
ATOM 3063 N N . GLU A 1 379 ? 22.164 -1.708 -0.864 1.00 96.00 379 GLU A N 1
ATOM 3064 C CA . GLU A 1 379 ? 22.432 -2.450 -2.100 1.00 96.00 379 GLU A CA 1
ATOM 3065 C C . GLU A 1 379 ? 23.758 -2.043 -2.761 1.00 96.00 379 GLU A C 1
ATOM 3067 O O . GLU A 1 379 ? 24.481 -2.915 -3.245 1.00 96.00 379 GLU A O 1
ATOM 3072 N N . ALA A 1 380 ? 24.113 -0.756 -2.737 1.00 97.50 380 ALA A N 1
ATOM 3073 C CA . ALA A 1 380 ? 25.392 -0.251 -3.234 1.00 97.50 380 ALA A CA 1
ATOM 3074 C C . ALA A 1 380 ? 26.571 -0.838 -2.440 1.00 97.50 380 ALA A C 1
ATOM 3076 O O . ALA A 1 380 ? 27.500 -1.382 -3.040 1.00 97.50 380 ALA A O 1
ATOM 3077 N N . ILE A 1 381 ? 26.476 -0.854 -1.104 1.00 97.56 381 ILE A N 1
ATOM 3078 C CA . ILE A 1 381 ? 27.482 -1.449 -0.209 1.00 97.56 381 ILE A CA 1
ATOM 3079 C C . ILE A 1 381 ? 27.672 -2.939 -0.518 1.00 97.56 381 ILE A C 1
ATOM 3081 O O . ILE A 1 381 ? 28.801 -3.402 -0.687 1.00 97.56 381 ILE A O 1
ATOM 3085 N N . LYS A 1 382 ? 26.578 -3.704 -0.657 1.00 96.81 382 LYS A N 1
ATOM 3086 C CA . LYS A 1 382 ? 26.653 -5.136 -1.010 1.00 96.81 382 LYS A CA 1
ATOM 3087 C C . LYS A 1 382 ? 27.355 -5.374 -2.348 1.00 96.81 382 LYS A C 1
ATOM 3089 O O . LYS A 1 382 ? 28.072 -6.362 -2.488 1.00 96.81 382 LYS A O 1
ATOM 3094 N N . ARG A 1 383 ? 27.143 -4.488 -3.325 1.00 96.62 383 ARG A N 1
ATOM 3095 C CA . ARG A 1 383 ? 27.759 -4.556 -4.662 1.00 96.62 383 ARG A CA 1
ATOM 3096 C C . ARG A 1 383 ? 29.157 -3.940 -4.718 1.00 96.62 383 ARG A C 1
ATOM 3098 O O . ARG A 1 383 ? 29.805 -4.059 -5.752 1.00 96.62 383 ARG A O 1
ATOM 3105 N N . LYS A 1 384 ? 29.626 -3.324 -3.625 1.00 96.81 384 LYS A N 1
ATOM 3106 C CA . LYS A 1 384 ? 30.866 -2.534 -3.562 1.00 96.81 384 LYS A CA 1
ATOM 3107 C C . LYS A 1 384 ? 30.888 -1.379 -4.578 1.00 96.81 384 LYS A C 1
ATOM 3109 O O . LYS A 1 384 ? 31.946 -1.027 -5.095 1.00 96.81 384 LYS A O 1
ATOM 3114 N N . ASP A 1 385 ? 29.725 -0.794 -4.865 1.00 97.81 385 ASP A N 1
ATOM 3115 C CA . ASP A 1 385 ? 29.590 0.375 -5.740 1.00 97.81 385 ASP A CA 1
ATOM 3116 C C . ASP A 1 385 ? 29.763 1.667 -4.929 1.00 97.81 385 ASP A C 1
ATOM 3118 O O . ASP A 1 385 ? 28.806 2.250 -4.416 1.00 97.81 385 ASP A O 1
ATOM 3122 N N . ILE A 1 386 ? 31.019 2.095 -4.806 1.00 97.44 386 ILE A N 1
ATOM 3123 C CA . ILE A 1 386 ? 31.422 3.245 -3.985 1.00 97.44 386 ILE A CA 1
ATOM 3124 C C . ILE A 1 386 ? 30.831 4.556 -4.527 1.00 97.44 386 ILE A C 1
ATOM 3126 O O . ILE A 1 386 ? 30.493 5.453 -3.755 1.00 97.44 386 ILE A O 1
ATOM 3130 N N . VAL A 1 387 ? 30.700 4.689 -5.851 1.00 97.75 387 VAL A N 1
ATOM 3131 C CA . VAL A 1 387 ? 30.194 5.922 -6.474 1.00 97.75 387 VAL A CA 1
ATOM 3132 C C . VAL A 1 387 ? 28.712 6.087 -6.161 1.00 97.75 387 VAL A C 1
ATOM 3134 O O . VAL A 1 387 ? 28.285 7.155 -5.714 1.00 97.75 387 VAL A O 1
ATOM 3137 N N . LEU A 1 388 ? 27.933 5.020 -6.348 1.00 97.56 388 LEU A N 1
ATOM 3138 C CA . LEU A 1 388 ? 26.515 5.028 -6.019 1.00 97.56 388 LEU A CA 1
ATOM 3139 C C . LEU A 1 388 ? 26.292 5.256 -4.521 1.00 97.56 388 LEU A C 1
ATOM 3141 O O . LEU A 1 388 ? 25.469 6.094 -4.157 1.00 97.56 388 LEU A O 1
ATOM 3145 N N . GLU A 1 389 ? 27.051 4.570 -3.663 1.00 97.81 389 GLU A N 1
ATOM 3146 C CA . GLU A 1 389 ? 26.996 4.747 -2.208 1.00 97.81 389 GLU A CA 1
ATOM 3147 C C . GLU A 1 389 ? 27.183 6.222 -1.812 1.00 97.81 389 GLU A C 1
ATOM 3149 O O . GLU A 1 389 ? 26.329 6.804 -1.137 1.00 97.81 389 GLU A O 1
ATOM 3154 N N . GLN A 1 390 ? 28.253 6.863 -2.295 1.00 98.06 390 GLN A N 1
ATOM 3155 C CA . GLN A 1 390 ? 28.548 8.263 -1.984 1.00 98.06 390 GLN A CA 1
ATOM 3156 C C . GLN A 1 390 ? 27.464 9.220 -2.487 1.00 98.06 390 GLN A C 1
ATOM 3158 O O . GLN A 1 390 ? 27.110 10.177 -1.789 1.00 98.06 390 GLN A O 1
ATOM 3163 N N . ASN A 1 391 ? 26.925 8.985 -3.685 1.00 98.25 391 ASN A N 1
ATOM 3164 C CA . ASN A 1 391 ? 25.850 9.804 -4.241 1.00 98.25 391 ASN A CA 1
ATOM 3165 C C . ASN A 1 391 ? 24.587 9.724 -3.379 1.00 98.25 391 ASN A C 1
ATOM 3167 O O . ASN A 1 391 ? 24.041 10.762 -2.997 1.00 98.25 391 ASN A O 1
ATOM 3171 N N . VAL A 1 392 ? 24.186 8.515 -2.979 1.00 98.25 392 VAL A N 1
ATOM 3172 C CA . VAL A 1 392 ? 23.025 8.298 -2.107 1.00 98.25 392 VAL A CA 1
ATOM 3173 C C . VAL A 1 392 ? 23.226 8.963 -0.748 1.00 98.25 392 VAL A C 1
ATOM 3175 O O . VAL A 1 392 ? 22.347 9.696 -0.295 1.00 98.25 392 VAL A O 1
ATOM 3178 N N . GLN A 1 393 ? 24.392 8.792 -0.119 1.00 98.31 393 GLN A N 1
ATOM 3179 C CA . GLN A 1 393 ? 24.718 9.429 1.164 1.00 98.31 393 GLN A CA 1
ATOM 3180 C C . GLN A 1 393 ? 24.635 10.957 1.085 1.00 98.31 393 GLN A C 1
ATOM 3182 O O . GLN A 1 393 ? 24.060 11.609 1.964 1.00 98.31 393 GLN A O 1
ATOM 3187 N N . ARG A 1 394 ? 25.173 11.549 0.012 1.00 98.38 394 ARG A N 1
ATOM 3188 C CA . ARG A 1 394 ? 25.110 12.998 -0.230 1.00 98.38 394 ARG A CA 1
ATOM 3189 C C . ARG A 1 394 ? 23.673 13.466 -0.454 1.00 98.38 394 ARG A C 1
ATOM 3191 O O . ARG A 1 394 ? 23.266 14.448 0.166 1.00 98.38 394 ARG A O 1
ATOM 3198 N N . PHE A 1 395 ? 22.886 12.751 -1.257 1.00 98.44 395 PHE A N 1
ATOM 3199 C CA . PHE A 1 395 ? 21.471 13.059 -1.468 1.00 98.44 395 PHE A CA 1
ATOM 3200 C C . PHE A 1 395 ? 20.670 12.974 -0.161 1.00 98.44 395 PHE A C 1
ATOM 3202 O O . PHE A 1 395 ? 19.908 13.883 0.167 1.00 98.44 395 PHE A O 1
ATOM 3209 N N . LEU A 1 396 ? 20.876 11.925 0.642 1.00 98.19 396 LEU A N 1
ATOM 3210 C CA . LEU A 1 396 ? 20.231 11.767 1.947 1.00 98.19 396 LEU A CA 1
ATOM 3211 C C . LEU A 1 396 ? 20.632 12.873 2.927 1.00 98.19 396 LEU A C 1
ATOM 3213 O O . LEU A 1 396 ? 19.789 13.351 3.689 1.00 98.19 396 LEU A O 1
ATOM 3217 N N . LYS A 1 397 ? 21.891 13.325 2.893 1.00 97.94 397 LYS A N 1
ATOM 3218 C CA . LYS A 1 397 ? 22.343 14.481 3.675 1.00 97.94 397 LYS A CA 1
ATOM 3219 C C . LYS A 1 397 ? 21.586 15.746 3.272 1.00 97.94 397 LYS A C 1
ATOM 3221 O O . LYS A 1 397 ? 21.044 16.404 4.157 1.00 97.94 397 LYS A O 1
ATOM 3226 N N . LEU A 1 398 ? 21.488 16.044 1.972 1.00 97.50 398 LEU A N 1
ATOM 3227 C CA . LEU A 1 398 ? 20.706 17.177 1.457 1.00 97.50 398 LEU A CA 1
ATOM 3228 C C . LEU A 1 398 ? 19.238 17.081 1.883 1.00 97.50 398 LEU A C 1
ATOM 3230 O O . LEU A 1 398 ? 18.671 18.053 2.384 1.00 97.50 398 LEU A O 1
ATOM 3234 N N . LEU A 1 399 ? 18.638 15.895 1.765 1.00 96.69 399 LEU A N 1
ATOM 3235 C CA . LEU A 1 399 ? 17.257 15.652 2.167 1.00 96.69 399 LEU A CA 1
ATOM 3236 C C . LEU A 1 399 ? 17.048 15.939 3.659 1.00 96.69 399 LEU A C 1
ATOM 3238 O O . LEU A 1 399 ? 16.083 16.608 4.023 1.00 96.69 399 LEU A O 1
ATOM 3242 N N . ARG A 1 400 ? 17.953 15.490 4.535 1.00 94.88 400 ARG A N 1
ATOM 3243 C CA . ARG A 1 400 ? 17.859 15.717 5.987 1.00 94.88 400 ARG A CA 1
ATOM 3244 C C . ARG A 1 400 ? 18.037 17.191 6.364 1.00 94.88 400 ARG A C 1
ATOM 3246 O O . ARG A 1 400 ? 17.304 17.674 7.222 1.00 94.88 400 ARG A O 1
ATOM 3253 N N . THR A 1 401 ? 18.968 17.908 5.733 1.00 94.31 401 THR A N 1
ATOM 3254 C CA . THR A 1 401 ? 19.288 19.298 6.107 1.00 94.31 401 THR A CA 1
ATOM 3255 C C . THR A 1 401 ? 18.316 20.325 5.530 1.00 94.31 401 THR A C 1
ATOM 3257 O O . THR A 1 401 ? 18.036 21.326 6.186 1.00 94.31 401 THR A O 1
ATOM 3260 N N . THR A 1 402 ? 17.763 20.090 4.338 1.00 93.06 402 THR A N 1
ATOM 3261 C CA . THR A 1 402 ? 16.952 21.096 3.622 1.00 93.06 402 THR A CA 1
ATOM 3262 C C . THR A 1 402 ? 15.448 20.818 3.643 1.00 93.06 402 THR A C 1
ATOM 3264 O O . THR A 1 402 ? 14.646 21.748 3.556 1.00 93.06 402 THR A O 1
ATOM 3267 N N . SER A 1 403 ? 15.011 19.563 3.811 1.00 90.50 403 SER A N 1
ATOM 3268 C CA . SER A 1 403 ? 13.574 19.240 3.745 1.00 90.50 403 SER A CA 1
ATOM 3269 C C . SER A 1 403 ? 12.748 19.925 4.832 1.00 90.50 403 SER A C 1
ATOM 3271 O O . SER A 1 403 ? 11.567 20.212 4.623 1.00 90.50 403 SER A O 1
ATOM 3273 N N . ASN A 1 404 ? 13.344 20.216 5.993 1.00 90.06 404 ASN A N 1
ATOM 3274 C CA . ASN A 1 404 ? 12.617 20.861 7.076 1.00 90.06 404 ASN A CA 1
ATOM 3275 C C . ASN A 1 404 ? 12.185 22.290 6.713 1.00 90.06 404 ASN A C 1
ATOM 3277 O O . ASN A 1 404 ? 11.034 22.657 6.953 1.00 90.06 404 ASN A O 1
ATOM 3281 N N . SER A 1 405 ? 13.082 23.068 6.101 1.00 89.81 405 SER A N 1
ATOM 3282 C CA . SER A 1 405 ? 12.810 24.447 5.684 1.00 89.81 405 SER A CA 1
ATOM 3283 C C . SER A 1 405 ? 11.951 24.511 4.422 1.00 89.81 405 SER A C 1
ATOM 3285 O O . SER A 1 405 ? 11.012 25.301 4.373 1.00 89.81 405 SER A O 1
ATOM 3287 N N . LEU A 1 406 ? 12.222 23.656 3.431 1.00 90.69 406 LEU A N 1
ATOM 3288 C CA . LEU A 1 406 ? 11.566 23.714 2.119 1.00 90.69 406 LEU A CA 1
ATOM 3289 C C . LEU A 1 406 ? 10.201 23.017 2.067 1.00 90.69 406 LEU A C 1
ATOM 3291 O O . LEU A 1 406 ? 9.404 23.278 1.162 1.00 90.69 406 LEU A O 1
ATOM 3295 N N . ILE A 1 407 ? 9.943 22.080 2.985 1.00 92.81 407 ILE A N 1
ATOM 3296 C CA . ILE A 1 407 ? 8.761 21.213 2.934 1.00 92.81 407 ILE A CA 1
ATOM 3297 C C . ILE A 1 407 ? 8.084 21.114 4.304 1.00 92.81 407 ILE A C 1
ATOM 3299 O O . ILE A 1 407 ? 6.936 21.540 4.448 1.00 92.81 407 ILE A O 1
ATOM 3303 N N . ASN A 1 408 ? 8.750 20.539 5.310 1.00 91.62 408 ASN A N 1
ATOM 3304 C CA . ASN A 1 408 ? 8.052 20.042 6.503 1.00 91.62 408 ASN A CA 1
ATOM 3305 C C . ASN A 1 408 ? 7.433 21.162 7.344 1.00 91.62 408 ASN A C 1
ATOM 3307 O O . ASN A 1 408 ? 6.267 21.052 7.723 1.00 91.62 408 ASN A O 1
ATOM 3311 N N . LYS A 1 409 ? 8.166 22.252 7.607 1.00 91.31 409 LYS A N 1
ATOM 3312 C CA . LYS A 1 409 ? 7.666 23.363 8.431 1.00 91.31 409 LYS A CA 1
ATOM 3313 C C . LYS A 1 409 ? 6.418 24.002 7.818 1.00 91.31 409 LYS A C 1
ATOM 3315 O O . LYS A 1 409 ? 5.422 24.204 8.512 1.00 91.31 409 LYS A O 1
ATOM 3320 N N . VAL A 1 410 ? 6.446 24.250 6.508 1.00 91.62 410 VAL A N 1
ATOM 3321 C CA . VAL A 1 410 ? 5.326 24.854 5.772 1.00 91.62 410 VAL A CA 1
ATOM 3322 C C . VAL A 1 410 ? 4.131 23.898 5.700 1.00 91.62 410 VAL A C 1
ATOM 3324 O O . VAL A 1 410 ? 2.996 24.288 5.965 1.00 91.62 410 VAL A O 1
ATOM 3327 N N . ALA A 1 411 ? 4.376 22.614 5.434 1.00 91.75 411 ALA A N 1
ATOM 3328 C CA . ALA A 1 411 ? 3.340 21.585 5.430 1.00 91.75 411 ALA A CA 1
ATOM 3329 C C . ALA A 1 411 ? 2.627 21.438 6.788 1.00 91.75 411 ALA A C 1
ATOM 3331 O O . ALA A 1 411 ? 1.400 21.317 6.836 1.00 91.75 411 ALA A O 1
ATOM 3332 N N . ILE A 1 412 ? 3.375 21.465 7.896 1.00 90.62 412 ILE A N 1
ATOM 3333 C CA . ILE A 1 412 ? 2.819 21.388 9.256 1.00 90.62 412 ILE A CA 1
ATOM 3334 C C . ILE A 1 412 ? 1.968 22.623 9.561 1.00 90.62 412 ILE A C 1
ATOM 3336 O O . ILE A 1 412 ? 0.856 22.476 10.074 1.00 90.62 412 ILE A O 1
ATOM 3340 N N . ALA A 1 413 ? 2.453 23.819 9.215 1.00 90.75 413 ALA A N 1
ATOM 3341 C CA . ALA A 1 413 ? 1.706 25.061 9.399 1.00 90.75 413 ALA A CA 1
ATOM 3342 C C . ALA A 1 413 ? 0.376 25.034 8.628 1.00 90.75 413 ALA A C 1
ATOM 3344 O O . ALA A 1 413 ? -0.681 25.234 9.227 1.00 90.75 413 ALA A O 1
ATOM 3345 N N . ASN A 1 414 ? 0.406 24.664 7.343 1.00 89.88 414 ASN A N 1
ATOM 3346 C CA . ASN A 1 414 ? -0.794 24.524 6.516 1.00 89.88 414 ASN A CA 1
ATOM 3347 C C . ASN A 1 414 ? -1.785 23.508 7.082 1.00 89.88 414 ASN A C 1
ATOM 3349 O O . ASN A 1 414 ? -2.976 23.789 7.188 1.00 89.88 414 ASN A O 1
ATOM 3353 N N . ARG A 1 415 ? -1.305 22.322 7.474 1.00 88.62 415 ARG A N 1
ATOM 3354 C CA . ARG A 1 415 ? -2.164 21.284 8.056 1.00 88.62 415 ARG A CA 1
ATOM 3355 C C . ARG A 1 415 ? -2.825 21.761 9.347 1.00 88.62 415 ARG A C 1
ATOM 3357 O O . ARG A 1 415 ? -4.007 21.507 9.553 1.00 88.62 415 ARG A O 1
ATOM 3364 N N . THR A 1 416 ? -2.065 22.442 10.198 1.00 88.38 416 THR A N 1
ATOM 3365 C CA . THR A 1 416 ? -2.566 22.992 11.461 1.00 88.38 416 THR A CA 1
ATOM 3366 C C . THR A 1 416 ? -3.614 24.072 11.200 1.00 88.38 416 THR A C 1
ATOM 3368 O O . THR A 1 416 ? -4.641 24.092 11.870 1.00 88.38 416 THR A O 1
ATOM 3371 N N . GLN A 1 417 ? -3.405 24.929 10.196 1.00 88.00 417 GLN A N 1
ATOM 3372 C CA . GLN A 1 417 ? -4.391 25.927 9.788 1.00 88.00 417 GLN A CA 1
ATOM 3373 C C . GLN A 1 417 ? -5.696 25.271 9.320 1.00 88.00 417 GLN A C 1
ATOM 3375 O O . GLN A 1 417 ? -6.750 25.622 9.835 1.00 88.00 417 GLN A O 1
ATOM 3380 N N . ILE A 1 418 ? -5.621 24.270 8.433 1.00 85.94 418 ILE A N 1
ATOM 3381 C CA . ILE A 1 418 ? -6.798 23.522 7.955 1.00 85.94 418 ILE A CA 1
ATOM 3382 C C . ILE A 1 418 ? -7.564 22.895 9.125 1.00 85.94 418 ILE A C 1
ATOM 3384 O O . ILE A 1 418 ? -8.787 22.967 9.173 1.00 85.94 418 ILE A O 1
ATOM 3388 N N . GLN A 1 419 ? -6.855 22.307 10.092 1.00 85.75 419 GLN A N 1
ATOM 3389 C CA . GLN A 1 419 ? -7.480 21.707 11.275 1.00 85.75 419 GLN A CA 1
ATOM 3390 C C . GLN A 1 419 ? -8.184 22.739 12.160 1.00 85.75 419 GLN A C 1
ATOM 3392 O O . GLN A 1 419 ? -9.230 22.431 12.720 1.00 85.75 419 GLN A O 1
ATOM 3397 N N . ARG A 1 420 ? -7.636 23.954 12.282 1.00 85.81 420 ARG A N 1
ATOM 3398 C CA . ARG A 1 420 ? -8.258 25.042 13.053 1.00 85.81 420 ARG A CA 1
ATOM 3399 C C . ARG A 1 420 ? -9.493 25.618 12.363 1.00 85.81 420 ARG A C 1
ATOM 3401 O O . ARG A 1 420 ? -10.400 26.066 13.050 1.00 85.81 420 ARG A O 1
ATOM 3408 N N . THR A 1 421 ? -9.530 25.627 11.030 1.00 88.00 421 THR A N 1
ATOM 3409 C CA . THR A 1 421 ? -10.644 26.206 10.258 1.00 88.00 421 THR A CA 1
ATOM 3410 C C . THR A 1 421 ? -11.733 25.196 9.904 1.00 88.00 421 THR A C 1
ATOM 3412 O O . THR A 1 421 ? -12.799 25.586 9.433 1.00 88.00 421 THR A O 1
ATOM 3415 N N . GLN A 1 422 ? -11.485 23.898 10.092 1.00 86.31 422 GLN A N 1
ATOM 3416 C CA . GLN A 1 422 ? -12.460 22.855 9.799 1.00 86.31 422 GLN A CA 1
ATOM 3417 C C . GLN A 1 422 ? -13.640 22.931 10.779 1.00 86.31 422 GLN A C 1
ATOM 3419 O O . GLN A 1 422 ? -13.503 22.621 11.961 1.00 86.31 422 GLN A O 1
ATOM 3424 N N . LYS A 1 423 ? -14.825 23.290 10.274 1.00 85.56 423 LYS A N 1
ATOM 3425 C CA . LYS A 1 423 ? -16.077 23.179 11.031 1.00 85.56 423 LYS A CA 1
ATOM 3426 C C . LYS A 1 423 ? -16.457 21.702 11.147 1.00 85.56 423 LYS A C 1
ATOM 3428 O O . LYS A 1 423 ? -16.691 21.041 10.137 1.00 85.56 423 LYS A O 1
ATOM 3433 N N . VAL A 1 424 ? -16.498 21.179 12.370 1.00 82.94 424 VAL A N 1
ATOM 3434 C CA . VAL A 1 424 ? -16.955 19.812 12.655 1.00 82.94 424 VAL A CA 1
ATOM 3435 C C . VAL A 1 424 ? -18.378 19.895 13.192 1.00 82.94 424 VAL A C 1
ATOM 3437 O O . VAL A 1 424 ? -18.584 20.354 14.313 1.00 82.94 424 VAL A O 1
ATOM 3440 N N . MET A 1 425 ? -19.353 19.457 12.396 1.00 86.56 425 MET A N 1
ATOM 3441 C CA . MET A 1 425 ? -20.729 19.295 12.863 1.00 86.56 425 MET A CA 1
ATOM 3442 C C . MET A 1 425 ? -20.789 18.090 13.799 1.00 86.56 425 MET A C 1
ATOM 3444 O O . MET A 1 425 ? -20.445 16.973 13.405 1.00 86.56 425 MET A O 1
ATOM 3448 N N . LEU A 1 426 ? -21.183 18.325 15.047 1.00 85.38 426 LEU A N 1
ATOM 3449 C CA . LEU A 1 426 ? -21.403 17.255 16.011 1.00 85.38 426 LEU A CA 1
ATOM 3450 C C . LEU A 1 426 ? -22.829 16.709 15.852 1.00 85.38 426 LEU A C 1
ATOM 3452 O O . LEU A 1 426 ? -23.739 17.490 15.574 1.00 85.38 426 LEU A O 1
ATOM 3456 N N . PRO A 1 427 ? -23.038 15.391 16.021 1.00 87.81 427 PRO A N 1
ATOM 3457 C CA . PRO A 1 427 ? -24.381 14.823 16.023 1.00 87.81 427 PRO A CA 1
ATOM 3458 C C . PRO A 1 427 ? -25.180 15.354 17.217 1.00 87.81 427 PRO A C 1
ATOM 3460 O O . PRO A 1 427 ? -24.615 15.596 18.290 1.00 87.81 427 PRO A O 1
ATOM 3463 N N . PHE A 1 428 ? -26.496 15.499 17.055 1.00 91.38 428 PHE A N 1
ATOM 3464 C CA . PHE A 1 428 ? -27.353 15.905 18.159 1.00 91.38 428 PHE A CA 1
ATOM 3465 C C . PHE A 1 428 ? -27.450 14.799 19.212 1.00 91.38 428 PHE A C 1
ATOM 3467 O O . PHE A 1 428 ? -27.395 13.604 18.916 1.00 91.38 428 PHE A O 1
ATOM 3474 N N . THR A 1 429 ? -27.666 15.189 20.468 1.00 90.12 429 THR A N 1
ATOM 3475 C CA . THR A 1 429 ? -27.813 14.234 21.574 1.00 90.12 429 THR A CA 1
ATOM 3476 C C . THR A 1 429 ? -28.961 13.249 21.336 1.00 90.12 429 THR A C 1
ATOM 3478 O O . THR A 1 429 ? -28.852 12.088 21.726 1.00 90.12 429 THR A O 1
ATOM 3481 N N . HIS A 1 430 ? -30.045 13.684 20.683 1.00 91.69 430 HIS A N 1
ATOM 3482 C CA . HIS A 1 430 ? -31.176 12.812 20.362 1.00 91.69 430 HIS A CA 1
ATOM 3483 C C . HIS A 1 430 ? -30.795 11.729 19.337 1.00 91.69 430 HIS A C 1
ATOM 3485 O O . HIS A 1 430 ? -31.102 10.564 19.571 1.00 91.69 430 HIS A O 1
ATOM 3491 N N . ASP A 1 431 ? -30.041 12.077 18.287 1.00 91.88 431 ASP A N 1
ATOM 3492 C CA . ASP A 1 431 ? -29.542 11.124 17.285 1.00 91.88 431 ASP A CA 1
ATOM 3493 C C . ASP A 1 431 ? -28.626 10.074 17.910 1.00 91.88 431 ASP A C 1
ATOM 3495 O O . ASP A 1 431 ? -28.721 8.883 17.612 1.00 91.88 431 ASP A O 1
ATOM 3499 N N . VAL A 1 432 ? -27.743 10.507 18.816 1.00 89.06 432 VAL A N 1
ATOM 3500 C CA . VAL A 1 432 ? -26.848 9.595 19.535 1.00 89.06 432 VAL A CA 1
ATOM 3501 C C . VAL A 1 432 ? -27.661 8.607 20.370 1.00 89.06 432 VAL A C 1
ATOM 3503 O O . VAL A 1 432 ? -27.398 7.407 20.304 1.00 89.06 432 VAL A O 1
ATOM 3506 N N . ARG A 1 433 ? -28.672 9.077 21.117 1.00 89.69 433 ARG A N 1
ATOM 3507 C CA . ARG A 1 433 ? -29.561 8.192 21.889 1.00 89.69 433 ARG A CA 1
ATOM 3508 C C . ARG A 1 433 ? -30.308 7.222 20.978 1.00 89.69 433 ARG A C 1
ATOM 3510 O O . ARG A 1 433 ? -30.274 6.025 21.237 1.00 89.69 433 ARG A O 1
ATOM 3517 N N . LEU A 1 434 ? -30.909 7.721 19.897 1.00 93.31 434 LEU A N 1
ATOM 3518 C CA . LEU A 1 434 ? -31.652 6.908 18.936 1.00 93.31 434 LEU A CA 1
ATOM 3519 C C . LEU A 1 434 ? -30.777 5.797 18.342 1.00 93.31 434 LEU A C 1
ATOM 3521 O O . LEU A 1 434 ? -31.201 4.643 18.284 1.00 93.31 434 LEU A O 1
ATOM 3525 N N . LEU A 1 435 ? -29.538 6.122 17.959 1.00 91.94 435 LEU A N 1
ATOM 3526 C CA . LEU A 1 435 ? -28.571 5.142 17.471 1.00 91.94 435 LEU A CA 1
ATOM 3527 C C . LEU A 1 435 ? -28.307 4.049 18.513 1.00 91.94 435 LEU A C 1
ATOM 3529 O O . LEU A 1 435 ? -28.363 2.868 18.173 1.00 91.94 435 LEU A O 1
ATOM 3533 N N . PHE A 1 436 ? -28.023 4.420 19.764 1.00 90.19 436 PHE A N 1
ATOM 3534 C CA . PHE A 1 436 ? -27.749 3.450 20.827 1.00 90.19 436 PHE A CA 1
ATOM 3535 C C . PHE A 1 436 ? -28.954 2.553 21.109 1.00 90.19 436 PHE A C 1
ATOM 3537 O O . PHE A 1 436 ? -28.801 1.333 21.093 1.00 90.19 436 PHE A O 1
ATOM 3544 N N . THR A 1 437 ? -30.148 3.127 21.266 1.00 92.25 437 THR A N 1
ATOM 3545 C CA . THR A 1 437 ? -31.382 2.363 21.487 1.00 92.25 437 THR A CA 1
ATOM 3546 C C . THR A 1 437 ? -31.621 1.367 20.353 1.00 92.25 437 THR A C 1
ATOM 3548 O O . THR A 1 437 ? -31.813 0.177 20.598 1.00 92.25 437 THR A O 1
ATOM 3551 N N . LYS A 1 438 ? -31.503 1.805 19.092 1.00 94.50 438 LYS A N 1
ATOM 3552 C CA . LYS A 1 438 ? -31.694 0.921 17.931 1.00 94.50 438 LYS A CA 1
ATOM 3553 C C . LYS A 1 438 ? -30.614 -0.152 17.808 1.00 94.50 438 LYS A C 1
ATOM 3555 O O . LYS A 1 438 ? -30.914 -1.260 17.357 1.00 94.50 438 LYS A O 1
ATOM 3560 N N . LEU A 1 439 ? -29.370 0.147 18.187 1.00 93.38 439 LEU A N 1
ATOM 3561 C CA . LEU A 1 439 ? -28.300 -0.850 18.242 1.00 93.38 439 LEU A CA 1
ATOM 3562 C C . LEU A 1 439 ? -28.616 -1.925 19.282 1.00 93.38 439 LEU A C 1
ATOM 3564 O O . LEU A 1 439 ? -28.524 -3.106 18.960 1.00 93.38 439 LEU A O 1
ATOM 3568 N N . GLU A 1 440 ? -29.009 -1.539 20.494 1.00 93.00 440 GLU A N 1
ATOM 3569 C CA . GLU A 1 440 ? -29.299 -2.477 21.582 1.00 93.00 440 GLU A CA 1
ATOM 3570 C C . GLU A 1 440 ? -30.517 -3.355 21.291 1.00 93.00 440 GLU A C 1
ATOM 3572 O O . GLU A 1 440 ? -30.419 -4.575 21.428 1.00 93.00 440 GLU A O 1
ATOM 3577 N N . GLU A 1 441 ? -31.609 -2.775 20.781 1.00 94.81 441 GLU A N 1
ATOM 3578 C CA . GLU A 1 441 ? -32.803 -3.512 20.341 1.00 94.81 441 GLU A CA 1
ATOM 3579 C C . GLU A 1 441 ? -32.452 -4.587 19.298 1.00 94.81 441 GLU A C 1
ATOM 3581 O O . GLU A 1 441 ? -32.819 -5.761 19.432 1.00 94.81 441 GLU A O 1
ATOM 3586 N N . LYS A 1 442 ? -31.703 -4.207 18.252 1.00 95.44 442 LYS A N 1
ATOM 3587 C CA . LYS A 1 442 ? -31.314 -5.139 17.184 1.00 95.44 442 LYS A CA 1
ATOM 3588 C C . LYS A 1 442 ? -30.317 -6.188 17.661 1.00 95.44 442 LYS A C 1
ATOM 3590 O O . LYS A 1 442 ? -30.440 -7.347 17.267 1.00 95.44 442 LYS A O 1
ATOM 3595 N N . ILE A 1 443 ? -29.346 -5.811 18.493 1.00 94.44 443 ILE A N 1
ATOM 3596 C CA . ILE A 1 443 ? -28.370 -6.744 19.071 1.00 94.44 443 ILE A CA 1
ATOM 3597 C C . ILE A 1 443 ? -29.095 -7.796 19.911 1.00 94.44 443 ILE A C 1
ATOM 3599 O O . ILE A 1 443 ? -28.889 -8.983 19.672 1.00 94.44 443 ILE A O 1
ATOM 3603 N N . ALA A 1 444 ? -29.993 -7.387 20.811 1.00 93.56 444 ALA A N 1
ATOM 3604 C CA . ALA A 1 444 ? -30.766 -8.305 21.644 1.00 93.56 444 ALA A CA 1
ATOM 3605 C C . ALA A 1 444 ? -31.625 -9.263 20.797 1.00 93.56 444 ALA A C 1
ATOM 3607 O O . ALA A 1 444 ? -31.600 -10.480 20.997 1.00 93.56 444 ALA A O 1
ATOM 3608 N N . SER A 1 445 ? -32.330 -8.734 19.790 1.00 94.25 445 SER A N 1
ATOM 3609 C CA . SER A 1 445 ? -33.149 -9.531 18.868 1.00 94.25 445 SER A CA 1
ATOM 3610 C C . SER A 1 445 ? -32.324 -10.570 18.095 1.00 94.25 445 SER A C 1
ATOM 3612 O O . SER A 1 445 ? -32.664 -11.757 18.064 1.00 94.25 445 SER A O 1
ATOM 3614 N N . LEU A 1 446 ? -31.190 -10.162 17.512 1.00 93.00 446 LEU A N 1
ATOM 3615 C CA . LEU A 1 446 ? -30.316 -11.062 16.756 1.00 93.00 446 LEU A CA 1
ATOM 3616 C C . LEU A 1 446 ? -29.596 -12.072 17.659 1.00 93.00 446 LEU A C 1
ATOM 3618 O O . LEU A 1 446 ? -29.420 -13.220 17.245 1.00 93.00 446 LEU A O 1
ATOM 3622 N N . ALA A 1 447 ? -29.220 -11.682 18.881 1.00 90.62 447 ALA A N 1
ATOM 3623 C CA . ALA A 1 447 ? -28.628 -12.570 19.879 1.00 90.62 447 ALA A CA 1
ATOM 3624 C C . ALA A 1 447 ? -29.610 -13.673 20.309 1.00 90.62 447 ALA A C 1
ATOM 3626 O O . ALA A 1 447 ? -29.230 -14.837 20.417 1.00 90.62 447 ALA A O 1
ATOM 3627 N N . ASN A 1 448 ? -30.894 -13.354 20.472 1.00 90.38 448 ASN A N 1
ATOM 3628 C CA . ASN A 1 448 ? -31.917 -14.369 20.733 1.00 90.38 448 ASN A CA 1
ATOM 3629 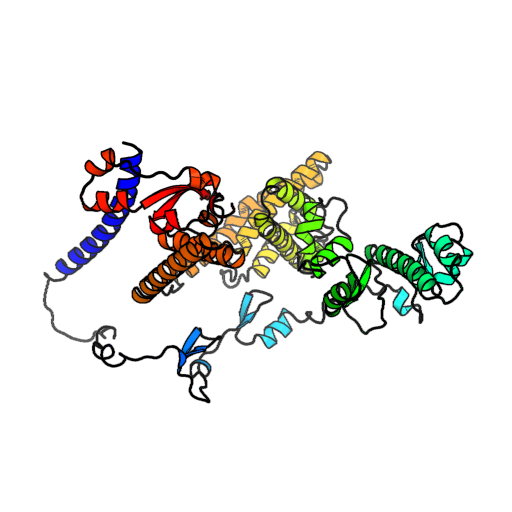C C . ASN A 1 448 ? -32.143 -15.267 19.510 1.00 90.38 448 ASN A C 1
ATOM 3631 O O . ASN A 1 448 ? -32.161 -16.493 19.624 1.00 90.38 448 ASN A O 1
ATOM 3635 N N . LYS A 1 449 ? -32.227 -14.676 18.312 1.00 90.88 449 LYS A N 1
ATOM 3636 C CA . LYS A 1 449 ? -32.414 -15.421 17.059 1.00 90.88 449 LYS A CA 1
ATOM 3637 C C . LYS A 1 449 ? -31.290 -16.426 16.798 1.00 90.88 449 LYS A C 1
ATOM 3639 O O . LYS A 1 449 ? -31.565 -17.550 16.385 1.00 90.88 449 LYS A O 1
ATOM 3644 N N . ILE A 1 450 ? -30.037 -16.040 17.041 1.00 88.50 450 ILE A N 1
ATOM 3645 C CA . ILE A 1 450 ? -28.887 -16.918 16.804 1.00 88.50 450 ILE A CA 1
ATOM 3646 C C . ILE A 1 450 ? -28.776 -18.041 17.841 1.00 88.50 450 ILE A C 1
ATOM 3648 O O . ILE A 1 450 ? -28.368 -19.137 17.466 1.00 88.50 450 ILE A O 1
ATOM 3652 N N . LYS A 1 451 ? -29.191 -17.800 19.097 1.00 85.50 451 LYS A N 1
ATOM 3653 C CA . LYS A 1 451 ? -29.292 -18.833 20.146 1.00 85.50 451 LYS A CA 1
ATOM 3654 C C . LYS A 1 451 ? -30.326 -19.909 19.790 1.00 85.50 451 LYS A C 1
ATOM 3656 O O . LYS A 1 451 ? -30.104 -21.073 20.094 1.00 85.50 451 LYS A O 1
ATOM 3661 N N . LEU A 1 452 ? -31.426 -19.533 19.127 1.00 88.50 452 LEU A N 1
ATOM 3662 C CA . LEU A 1 452 ? -32.452 -20.476 18.658 1.00 88.50 452 LEU A CA 1
ATOM 3663 C C . LEU A 1 452 ? -32.002 -21.271 17.427 1.00 88.50 452 LEU A C 1
ATOM 3665 O O . LEU A 1 452 ? -32.234 -22.474 17.339 1.00 88.50 452 LEU A O 1
ATOM 3669 N N . LYS A 1 453 ? -31.396 -20.595 16.444 1.00 87.62 453 LYS A N 1
ATOM 3670 C CA . LYS A 1 453 ? -30.900 -21.230 15.220 1.00 87.62 453 LYS A CA 1
ATOM 3671 C C . LYS A 1 453 ? -29.721 -20.463 14.644 1.00 87.62 453 LYS A C 1
ATOM 3673 O O . LYS A 1 453 ? -29.863 -19.332 14.167 1.00 87.62 453 LYS A O 1
ATOM 3678 N N . PHE A 1 454 ? -28.575 -21.130 14.567 1.00 88.06 454 PHE A N 1
ATOM 3679 C CA . PHE A 1 454 ? -27.406 -20.555 13.924 1.00 88.06 454 PHE A CA 1
ATOM 3680 C C . PHE A 1 454 ? -27.646 -20.345 12.422 1.00 88.06 454 PHE A C 1
ATOM 3682 O O . PHE A 1 454 ? -27.948 -21.277 11.673 1.00 88.06 454 PHE A O 1
ATOM 3689 N N . THR A 1 455 ? -27.448 -19.111 11.953 1.00 89.31 455 THR A N 1
ATOM 3690 C CA . THR A 1 455 ? -27.295 -18.820 10.525 1.00 89.31 455 THR A CA 1
ATOM 3691 C C . THR A 1 455 ? -26.131 -17.861 10.313 1.00 89.31 455 THR A C 1
ATOM 3693 O O . THR A 1 455 ? -25.949 -16.895 11.059 1.00 89.31 455 THR A O 1
ATOM 3696 N N . LYS A 1 456 ? -25.343 -18.098 9.257 1.00 87.56 456 LYS A N 1
ATOM 3697 C CA . LYS A 1 456 ? -24.171 -17.269 8.940 1.00 87.56 456 LYS A CA 1
ATOM 3698 C C . LYS A 1 456 ? -24.537 -15.793 8.755 1.00 87.56 456 LYS A C 1
ATOM 3700 O O . LYS A 1 456 ? -23.793 -14.929 9.200 1.00 87.56 456 LYS A O 1
ATOM 3705 N N . ASN A 1 457 ? -25.672 -15.504 8.119 1.00 90.38 457 ASN A N 1
ATOM 3706 C CA . ASN A 1 457 ? -26.102 -14.129 7.866 1.00 90.38 457 ASN A CA 1
ATOM 3707 C C . ASN A 1 457 ? -26.430 -13.395 9.173 1.00 90.38 457 ASN A C 1
ATOM 3709 O O . ASN A 1 457 ? -25.896 -12.312 9.395 1.00 90.38 457 ASN A O 1
ATOM 3713 N N . THR A 1 458 ? -27.208 -14.017 10.068 1.00 90.62 458 THR A N 1
ATOM 3714 C CA . THR A 1 458 ? -27.514 -13.457 11.398 1.00 90.62 458 THR A CA 1
ATOM 3715 C C . THR A 1 458 ? -26.248 -13.261 12.229 1.00 90.62 458 THR A C 1
ATOM 3717 O O . THR A 1 458 ? -26.091 -12.221 12.860 1.00 90.62 458 THR A O 1
ATOM 3720 N N . TRP A 1 459 ? -25.306 -14.208 12.182 1.00 88.19 459 TRP A N 1
ATOM 3721 C CA . TRP A 1 459 ? -24.020 -14.082 12.874 1.00 88.19 459 TRP A CA 1
ATOM 3722 C C . TRP A 1 459 ? -23.187 -12.894 12.373 1.00 88.19 459 TRP A C 1
ATOM 3724 O O . TRP A 1 459 ? -22.659 -12.119 13.172 1.00 88.19 459 TRP A O 1
ATOM 3734 N N . VAL A 1 460 ? -23.080 -12.724 11.050 1.00 89.50 460 VAL A N 1
ATOM 3735 C CA . VAL A 1 460 ? -22.351 -11.600 10.440 1.00 89.50 460 VAL A CA 1
ATOM 3736 C C . VAL A 1 460 ? -23.003 -10.267 10.800 1.00 89.50 460 VAL A C 1
ATOM 3738 O O . VAL A 1 460 ? -22.296 -9.308 11.103 1.00 89.50 460 VAL A O 1
ATOM 3741 N N . GLU A 1 461 ? -24.331 -10.194 10.763 1.00 92.88 461 GLU A N 1
ATOM 3742 C CA . GLU A 1 461 ? -25.074 -8.983 11.105 1.00 92.88 461 GLU A CA 1
ATOM 3743 C C . GLU A 1 461 ? -24.890 -8.604 12.579 1.00 92.88 461 GLU A C 1
ATOM 3745 O O . GLU A 1 461 ? -24.479 -7.481 12.867 1.00 92.88 461 GLU A O 1
ATOM 3750 N N . LEU A 1 462 ? -25.067 -9.560 13.497 1.00 91.81 462 LEU A N 1
ATOM 3751 C CA . LEU A 1 462 ? -24.834 -9.359 14.927 1.00 91.81 462 LEU A CA 1
ATOM 3752 C C . LEU A 1 462 ? -23.403 -8.877 15.201 1.00 91.81 462 LEU A C 1
ATOM 3754 O O . LEU A 1 462 ? -23.206 -7.892 15.906 1.00 91.81 462 LEU A O 1
ATOM 3758 N N . THR A 1 463 ? -22.401 -9.507 14.581 1.00 89.31 463 THR A N 1
ATOM 3759 C CA . THR A 1 463 ? -20.989 -9.126 14.755 1.00 89.31 463 THR A CA 1
ATOM 3760 C C . THR A 1 463 ? -20.718 -7.695 14.277 1.00 89.31 463 THR A C 1
ATOM 3762 O O . THR A 1 463 ? -19.972 -6.960 14.923 1.00 89.31 463 THR A O 1
ATOM 3765 N N . LYS A 1 464 ? -21.340 -7.264 13.169 1.00 91.12 464 LYS A N 1
ATOM 3766 C CA . LYS A 1 464 ? -21.223 -5.882 12.673 1.00 91.12 464 LYS A CA 1
ATOM 3767 C C . LYS A 1 464 ? -21.840 -4.875 13.642 1.00 91.12 464 LYS A C 1
ATOM 3769 O O . LYS A 1 464 ? -21.214 -3.854 13.911 1.00 91.12 464 LYS A O 1
ATOM 3774 N N . LEU A 1 465 ? -23.032 -5.155 14.170 1.00 93.00 465 LEU A N 1
ATOM 3775 C CA . LEU A 1 465 ? -23.686 -4.262 15.132 1.00 93.00 465 LEU A CA 1
ATOM 3776 C C . LEU A 1 465 ? -22.907 -4.185 16.447 1.00 93.00 465 LEU A C 1
ATOM 3778 O O . LEU A 1 465 ? -22.695 -3.090 16.962 1.00 93.00 465 LEU A O 1
ATOM 3782 N N . MET A 1 466 ? -22.401 -5.322 16.933 1.00 90.38 466 MET A N 1
ATOM 3783 C CA . MET A 1 466 ? -21.516 -5.376 18.096 1.00 90.38 466 MET A CA 1
ATOM 3784 C C . MET A 1 466 ? -20.254 -4.537 17.890 1.00 90.38 466 MET A C 1
ATOM 3786 O O . MET A 1 466 ? -19.896 -3.748 18.759 1.00 90.38 466 MET A O 1
ATOM 3790 N N . LEU A 1 467 ? -19.601 -4.649 16.728 1.00 90.62 467 LEU A N 1
ATOM 3791 C CA . LEU A 1 467 ? -18.428 -3.837 16.399 1.00 90.62 467 LEU A CA 1
ATOM 3792 C C . LEU A 1 467 ? -18.744 -2.337 16.479 1.00 90.62 467 LEU A C 1
ATOM 3794 O O . LEU A 1 467 ? -18.004 -1.592 17.120 1.00 90.62 467 LEU A O 1
ATOM 3798 N N . VAL A 1 468 ? -19.857 -1.901 15.879 1.00 91.75 468 VAL A N 1
ATOM 3799 C CA . VAL A 1 468 ? -20.290 -0.496 15.925 1.00 91.75 468 VAL A CA 1
ATOM 3800 C C . VAL A 1 468 ? -20.562 -0.058 17.364 1.00 91.75 468 VAL A C 1
ATOM 3802 O O . VAL A 1 468 ? -20.012 0.956 17.793 1.00 91.75 468 VAL A O 1
ATOM 3805 N N . LYS A 1 469 ? -21.338 -0.831 18.135 1.00 91.38 469 LYS A N 1
ATOM 3806 C CA . LYS A 1 469 ? -21.653 -0.505 19.533 1.00 91.38 469 LYS A CA 1
ATOM 3807 C C . LYS A 1 469 ? -20.384 -0.367 20.373 1.00 91.38 469 LYS A C 1
ATOM 3809 O O . LYS A 1 469 ? -20.200 0.653 21.033 1.00 91.38 469 LYS A O 1
ATOM 3814 N N . LEU A 1 470 ? -19.471 -1.337 20.292 1.00 90.19 470 LEU A N 1
ATOM 3815 C CA . LEU A 1 470 ? -18.213 -1.314 21.040 1.00 90.19 470 LEU A CA 1
ATOM 3816 C C . LEU A 1 470 ? -17.325 -0.129 20.645 1.00 90.19 470 LEU A C 1
ATOM 3818 O O . LEU A 1 470 ? -16.724 0.488 21.523 1.00 90.19 470 LEU A O 1
ATOM 3822 N N . MET A 1 471 ? -17.261 0.221 19.356 1.00 89.31 471 MET A N 1
ATOM 3823 C CA . MET A 1 471 ? -16.507 1.384 18.882 1.00 89.31 471 MET A CA 1
ATOM 3824 C C . MET A 1 471 ? -17.071 2.702 19.416 1.00 89.31 471 MET A C 1
ATOM 3826 O O . MET A 1 471 ? -16.306 3.515 19.938 1.00 89.31 471 MET A O 1
ATOM 3830 N N . VAL A 1 472 ? -18.387 2.915 19.293 1.00 87.25 472 VAL A N 1
ATOM 3831 C CA . VAL A 1 472 ? -19.039 4.166 19.709 1.00 87.25 472 VAL A CA 1
ATOM 3832 C C . VAL A 1 472 ? -18.991 4.302 21.230 1.00 87.25 472 VAL A C 1
ATOM 3834 O O . VAL A 1 472 ? -18.559 5.340 21.732 1.00 87.25 472 VAL A O 1
ATOM 3837 N N . TYR A 1 473 ? -19.338 3.238 21.961 1.00 87.69 473 TYR A N 1
ATOM 3838 C CA . TYR A 1 473 ? -19.348 3.232 23.424 1.00 87.69 473 TYR A CA 1
ATOM 3839 C C . TYR A 1 473 ? -17.957 3.503 24.011 1.00 87.69 473 TYR A C 1
ATOM 3841 O O . TYR A 1 473 ? -17.790 4.369 24.867 1.00 87.69 473 TYR A O 1
ATOM 3849 N N . ASN A 1 474 ? -16.925 2.827 23.496 1.00 88.12 474 ASN A N 1
ATOM 3850 C CA . ASN A 1 474 ? -15.557 2.991 23.990 1.00 88.12 474 ASN A CA 1
ATOM 3851 C C . ASN A 1 474 ? -14.808 4.176 23.358 1.00 88.12 474 ASN A C 1
ATOM 3853 O O . ASN A 1 474 ? -13.638 4.399 23.680 1.00 88.12 474 ASN A O 1
ATOM 3857 N N . ARG A 1 475 ? -15.443 4.910 22.430 1.00 87.06 475 ARG A N 1
ATOM 3858 C CA . ARG A 1 475 ? -14.821 5.974 21.617 1.00 87.06 475 ARG A CA 1
ATOM 3859 C C . ARG A 1 475 ? -13.504 5.518 20.975 1.00 87.06 475 ARG A C 1
ATOM 3861 O O . ARG A 1 475 ? -12.516 6.255 20.926 1.00 87.06 475 ARG A O 1
ATOM 3868 N N . LYS A 1 476 ? -13.474 4.266 20.519 1.00 84.44 476 LYS A N 1
ATOM 3869 C CA . LYS A 1 476 ? -12.287 3.632 19.937 1.00 84.44 476 LYS A CA 1
ATOM 3870 C C . LYS A 1 476 ? -12.298 3.744 18.425 1.00 84.44 476 LYS A C 1
ATOM 3872 O O . LYS A 1 476 ? -13.347 3.796 17.785 1.00 84.44 476 LYS A O 1
ATOM 3877 N N . ARG A 1 477 ? -11.102 3.762 17.834 1.00 79.44 477 ARG A N 1
ATOM 3878 C CA . ARG A 1 477 ? -10.973 3.717 16.376 1.00 79.44 477 ARG A CA 1
ATOM 3879 C C . ARG A 1 477 ? -11.363 2.323 15.881 1.00 79.44 477 ARG A C 1
ATOM 3881 O O . ARG A 1 477 ? -11.162 1.358 16.619 1.00 79.44 477 ARG A O 1
ATOM 3888 N N . PRO A 1 478 ? -11.810 2.188 14.618 1.00 81.25 478 PRO A N 1
ATOM 3889 C CA . PRO A 1 478 ? -12.183 0.889 14.060 1.00 81.25 478 PRO A CA 1
ATOM 3890 C C . PRO A 1 478 ? -11.119 -0.187 14.298 1.00 81.25 478 PRO A C 1
ATOM 3892 O O . PRO A 1 478 ? -11.418 -1.260 14.805 1.00 81.25 478 PRO A O 1
ATOM 3895 N N . GLY A 1 479 ? -9.848 0.150 14.054 1.00 77.62 479 GLY A N 1
ATOM 3896 C CA . GLY A 1 479 ? -8.739 -0.793 14.177 1.00 77.62 479 GLY A CA 1
ATOM 3897 C C . GLY A 1 479 ? -8.422 -1.283 15.594 1.00 77.62 479 GLY A C 1
ATOM 3898 O O . GLY A 1 479 ? -7.716 -2.282 15.696 1.00 77.62 479 GLY A O 1
ATOM 3899 N N . ASP A 1 480 ? -8.913 -0.615 16.645 1.00 81.50 480 ASP A N 1
ATOM 3900 C CA . ASP A 1 480 ? -8.713 -1.050 18.036 1.00 81.50 480 ASP A CA 1
ATOM 3901 C C . ASP A 1 480 ? -9.704 -2.168 18.415 1.00 81.50 480 ASP A C 1
ATOM 3903 O O . ASP A 1 480 ? -9.382 -3.031 19.225 1.00 81.50 480 ASP A O 1
ATOM 3907 N N . VAL A 1 481 ? -10.903 -2.173 17.817 1.00 86.81 481 VAL A N 1
ATOM 3908 C CA . VAL A 1 481 ? -11.980 -3.129 18.140 1.00 86.81 481 VAL A CA 1
ATOM 3909 C C . VAL A 1 481 ? -12.115 -4.213 17.068 1.00 86.81 481 VAL A C 1
ATOM 3911 O O . VAL A 1 481 ? -12.238 -5.385 17.399 1.00 86.81 481 VAL A O 1
ATOM 3914 N N . GLU A 1 482 ? -12.018 -3.864 15.781 1.00 85.88 482 GLU A N 1
ATOM 3915 C CA . GLU A 1 482 ? -12.143 -4.798 14.645 1.00 85.88 482 GLU A CA 1
ATOM 3916 C C . GLU A 1 482 ? -11.107 -5.933 14.692 1.00 85.88 482 GLU A C 1
ATOM 3918 O O . GLU A 1 482 ? -11.344 -7.031 14.193 1.00 85.88 482 GLU A O 1
ATOM 3923 N N . LYS A 1 483 ? -9.941 -5.665 15.290 1.00 81.88 483 LYS A N 1
ATOM 3924 C CA . LYS A 1 483 ? -8.828 -6.617 15.390 1.00 81.88 483 LYS A CA 1
ATOM 3925 C C . LYS A 1 483 ? -8.833 -7.433 16.679 1.00 81.88 483 LYS A C 1
ATOM 3927 O O . LYS A 1 483 ? -7.949 -8.276 16.826 1.00 81.88 483 LYS A O 1
ATOM 3932 N N . ALA A 1 484 ? -9.785 -7.181 17.577 1.00 86.12 484 ALA A N 1
ATOM 3933 C CA . ALA A 1 484 ? -9.908 -7.925 18.817 1.00 86.12 484 ALA A CA 1
ATOM 3934 C C . ALA A 1 484 ? -10.105 -9.413 18.518 1.00 86.12 484 ALA A C 1
ATOM 3936 O O . ALA A 1 484 ? -10.955 -9.812 17.717 1.00 86.12 484 ALA A O 1
ATOM 3937 N N . GLN A 1 485 ? -9.298 -10.244 19.159 1.00 85.00 485 GLN A N 1
ATOM 3938 C CA . GLN A 1 485 ? -9.363 -11.684 19.013 1.00 85.00 485 GLN A CA 1
ATOM 3939 C C . GLN A 1 485 ? -10.263 -12.293 20.085 1.00 85.00 485 GLN A C 1
ATOM 3941 O O . GLN A 1 485 ? -10.301 -11.855 21.231 1.00 85.00 485 GLN A O 1
ATOM 3946 N N . ILE A 1 486 ? -10.933 -13.396 19.747 1.00 84.69 486 ILE A N 1
ATOM 3947 C CA . ILE A 1 486 ? -11.762 -14.139 20.712 1.00 84.69 486 ILE A CA 1
ATOM 3948 C C . ILE A 1 486 ? -10.932 -14.596 21.923 1.00 84.69 486 ILE A C 1
ATOM 3950 O O . ILE A 1 486 ? -11.452 -14.661 23.030 1.00 84.69 486 ILE A O 1
ATOM 3954 N N . ILE A 1 487 ? -9.643 -14.902 21.736 1.00 85.00 487 ILE A N 1
ATOM 3955 C CA . ILE A 1 487 ? -8.754 -15.283 22.843 1.00 85.00 487 ILE A CA 1
ATOM 3956 C C . ILE A 1 487 ? -8.510 -14.128 23.822 1.00 85.00 487 ILE A C 1
ATOM 3958 O O . ILE A 1 487 ? -8.470 -14.362 25.022 1.00 85.00 487 ILE A O 1
ATOM 3962 N N . GLU A 1 488 ? -8.419 -12.892 23.330 1.00 88.44 488 GLU A N 1
ATOM 3963 C CA . GLU A 1 488 ? -8.298 -11.692 24.165 1.00 88.44 488 GLU A CA 1
ATOM 3964 C C . GLU A 1 488 ? -9.594 -11.455 24.945 1.00 88.44 488 GLU A C 1
ATOM 3966 O O . GLU A 1 488 ? -9.560 -11.177 26.140 1.00 88.44 488 GLU A O 1
ATOM 3971 N N . TYR A 1 489 ? -10.742 -11.658 24.290 1.00 87.94 489 TYR A N 1
ATOM 3972 C CA . TYR A 1 489 ? -12.051 -11.563 24.931 1.00 87.94 489 TYR A CA 1
ATOM 3973 C C . TYR A 1 489 ? -12.273 -12.628 26.017 1.00 87.94 489 TYR A C 1
ATOM 3975 O O . TYR A 1 489 ? -12.942 -12.362 27.006 1.00 87.94 489 TYR A O 1
ATOM 3983 N N . ARG A 1 490 ? -11.693 -13.830 25.884 1.00 85.69 490 ARG A N 1
ATOM 3984 C CA . ARG A 1 490 ? -11.776 -14.874 26.927 1.00 85.69 490 ARG A CA 1
ATOM 3985 C C . ARG A 1 490 ? -11.122 -14.467 28.243 1.00 85.69 490 ARG A C 1
ATOM 3987 O O . ARG A 1 490 ? -11.506 -14.998 29.276 1.00 85.69 490 ARG A O 1
ATOM 3994 N N . ASN A 1 491 ? -10.192 -13.516 28.211 1.00 87.31 491 ASN A N 1
ATOM 3995 C CA . ASN A 1 491 ? -9.578 -12.933 29.401 1.00 87.31 491 ASN A CA 1
ATOM 3996 C C . ASN A 1 491 ? -10.403 -11.747 29.929 1.00 87.31 491 ASN A C 1
ATOM 3998 O O . ASN A 1 491 ? -9.840 -10.748 30.379 1.00 87.31 491 ASN A O 1
ATOM 4002 N N . LEU A 1 492 ? -11.732 -11.828 29.810 1.00 89.81 492 LEU A N 1
ATOM 4003 C CA . LEU A 1 492 ? -12.653 -10.821 30.311 1.00 89.81 492 LEU A CA 1
ATOM 4004 C C . LEU A 1 492 ? -12.494 -10.688 31.828 1.00 89.81 492 LEU A C 1
ATOM 4006 O O . LEU A 1 492 ? -12.607 -11.659 32.570 1.00 89.81 492 LEU A O 1
ATOM 4010 N N . GLN A 1 493 ? -12.240 -9.466 32.268 1.00 89.31 493 GLN A N 1
ATOM 4011 C CA . GLN A 1 493 ? -12.098 -9.084 33.661 1.00 89.31 493 GLN A CA 1
ATOM 4012 C C . GLN A 1 493 ? -13.412 -8.455 34.118 1.00 89.31 493 GLN A C 1
ATOM 4014 O O . GLN A 1 493 ? -13.863 -7.462 33.543 1.00 89.31 493 GLN A O 1
ATOM 4019 N N . ILE A 1 494 ? -14.014 -9.047 35.144 1.00 87.69 494 ILE A N 1
ATOM 4020 C CA . ILE A 1 494 ? -15.203 -8.547 35.837 1.00 87.69 494 ILE A CA 1
ATOM 4021 C C . ILE A 1 494 ? -14.795 -8.360 37.300 1.00 87.69 494 ILE A C 1
ATOM 4023 O O . ILE A 1 494 ? -13.959 -9.114 37.802 1.00 87.69 494 ILE A O 1
ATOM 4027 N N . ILE A 1 495 ? -15.323 -7.329 37.954 1.00 83.00 495 ILE A N 1
ATOM 4028 C CA . ILE A 1 495 ? -15.045 -7.071 39.370 1.00 83.00 495 ILE A CA 1
ATOM 4029 C C . ILE A 1 495 ? -15.817 -8.102 40.200 1.00 83.00 495 ILE A C 1
ATOM 4031 O O . ILE A 1 495 ? -16.997 -8.344 39.954 1.00 83.00 495 ILE A O 1
ATOM 4035 N N . ASP A 1 496 ? -15.143 -8.736 41.155 1.00 81.31 496 ASP A N 1
ATOM 4036 C CA . ASP A 1 496 ? -15.755 -9.715 42.048 1.00 81.31 496 ASP A CA 1
ATOM 4037 C C . ASP A 1 496 ? -16.727 -9.052 43.036 1.00 81.31 496 ASP A C 1
ATOM 4039 O O . ASP A 1 496 ? -16.523 -7.921 43.474 1.00 81.31 496 ASP A O 1
ATOM 4043 N N . GLU A 1 497 ? -17.779 -9.775 43.426 1.00 77.38 497 GLU A N 1
ATOM 4044 C CA . GLU A 1 497 ? -18.837 -9.244 44.296 1.00 77.38 497 GLU A CA 1
ATOM 4045 C C . GLU A 1 497 ? -18.326 -8.733 45.651 1.00 77.38 497 GLU A C 1
ATOM 4047 O O . GLU A 1 497 ? -18.929 -7.830 46.231 1.00 77.38 497 GLU A O 1
ATOM 4052 N N . THR A 1 498 ? -17.223 -9.284 46.169 1.00 79.12 498 THR A N 1
ATOM 4053 C CA . THR A 1 498 ? -16.632 -8.841 47.437 1.00 79.12 498 THR A CA 1
ATOM 4054 C C . THR A 1 498 ? -15.965 -7.475 47.322 1.00 79.12 498 THR A C 1
ATOM 4056 O O . THR A 1 498 ? -16.152 -6.642 48.208 1.00 79.12 498 THR A O 1
ATOM 4059 N N . SER A 1 499 ? -15.267 -7.213 46.217 1.00 79.06 499 SER A N 1
ATOM 4060 C CA . SER A 1 499 ? -14.680 -5.909 45.899 1.00 79.06 499 SER A CA 1
ATOM 4061 C C . SER A 1 499 ? -15.748 -4.876 45.542 1.00 79.06 499 SER A C 1
ATOM 4063 O O . SER A 1 499 ? -15.617 -3.716 45.917 1.00 79.06 499 SER A O 1
ATOM 4065 N N . VAL A 1 500 ? -16.844 -5.283 44.884 1.00 80.06 500 VAL A N 1
ATOM 4066 C CA . VAL A 1 500 ? -17.968 -4.381 44.568 1.00 80.06 500 VAL A CA 1
ATOM 4067 C C . VAL A 1 500 ? -18.550 -3.748 45.834 1.00 80.06 500 VAL A C 1
ATOM 4069 O O . VAL A 1 500 ? -18.795 -2.550 45.850 1.00 80.06 500 VAL A O 1
ATOM 4072 N N . ARG A 1 501 ? -18.709 -4.508 46.926 1.00 80.94 501 ARG A N 1
ATOM 4073 C CA . ARG A 1 501 ? -19.283 -4.005 48.194 1.00 80.94 501 ARG A CA 1
ATOM 4074 C C . ARG A 1 501 ? -18.460 -2.904 48.871 1.00 80.94 501 ARG A C 1
ATOM 4076 O O . ARG A 1 501 ? -18.964 -2.268 49.789 1.00 80.94 501 ARG A O 1
ATOM 4083 N N . GLN A 1 502 ? -17.207 -2.715 48.458 1.00 83.75 502 GLN A N 1
ATOM 4084 C CA . GLN A 1 502 ? -16.316 -1.676 48.983 1.00 83.75 502 GLN A CA 1
ATOM 4085 C C . GLN A 1 502 ? -16.410 -0.360 48.194 1.00 83.75 502 GLN A C 1
ATOM 4087 O O . GLN A 1 502 ? -15.818 0.633 48.607 1.00 83.75 502 GLN A O 1
ATOM 4092 N N . LEU A 1 503 ? -17.131 -0.359 47.070 1.00 86.00 503 LEU A N 1
ATOM 4093 C CA . LEU A 1 503 ? -17.311 0.793 46.190 1.00 86.00 503 LEU A CA 1
ATOM 4094 C C . LEU A 1 503 ? -18.538 1.620 46.590 1.00 86.00 503 LEU A C 1
ATOM 4096 O O . LEU A 1 503 ? -19.432 1.120 47.279 1.00 86.00 503 LEU A O 1
ATOM 4100 N N . ASP A 1 504 ? -18.610 2.865 46.117 1.00 87.69 504 ASP A N 1
ATOM 4101 C CA . ASP A 1 504 ? -19.809 3.691 46.287 1.00 87.69 504 ASP A CA 1
ATOM 4102 C C . ASP A 1 504 ? -21.008 3.166 45.466 1.00 87.69 504 ASP A C 1
ATOM 4104 O O . ASP A 1 504 ? -20.855 2.330 44.574 1.00 87.69 504 ASP A O 1
ATOM 4108 N N . GLU A 1 505 ? -22.227 3.628 45.761 1.00 85.50 505 GLU A N 1
ATOM 4109 C CA . GLU A 1 505 ? -23.454 3.125 45.113 1.00 85.50 505 GLU A CA 1
ATOM 4110 C C . GLU A 1 505 ? -23.414 3.229 43.578 1.00 85.50 505 GLU A C 1
ATOM 4112 O O . GLU A 1 505 ? -23.830 2.313 42.863 1.00 85.50 505 GLU A O 1
ATOM 4117 N N . THR A 1 506 ? -22.876 4.326 43.049 1.00 80.44 506 THR A N 1
ATOM 4118 C CA . THR A 1 506 ? -22.725 4.542 41.607 1.00 80.44 506 THR A CA 1
ATOM 4119 C C . THR A 1 506 ? -21.705 3.591 40.990 1.00 80.44 506 THR A C 1
ATOM 4121 O O . THR A 1 506 ? -21.955 2.992 39.941 1.00 80.44 506 THR A O 1
ATOM 4124 N N . GLU A 1 507 ? -20.556 3.421 41.630 1.00 81.12 507 GLU A N 1
ATOM 4125 C CA . GLU A 1 507 ? -19.488 2.521 41.216 1.00 81.12 507 GLU A CA 1
ATOM 4126 C C . GLU A 1 507 ? -19.921 1.055 41.288 1.00 81.12 507 GLU A C 1
ATOM 4128 O O . GLU A 1 507 ? -19.578 0.279 40.393 1.00 81.12 507 GLU A O 1
ATOM 4133 N N . GLN A 1 508 ? -20.744 0.684 42.272 1.00 82.50 508 GLN A N 1
ATOM 4134 C CA . GLN A 1 508 ? -21.361 -0.637 42.359 1.00 82.50 508 GLN A CA 1
ATOM 4135 C C . GLN A 1 508 ? -22.223 -0.937 41.131 1.00 82.50 508 GLN A C 1
ATOM 4137 O O . GLN A 1 508 ? -22.074 -1.997 40.515 1.00 82.50 508 GLN A O 1
ATOM 4142 N N . ILE A 1 509 ? -23.068 0.015 40.719 1.00 81.25 509 ILE A N 1
ATOM 4143 C CA . ILE A 1 509 ? -23.902 -0.117 39.516 1.00 81.25 509 ILE A CA 1
ATOM 4144 C C . ILE A 1 509 ? -23.025 -0.327 38.275 1.00 81.25 509 ILE A C 1
ATOM 4146 O O . ILE A 1 509 ? -23.329 -1.182 37.440 1.00 81.25 509 ILE A O 1
ATOM 4150 N N . TYR A 1 510 ? -21.924 0.414 38.129 1.00 79.88 510 TYR A N 1
ATOM 4151 C CA . TYR A 1 510 ? -21.018 0.226 36.993 1.00 79.88 510 TYR A CA 1
ATOM 4152 C C . TYR A 1 510 ? -20.275 -1.114 37.053 1.00 79.88 510 TYR A C 1
ATOM 4154 O O . TYR A 1 510 ? -20.198 -1.814 36.042 1.00 79.88 510 TYR A O 1
ATOM 4162 N N . ALA A 1 511 ? -19.765 -1.502 38.218 1.00 81.44 511 ALA A N 1
ATOM 4163 C CA . ALA A 1 511 ? -19.012 -2.737 38.396 1.00 81.44 511 ALA A CA 1
ATOM 4164 C C . ALA A 1 511 ? -19.856 -3.989 38.105 1.00 81.44 511 ALA A C 1
ATOM 4166 O O . ALA A 1 511 ? -19.356 -4.951 37.528 1.00 81.44 511 ALA A O 1
ATOM 4167 N N . GLN A 1 512 ? -21.150 -3.952 38.435 1.00 82.44 512 GLN A N 1
ATOM 4168 C CA . GLN A 1 512 ? -22.088 -5.045 38.162 1.00 82.44 512 GLN A CA 1
ATOM 4169 C C . GLN A 1 512 ? -22.502 -5.138 36.686 1.00 82.44 512 GLN A C 1
ATOM 4171 O O . GLN A 1 512 ? -22.849 -6.216 36.202 1.00 82.44 512 GLN A O 1
ATOM 4176 N N . ASN A 1 513 ? -22.488 -4.017 35.959 1.00 83.62 513 ASN A N 1
ATOM 4177 C CA . ASN A 1 513 ? -23.019 -3.948 34.595 1.00 83.62 513 ASN A CA 1
ATOM 4178 C C . ASN A 1 513 ? -21.956 -4.039 33.495 1.00 83.62 513 ASN A C 1
ATOM 4180 O O . ASN A 1 513 ? -22.320 -4.219 32.326 1.00 83.62 513 ASN A O 1
ATOM 4184 N N . TYR A 1 514 ? -20.669 -3.931 33.837 1.00 88.81 514 TYR A N 1
ATOM 4185 C CA . TYR A 1 514 ? -19.589 -3.854 32.859 1.00 88.81 514 TYR A CA 1
ATOM 4186 C C . TYR A 1 514 ? -18.422 -4.791 33.165 1.00 88.81 514 TYR A C 1
ATOM 4188 O O . TYR A 1 514 ? -17.959 -4.917 34.293 1.00 88.81 514 TYR A O 1
ATOM 4196 N N . GLY A 1 515 ? -17.895 -5.396 32.104 1.00 89.69 515 GLY A N 1
ATOM 4197 C CA . GLY A 1 515 ? -16.614 -6.088 32.094 1.00 89.69 515 GLY A CA 1
ATOM 4198 C C . GLY A 1 515 ? -15.604 -5.358 31.212 1.00 89.69 515 GLY A C 1
ATOM 4199 O O . GLY A 1 515 ? -15.949 -4.473 30.423 1.00 89.69 515 GLY A O 1
ATOM 4200 N N . ARG A 1 516 ? -14.336 -5.752 31.311 1.00 90.81 516 ARG A N 1
ATOM 4201 C CA . ARG A 1 516 ? -13.240 -5.219 30.497 1.00 90.81 516 ARG A CA 1
ATOM 4202 C C . ARG A 1 516 ? -12.404 -6.345 29.920 1.00 90.81 516 ARG A C 1
ATOM 4204 O O . ARG A 1 516 ? -11.996 -7.241 30.643 1.00 90.81 516 ARG A O 1
ATOM 4211 N N . PHE A 1 517 ? -12.038 -6.248 28.649 1.00 91.50 517 PHE A N 1
ATOM 4212 C CA . PHE A 1 517 ? -10.959 -7.063 28.089 1.00 91.50 517 PHE A CA 1
ATOM 4213 C C . PHE A 1 517 ? -9.866 -6.177 27.486 1.00 91.50 517 PHE A C 1
ATOM 4215 O O . PHE A 1 517 ? -10.068 -4.984 27.226 1.00 91.50 517 PHE A O 1
ATOM 4222 N N . ILE A 1 518 ? -8.676 -6.752 27.314 1.00 90.75 518 ILE A N 1
ATOM 4223 C CA . ILE A 1 518 ? -7.507 -6.069 26.756 1.00 90.75 518 ILE A CA 1
ATOM 4224 C C . ILE A 1 518 ? -7.260 -6.586 25.347 1.00 90.75 518 ILE A C 1
ATOM 4226 O O . ILE A 1 518 ? -7.067 -7.780 25.156 1.00 90.75 518 ILE A O 1
ATOM 4230 N N . THR A 1 519 ? -7.226 -5.676 24.382 1.00 89.62 519 THR A N 1
ATOM 4231 C CA . THR A 1 519 ? -6.913 -5.938 22.973 1.00 89.62 519 THR A CA 1
ATOM 4232 C C . THR A 1 519 ? -5.670 -5.163 22.543 1.00 89.62 519 THR A C 1
ATOM 4234 O O . THR A 1 519 ? -5.154 -4.298 23.261 1.00 89.62 519 THR A O 1
ATOM 4237 N N . ARG A 1 520 ? -5.177 -5.453 21.344 1.00 85.50 520 ARG A N 1
ATOM 4238 C CA . ARG A 1 520 ? -4.073 -4.738 20.706 1.00 85.50 520 ARG A CA 1
ATOM 4239 C C . ARG A 1 520 ? -4.485 -3.334 20.240 1.00 85.50 520 ARG A C 1
ATOM 4241 O O . ARG A 1 520 ? -5.235 -3.175 19.282 1.00 85.50 520 ARG A O 1
ATOM 4248 N N . GLY A 1 521 ? -3.890 -2.311 20.845 1.00 81.88 521 GLY A N 1
ATOM 4249 C CA . GLY A 1 521 ? -3.982 -0.908 20.440 1.00 81.88 521 GLY A CA 1
ATOM 4250 C C . GLY A 1 521 ? -2.852 -0.432 19.518 1.00 81.88 521 GLY A C 1
ATOM 4251 O O . GLY A 1 521 ? -2.114 -1.206 18.893 1.00 81.88 521 GLY A O 1
ATOM 4252 N N . LYS A 1 522 ? -2.706 0.895 19.424 1.00 76.38 522 LYS A N 1
ATOM 4253 C CA . LYS A 1 522 ? -1.699 1.564 18.584 1.00 76.38 522 LYS A CA 1
ATOM 4254 C C . LYS A 1 522 ? -0.279 1.133 18.982 1.00 76.38 522 LYS A C 1
ATOM 4256 O O . LYS A 1 522 ? 0.065 1.140 20.152 1.00 76.38 522 LYS A O 1
ATOM 4261 N N . LEU A 1 523 ? 0.565 0.801 17.998 1.00 77.25 523 LEU A N 1
ATOM 4262 C CA . LEU A 1 523 ? 1.949 0.341 18.229 1.00 77.25 523 LEU A CA 1
ATOM 4263 C C . LEU A 1 523 ? 2.049 -0.873 19.178 1.00 77.25 523 LEU A C 1
ATOM 4265 O O . LEU A 1 523 ? 3.029 -1.009 19.897 1.00 77.25 523 LEU A O 1
ATOM 4269 N N . ASN A 1 524 ? 1.048 -1.760 19.163 1.00 78.69 524 ASN A N 1
ATOM 4270 C CA . ASN A 1 524 ? 0.948 -2.920 20.059 1.00 78.69 524 ASN A CA 1
ATOM 4271 C C . ASN A 1 524 ? 0.773 -2.562 21.541 1.00 78.69 524 ASN A C 1
ATOM 4273 O O . ASN A 1 524 ? 0.953 -3.432 22.389 1.00 78.69 524 ASN A O 1
ATOM 4277 N N . SER A 1 525 ? 0.395 -1.324 21.872 1.00 84.56 525 SER A N 1
ATOM 4278 C CA . SER A 1 525 ? 0.055 -0.981 23.251 1.00 84.56 525 SER A CA 1
ATOM 4279 C C . SER A 1 525 ? -1.203 -1.738 23.698 1.00 84.56 525 SER A C 1
ATOM 4281 O O . SER A 1 525 ? -2.132 -1.864 22.896 1.00 84.56 525 SER A O 1
ATOM 4283 N N . PRO A 1 526 ? -1.312 -2.171 24.963 1.00 87.56 526 PRO A N 1
ATOM 4284 C CA . PRO A 1 526 ? -2.565 -2.685 25.508 1.00 87.56 526 PRO A CA 1
ATOM 4285 C C . PRO A 1 526 ? -3.685 -1.642 25.388 1.00 87.56 526 PRO A C 1
ATOM 4287 O O . PRO A 1 526 ? -3.495 -0.476 25.737 1.00 87.56 526 PRO A O 1
ATOM 4290 N N . ALA A 1 527 ? -4.853 -2.041 24.889 1.00 87.19 527 ALA A N 1
ATOM 4291 C CA . ALA A 1 527 ? -6.037 -1.197 24.793 1.00 87.19 527 ALA A CA 1
ATOM 4292 C C . ALA A 1 527 ? -7.214 -1.853 25.511 1.00 87.19 527 ALA A C 1
ATOM 4294 O O . ALA A 1 527 ? -7.593 -2.980 25.218 1.00 87.19 527 ALA A O 1
ATOM 4295 N N . SER A 1 528 ? -7.806 -1.122 26.446 1.00 90.19 528 SER A N 1
ATOM 4296 C CA . SER A 1 528 ? -8.990 -1.568 27.178 1.00 90.19 528 SER A CA 1
ATOM 4297 C C . SER A 1 528 ? -10.253 -1.368 26.353 1.00 90.19 528 SER A C 1
ATOM 4299 O O . SER A 1 528 ? -10.445 -0.286 25.785 1.00 90.19 528 SER A O 1
ATOM 4301 N N . VAL A 1 529 ? -11.119 -2.377 26.353 1.00 90.44 529 VAL A N 1
ATOM 4302 C CA . VAL A 1 529 ? -12.477 -2.312 25.812 1.00 90.44 529 VAL A CA 1
ATOM 4303 C C . VAL A 1 529 ? -13.446 -2.735 26.908 1.00 90.44 529 VAL A C 1
ATOM 4305 O O . VAL A 1 529 ? -13.326 -3.829 27.457 1.00 90.44 529 VAL A O 1
ATOM 4308 N N . LEU A 1 530 ? -14.376 -1.843 27.231 1.00 91.19 530 LEU A N 1
ATOM 4309 C CA . LEU A 1 530 ? -15.505 -2.094 28.112 1.00 91.19 530 LEU A CA 1
ATOM 4310 C C . LEU A 1 530 ? -16.630 -2.762 27.328 1.00 91.19 530 LEU A C 1
ATOM 4312 O O . LEU A 1 530 ? -16.923 -2.378 26.190 1.00 91.19 530 LEU A O 1
ATOM 4316 N N . VAL A 1 531 ? -17.257 -3.739 27.966 1.00 91.00 531 VAL A N 1
ATOM 4317 C CA . VAL A 1 531 ? -18.403 -4.485 27.453 1.00 91.00 531 VAL A CA 1
ATOM 4318 C C . VAL A 1 531 ? -19.506 -4.452 28.501 1.00 91.00 531 VAL A C 1
ATOM 4320 O O . VAL A 1 531 ? -19.251 -4.709 29.674 1.00 91.00 531 VAL A O 1
ATOM 4323 N N . SER A 1 532 ? -20.720 -4.095 28.095 1.00 89.50 532 SER A N 1
ATOM 4324 C CA . SER A 1 532 ? -21.900 -4.166 28.962 1.00 89.50 532 SER A CA 1
ATOM 4325 C C . SER A 1 532 ? -22.367 -5.611 29.139 1.00 89.50 532 SER A C 1
ATOM 4327 O O . SER A 1 532 ? -21.994 -6.492 28.363 1.00 89.50 532 SER A O 1
ATOM 4329 N N . LYS A 1 533 ? -23.240 -5.871 30.112 1.00 85.81 533 LYS A N 1
ATOM 4330 C CA . LYS A 1 533 ? -23.883 -7.183 30.292 1.00 85.81 533 LYS A CA 1
ATOM 4331 C C . LYS A 1 533 ? -24.578 -7.696 29.027 1.00 85.81 533 LYS A C 1
ATOM 4333 O O . LYS A 1 533 ? -24.349 -8.837 28.630 1.00 85.81 533 LYS A O 1
ATOM 4338 N N . LEU A 1 534 ? -25.317 -6.828 28.330 1.00 85.94 534 LEU A N 1
ATOM 4339 C CA . LEU A 1 534 ? -25.907 -7.159 27.029 1.00 85.94 534 LEU A CA 1
ATOM 4340 C C . LEU A 1 534 ? -24.832 -7.589 26.022 1.00 85.94 534 LEU A C 1
ATOM 4342 O O . LEU A 1 534 ? -25.028 -8.557 25.291 1.00 85.94 534 LEU A O 1
ATOM 4346 N N . ASP A 1 535 ? -23.690 -6.900 25.992 1.00 88.44 535 ASP A N 1
ATOM 4347 C CA . ASP A 1 535 ? -22.595 -7.244 25.084 1.00 88.44 535 ASP A CA 1
ATOM 4348 C C . ASP A 1 535 ? -21.997 -8.605 25.436 1.00 88.44 535 ASP A C 1
ATOM 4350 O O . ASP A 1 535 ? -21.758 -9.417 24.546 1.00 88.44 535 ASP A O 1
ATOM 4354 N N . MET A 1 536 ? -21.814 -8.886 26.728 1.00 87.19 536 MET A N 1
ATOM 4355 C CA . MET A 1 536 ? -21.274 -10.158 27.202 1.00 87.19 536 MET A CA 1
ATOM 4356 C C . MET A 1 536 ? -22.129 -11.353 26.772 1.00 87.19 536 MET A C 1
ATOM 4358 O O . MET A 1 536 ? -21.596 -12.390 26.375 1.00 87.19 536 MET A O 1
ATOM 4362 N N . GLU A 1 537 ? -23.450 -11.181 26.789 1.00 82.62 537 GLU A N 1
ATOM 4363 C CA . GLU A 1 537 ? -24.430 -12.186 26.371 1.00 82.62 537 GLU A CA 1
ATOM 4364 C C . GLU A 1 537 ? -24.639 -12.255 24.849 1.00 82.62 537 GLU A C 1
ATOM 4366 O O . GLU A 1 537 ? -25.232 -13.222 24.357 1.00 82.62 537 GLU A O 1
ATOM 4371 N N . SER A 1 538 ? -24.176 -11.235 24.117 1.00 83.81 538 SER A N 1
ATOM 4372 C CA . SER A 1 538 ? -24.397 -11.060 22.675 1.00 83.81 538 SER A CA 1
ATOM 4373 C C . SER A 1 538 ? -23.147 -11.296 21.825 1.00 83.81 538 SER A C 1
ATOM 4375 O O . SER A 1 538 ? -23.271 -11.537 20.623 1.00 83.81 538 SER A O 1
ATOM 4377 N N . ILE A 1 539 ? -21.944 -11.240 22.411 1.00 78.00 539 ILE A N 1
ATOM 4378 C CA . ILE A 1 539 ? -20.692 -11.518 21.701 1.00 78.00 539 ILE A CA 1
ATOM 4379 C C . ILE A 1 539 ? -20.681 -12.994 21.283 1.00 78.00 539 ILE A C 1
ATOM 4381 O O . ILE A 1 539 ? -20.674 -13.882 22.141 1.00 78.00 539 ILE A O 1
ATOM 4385 N N . PRO A 1 540 ? -20.647 -13.291 19.970 1.00 65.44 540 PRO A N 1
ATOM 4386 C CA . PRO A 1 540 ? -20.735 -14.664 19.505 1.00 65.44 540 PRO A CA 1
ATOM 4387 C C . PRO A 1 540 ? -19.531 -15.494 19.963 1.00 65.44 540 PRO A C 1
ATOM 4389 O O . PRO A 1 540 ? -18.397 -15.254 19.545 1.00 65.44 540 PRO A O 1
ATOM 4392 N N . ASN A 1 541 ? -19.774 -16.510 20.789 1.00 65.31 541 ASN A N 1
ATOM 4393 C CA . ASN A 1 541 ? -18.756 -17.474 21.204 1.00 65.31 541 ASN A CA 1
ATOM 4394 C C . ASN A 1 541 ? -18.921 -18.792 20.428 1.00 65.31 541 ASN A C 1
ATOM 4396 O O . ASN A 1 541 ? -20.006 -19.129 19.958 1.00 65.31 541 ASN A O 1
ATOM 4400 N N . ARG A 1 542 ? -17.839 -19.574 20.307 1.00 53.56 542 ARG A N 1
ATOM 4401 C CA . ARG A 1 542 ? -17.828 -20.893 19.642 1.00 53.56 542 ARG A CA 1
ATOM 4402 C C . ARG A 1 542 ? -18.881 -21.862 20.192 1.00 53.56 542 ARG A C 1
ATOM 4404 O O . ARG A 1 542 ? -19.222 -22.809 19.493 1.00 53.56 542 ARG A O 1
ATOM 4411 N N . SER A 1 543 ? -19.380 -21.644 21.407 1.00 54.22 543 SER A N 1
ATOM 4412 C CA . SER A 1 543 ? -20.467 -22.429 21.997 1.00 54.22 543 SER A CA 1
ATOM 4413 C C . SER A 1 543 ? -21.783 -22.340 21.219 1.00 54.22 543 SER A C 1
ATOM 4415 O O . SER A 1 543 ? -22.589 -23.245 21.354 1.00 54.22 543 SER A O 1
ATOM 4417 N N . TRP A 1 544 ? -21.994 -21.313 20.386 1.00 54.03 544 TRP A N 1
ATOM 4418 C CA . TRP A 1 544 ? -23.208 -21.158 19.566 1.00 54.03 544 TRP A CA 1
ATOM 4419 C C . TRP A 1 544 ? -23.130 -21.868 18.205 1.00 54.03 544 TRP A C 1
ATOM 4421 O O . TRP A 1 544 ? -24.084 -21.835 17.435 1.00 54.03 544 TRP A O 1
ATOM 4431 N N . CYS A 1 545 ? -21.973 -22.460 17.884 1.00 44.53 545 CYS A N 1
ATOM 4432 C CA . CYS A 1 545 ? -21.739 -23.221 16.653 1.00 44.53 545 CYS A CA 1
ATOM 4433 C C . CYS A 1 545 ? -21.744 -24.746 16.875 1.00 44.53 545 CYS A C 1
ATOM 4435 O O . CYS A 1 545 ? -21.408 -25.475 15.942 1.00 44.53 545 CYS A O 1
ATOM 4437 N N . LYS A 1 546 ? -22.034 -25.212 18.097 1.00 41.88 546 LYS A N 1
ATOM 4438 C CA . LYS A 1 546 ? -22.352 -26.616 18.385 1.00 41.88 546 LYS A CA 1
ATOM 4439 C C . LYS A 1 546 ? -23.856 -26.778 18.276 1.00 41.88 546 LYS A C 1
ATOM 4441 O O . LYS A 1 546 ? -24.269 -27.724 17.578 1.00 41.88 546 LYS A O 1
#

Secondary structure (DSSP, 8-state):
-HHHHHHHHHHHHHHHHHHHHHHHHHHHHHTTSSS-----S--PPPS-----TTSTTS-S---GGGEEE-TTT--EEE--TT---GGGSS----EE-TTT--EES-HHHHHHHHHTT-S---------HHHHH-SS--EE-TTT--EESSHHHHHHHH-TTSHHHHHHHHSPTT-HHHHHHHHHHHHHHHHHHHHTT----SS--SS--EEE-TTT--EEETTTHHHHHHHH-TT--S---HHHHHHHHH----TT--HHIIIIIGGGS--SHHHHHHHS-HHHHHHHHHHHHHTTT-GGGHHHHHHHHHHHHHHHHHHHTT-TT--STTGGGSGGGHHHHHHHHHHHTTEETTEESSTTHHHHHHHHHHHHHHHHHHHHHHHT-HHHHHHHHHHHHHHHHHHIIIIIHHHHHHHHHHHHH---PPPPHHHHHHHHHHHHHHHHHHHHHHHHS--HHHHHHHHHHHHHHHHHHTT--HHHHTT--HHHHHT-B---HHHHTTS-HHHHHHHHHEEEEEEE-GGG-EEEEEEEHHHHHHSPPGGGG-